Protein AF-0000000084557966 (afdb_homodimer)

Solvent-accessible surface area (backbone atoms only — not comparable to full-atom values): 29106 Å² total; per-residue (Å²): 125,62,34,35,42,37,35,60,44,61,52,80,78,47,56,70,72,56,26,53,55,46,51,52,42,33,51,50,50,48,50,51,50,30,52,73,70,72,47,72,66,50,79,47,77,59,94,87,30,37,42,36,39,38,90,52,52,69,63,49,50,60,49,49,39,51,35,36,17,26,32,31,35,27,66,21,49,67,42,44,51,47,66,68,45,43,20,51,50,43,18,59,58,38,64,81,67,64,52,73,61,37,30,28,34,52,50,45,44,69,48,71,82,66,99,63,50,38,66,52,48,24,52,52,28,43,50,34,31,48,64,67,37,51,90,39,55,50,43,82,28,88,74,86,39,77,37,54,40,36,34,43,34,49,62,69,30,25,36,37,32,68,57,74,46,72,30,74,15,43,29,25,60,58,73,48,50,31,31,38,24,50,52,87,48,72,54,15,49,51,22,48,50,28,38,29,34,53,2,21,34,60,31,34,34,68,73,90,52,71,76,62,38,71,62,34,85,79,60,45,74,48,82,79,82,50,92,72,42,70,27,36,36,32,41,38,44,58,75,54,50,74,75,44,76,67,61,76,50,89,52,36,62,41,29,38,40,36,42,48,53,73,64,57,50,51,53,52,47,51,53,51,47,48,67,73,54,64,130,122,62,35,34,42,36,36,59,43,59,53,80,78,47,56,69,72,57,26,52,54,48,50,52,43,33,51,51,51,49,52,50,50,30,52,74,71,71,45,72,65,50,78,45,77,58,94,87,30,36,41,35,39,38,90,51,52,69,62,49,50,61,49,47,38,51,35,36,15,26,35,30,35,27,66,22,49,68,42,46,51,47,66,68,46,43,20,52,50,43,19,59,58,38,64,82,67,63,52,74,60,38,29,30,34,51,51,45,43,70,48,73,83,66,98,66,50,37,68,52,48,24,52,52,29,42,50,34,31,48,66,68,36,50,90,39,54,50,44,84,29,89,73,87,40,76,36,54,40,35,34,43,34,48,61,69,30,24,35,36,32,70,56,73,46,72,3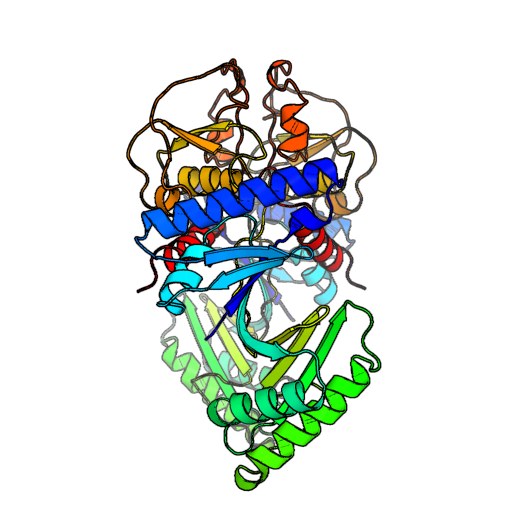1,73,14,42,28,26,61,57,75,47,49,30,33,36,25,50,52,86,46,71,54,14,49,51,23,47,49,29,39,29,34,53,2,20,34,57,31,35,36,69,74,89,53,72,75,62,40,73,62,33,84,78,61,46,72,47,82,79,85,50,92,73,42,69,27,37,35,32,42,40,45,58,76,55,49,75,75,45,75,65,61,76,49,88,52,37,62,41,30,37,40,36,43,50,52,72,65,57,49,50,54,53,48,52,54,50,46,48,65,73,54,65,129

Secondary structure (DSSP, 8-state):
--EEEEEESGGGGS-HHHHHHHHHHHHHHHHHHHHHTT--EEEEEETTEEEEEES-HHHHHHHHTTSTTEEEEEEEEEEES-HHHHHHHHHHHHHTT--TT-EEEEEEEEES--SS-HHHHHHHHHHHHHHHTGGGT-EE-SSS-SEEEEEEEETTEEEEES--EE---S--TTSS-EEEEE-SSHHHHHHHHHHHHTT-EEEEESS--HHHHTT-TT-EES----TTEEEEE----HHHHHT--GGG-SS-EE-TTTTS-HHHHHHHHHHHHHHHS--/-EEEEEEESGGGGS-HHHHHHHHHHHHHHHHHHHHHTT--EEEEEETTEEEEEES-HHHHHHHHTTSTTEEEEEEEEEEES-HHHHHHHHHHHHHTT--TT-EEEEEEEEES--SS-HHHHHHHHHHHHHHHTGGGT-EE-SSS-SEEEEEEEETTEEEEES--EE---S--TTSS-EEEEE-SSHHHHHHHHHHHHTT-EEEEESS--HHHHTT-TT-EES----TTEEEEE----HHHHHT--GGG-SS-EE-TTTTS-HHHHHHHHHHHHHHHS--

Organism: NCBI:txid1577791

Foldseek 3Di:
DKKKKWAFDCLVVDDPVLSVVQVVLLQVLLVVQCVLVPWDWDWDDDDRIIIIDGPCPVSSLLRSLLFQRTFKMFTWDKDWLDLVGLQVRLQVVLVVPDAAPFEEFEQEDEDDDDPDHRVVSRVSSVVSNCVSCVVSVYHYDPPDTPWYWYWYHYYTMIIIGTDMGGHLHATGAQSPFEAEQEDDDLLSVVQQVVVRSNRYQYEYEDDDDVLVCSNPVPHHYDDDDDPRHQYYEGADEPVRVVVDDLVVDPHDYDHPCNVDDPVRSVVVSVVSCCSSDPD/DKKKKWAFDCLVVDDPVLSVVQVVLLQVLLVVQCVLVPWDWDWDDDDRIIIIDGPCPVVSLLRSLLFQRTFKMFTWDKDWLDLVGLLVRLQVVLVVPDAAPFEEFEQEDEDEDDPDDRVVSRVSSVVSNCVSCVVSVYHYDPPPTPWYWYWYYYYTMIIIGTDMGGHLHATGAQSPFEAEQEDDDLLSVVQQVVCRSNRYQYEYEDDDDVLVCSHPVPHHYDDDDDPRHQYYEGADEPVRVVVDDLVVDPHDYDHPCNVDDPVRSVVVSVVSCCSSDPD

Sequence (558 aa):
MSIILARYSEIGLKSTPVRVRFENRLKDNIMSMLAADRIEALVTKNDSRFYIESEDTDAAVRTIRRVFGIASLSVTETCSSAMEDICSTAAKYSLNILKGGESFAVKARREGNQKYTSIDVGREAGSAIFLANESKNVRVKLTDPDVIFFIEVRNNKAYVFVTTVRGHAGLPLGTQGKVLAEVKSERDVLSAWLMMKRGCKVIVRGDKQPLLERYDPEMKYGDVVSPDILGIVRGASLSDLEQQDVTEYKIPLYFPTVGMSDEEVSLMLRTIKEEAFPSMSIILARYSEIGLKSTPVRVRFENRLKDNIMSMLAADRIEALVTKNDSRFYIESEDTDAAVRTIRRVFGIASLSVTETCSSAMEDICSTAAKYSLNILKGGESFAVKARREGNQKYTSIDVGREAGSAIFLANESKNVRVKLTDPDVIFFIEVRNNKAYVFVTTVRGHAGLPLGTQGKVLAEVKSERDVLSAWLMMKRGCKVIVRGDKQPLLERYDPEMKYGDVVSPDILGIVRGASLSDLEQQDVTEYKIPLYFPTVGMSDEEVSLMLRTIKEEAFPS

pLDDT: mean 94.36, std 6.55, range [61.41, 98.75]

Radius of gyration: 28.13 Å; Cα contacts (8 Å, |Δi|>4): 1203; chains: 2; bounding box: 72×78×53 Å

InterPro domains:
  IPR004114 THUMP domain [PF02926] (82-162)
  IPR004114 THUMP domain [PS51165] (58-164)
  IPR004114 THUMP domain [SM00981] (72-164)
  IPR014729 Rossmann-like alpha/beta/alpha sandwich fold [G3DSA:3.40.50.620] (173-206)
  IPR049962 ThiI, THUMP domain [cd11716] (3-167)
  IPR050102 tRNA sulfurtransferase, ThiI [PTHR43209] (1-203)
  IPR054173 ThiI, ferredoxin-like domain [PF22025] (3-74)

Structure (mmCIF, N/CA/C/O backbone):
data_AF-0000000084557966-model_v1
#
loop_
_entity.id
_entity.type
_entity.pdbx_description
1 polymer 'tRNA (Guanine(6)-N2)-methyltransferase'
#
loop_
_atom_site.group_PDB
_atom_site.id
_atom_site.type_symbol
_atom_site.label_atom_id
_atom_site.label_alt_id
_atom_site.label_comp_id
_atom_site.label_asym_id
_atom_site.label_entity_id
_atom_site.label_seq_id
_atom_site.pdbx_PDB_ins_code
_atom_site.Cartn_x
_atom_site.Cartn_y
_atom_site.Cartn_z
_atom_site.occupancy
_atom_site.B_iso_or_equiv
_atom_site.auth_seq_id
_atom_site.auth_comp_id
_atom_site.auth_asym_id
_atom_site.auth_atom_id
_atom_site.pdbx_PDB_model_num
ATOM 1 N N . MET A 1 1 ? 20.172 27.844 14.758 1 61.72 1 MET A N 1
ATOM 2 C CA . MET A 1 1 ? 19.203 26.922 15.336 1 61.72 1 MET A CA 1
ATOM 3 C C . MET A 1 1 ? 18.438 26.172 14.242 1 61.72 1 MET A C 1
ATOM 5 O O . MET A 1 1 ? 18.141 26.734 13.195 1 61.72 1 MET A O 1
ATOM 9 N N . SER A 1 2 ? 18.281 24.844 14.344 1 85.06 2 SER A N 1
ATOM 10 C CA . SER A 1 2 ? 17.656 24.016 13.312 1 85.06 2 SER A CA 1
ATOM 11 C C . SER A 1 2 ? 16.156 24.203 13.281 1 85.06 2 SER A C 1
ATOM 13 O O . SER A 1 2 ? 15.523 24.406 14.328 1 85.06 2 SER A O 1
ATOM 15 N N . ILE A 1 3 ? 15.641 24.469 12.117 1 94.5 3 ILE A N 1
ATOM 16 C CA . ILE A 1 3 ? 14.211 24.641 11.898 1 94.5 3 ILE A CA 1
ATOM 17 C C . ILE A 1 3 ? 13.648 23.406 11.188 1 94.5 3 ILE A C 1
ATOM 19 O O . ILE A 1 3 ? 14.273 22.891 10.258 1 94.5 3 ILE A O 1
ATOM 23 N N . ILE A 1 4 ? 12.586 22.891 11.711 1 97.88 4 ILE A N 1
ATOM 24 C CA . ILE A 1 4 ? 11.867 21.828 11.031 1 97.88 4 ILE A CA 1
ATOM 25 C C . ILE A 1 4 ? 10.914 22.422 10 1 97.88 4 ILE A C 1
ATOM 27 O O . ILE A 1 4 ? 10.031 23.219 10.344 1 97.88 4 ILE A O 1
ATOM 31 N N . LEU A 1 5 ? 11.164 22.125 8.766 1 97.75 5 LEU A N 1
ATOM 32 C CA . LEU A 1 5 ? 10.25 22.469 7.68 1 97.75 5 LEU A CA 1
ATOM 33 C C . LEU A 1 5 ? 9.234 21.359 7.457 1 97.75 5 LEU A C 1
ATOM 35 O O . LEU A 1 5 ? 9.602 20.219 7.141 1 97.75 5 LEU A O 1
ATOM 39 N N . ALA A 1 6 ? 7.926 21.625 7.676 1 97.94 6 ALA A N 1
ATOM 40 C CA . ALA A 1 6 ? 6.867 20.641 7.52 1 97.94 6 ALA A CA 1
ATOM 41 C C . ALA A 1 6 ? 5.984 20.953 6.32 1 97.94 6 ALA A C 1
ATOM 43 O O . ALA A 1 6 ? 5.504 22.094 6.184 1 97.94 6 ALA A O 1
ATOM 44 N N . ARG A 1 7 ? 5.816 19.969 5.465 1 96.31 7 ARG A N 1
ATOM 45 C CA . ARG A 1 7 ? 4.988 20.094 4.273 1 96.31 7 ARG A CA 1
ATOM 46 C C . ARG A 1 7 ? 3.688 19.312 4.422 1 96.31 7 ARG A C 1
ATOM 48 O O . ARG A 1 7 ? 3.688 18.203 4.934 1 96.31 7 ARG A O 1
ATOM 55 N N . TYR A 1 8 ? 2.658 19.984 4.02 1 95.38 8 TYR A N 1
ATOM 56 C CA . TYR A 1 8 ? 1.397 19.25 4.07 1 95.38 8 TYR A CA 1
ATOM 57 C C . TYR A 1 8 ? 1.048 18.672 2.703 1 95.38 8 TYR A C 1
ATOM 59 O O . TYR A 1 8 ? 1.631 19.062 1.688 1 95.38 8 TYR A O 1
ATOM 67 N N . SER A 1 9 ? 0.106 17.703 2.662 1 89.19 9 SER A N 1
ATOM 68 C CA . SER A 1 9 ? -0.221 16.906 1.491 1 89.19 9 SER A CA 1
ATOM 69 C C . SER A 1 9 ? -1.409 17.484 0.733 1 89.19 9 SER A C 1
ATOM 71 O O . SER A 1 9 ? -1.254 18.438 -0.043 1 89.19 9 SER A O 1
ATOM 73 N N . GLU A 1 10 ? -2.619 17.141 0.966 1 92.06 10 GLU A N 1
ATOM 74 C CA . GLU A 1 10 ? -3.834 17.344 0.185 1 92.06 10 GLU A CA 1
ATOM 75 C C . GLU A 1 10 ? -4.406 18.734 0.41 1 92.06 10 GLU A C 1
ATOM 77 O O . GLU A 1 10 ? -5.246 19.203 -0.365 1 92.06 10 GLU A O 1
ATOM 82 N N . ILE A 1 11 ? -3.883 19.406 1.377 1 93.06 11 ILE A N 1
ATOM 83 C CA . ILE A 1 11 ? -4.43 20.703 1.77 1 93.06 11 ILE A CA 1
ATOM 84 C C . ILE A 1 11 ? -4.258 21.703 0.63 1 93.06 11 ILE A C 1
ATOM 86 O O . ILE A 1 11 ? -5.141 22.531 0.378 1 93.06 11 ILE A O 1
ATOM 90 N N . GLY A 1 12 ? -3.109 2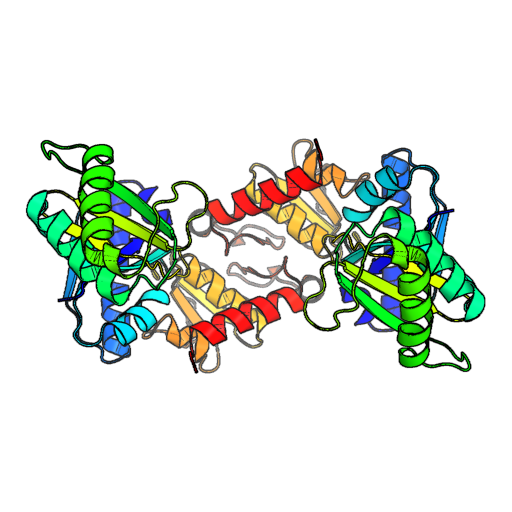1.609 -0.094 1 89.31 12 GLY A N 1
ATOM 91 C CA . GLY A 1 12 ? -2.779 22.547 -1.162 1 89.31 12 GLY A CA 1
ATOM 92 C C . GLY A 1 12 ? -3.729 22.453 -2.344 1 89.31 12 GLY A C 1
ATOM 93 O O . GLY A 1 12 ? -3.781 23.359 -3.172 1 89.31 12 GLY A O 1
ATOM 94 N N . LEU A 1 13 ? -4.516 21.438 -2.428 1 88.12 13 LEU A N 1
ATOM 95 C CA . LEU A 1 13 ? -5.418 21.188 -3.549 1 88.12 13 LEU A CA 1
ATOM 96 C C . LEU A 1 13 ? -6.801 21.766 -3.26 1 88.12 13 LEU A C 1
ATOM 98 O O . LEU A 1 13 ? -7.664 21.781 -4.141 1 88.12 13 LEU A O 1
ATOM 102 N N . LYS A 1 14 ? -7.031 22.312 -2.047 1 90.25 14 LYS A N 1
ATOM 103 C CA . LYS A 1 14 ? -8.344 22.797 -1.626 1 90.25 14 LYS A CA 1
ATOM 104 C C . LYS A 1 14 ? -8.539 24.25 -2.02 1 90.25 14 LYS A C 1
ATOM 106 O O . LYS A 1 14 ? -7.578 24.953 -2.348 1 90.25 14 LYS A O 1
ATOM 111 N N . SER A 1 15 ? -9.844 24.703 -1.962 1 92.81 15 SER A N 1
ATOM 112 C CA . SER A 1 15 ? -10.133 26.109 -2.152 1 92.81 15 SER A CA 1
ATOM 113 C C . SER A 1 15 ? -9.492 26.969 -1.057 1 92.81 15 SER A C 1
ATOM 115 O O . SER A 1 15 ? -9.172 26.453 0.019 1 92.81 15 SER A O 1
ATOM 117 N N . THR A 1 16 ? -9.352 28.203 -1.332 1 92.56 16 THR A N 1
ATOM 118 C CA . THR A 1 16 ? -8.625 29.094 -0.431 1 92.56 16 THR A CA 1
ATOM 119 C C . THR A 1 16 ? -9.266 29.094 0.955 1 92.56 16 THR A C 1
ATOM 121 O O . THR A 1 16 ? -8.578 28.906 1.962 1 92.56 16 THR A O 1
ATOM 124 N N . PRO A 1 17 ? -10.617 29.25 1.031 1 94.88 17 PRO A N 1
ATOM 125 C CA . PRO A 1 17 ? -11.203 29.266 2.373 1 94.88 17 PRO A CA 1
ATOM 126 C C . PRO A 1 17 ? -11.016 27.938 3.109 1 94.88 17 PRO A C 1
ATOM 128 O O . PRO A 1 17 ? -10.742 27.938 4.312 1 94.88 17 PRO A O 1
ATOM 131 N N . VAL A 1 18 ? -11.18 26.875 2.424 1 93.81 18 VAL A N 1
ATOM 132 C CA . VAL A 1 18 ? -11.008 25.547 3.02 1 93.81 18 VAL A CA 1
ATOM 133 C C . VAL A 1 18 ? -9.539 25.344 3.406 1 93.81 18 VAL A C 1
ATOM 135 O O . VAL A 1 18 ? -9.242 24.797 4.469 1 93.81 18 VAL A O 1
ATOM 138 N N . ARG A 1 19 ? -8.68 25.781 2.547 1 95.62 19 ARG A N 1
ATOM 139 C CA . ARG A 1 19 ? -7.246 25.672 2.801 1 95.62 19 ARG A CA 1
ATOM 140 C C . ARG A 1 19 ? -6.859 26.359 4.105 1 95.62 19 ARG A C 1
ATOM 142 O O . ARG A 1 19 ? -6.133 25.797 4.922 1 95.62 19 ARG A O 1
ATOM 149 N N . VAL A 1 20 ? -7.348 27.531 4.293 1 95.75 20 VAL A N 1
ATOM 150 C CA . VAL A 1 20 ? -7.039 28.312 5.492 1 95.75 20 VAL A CA 1
ATOM 151 C C . VAL A 1 20 ? -7.559 27.562 6.727 1 95.75 20 VAL A C 1
ATOM 153 O O . VAL A 1 20 ? -6.84 27.438 7.723 1 95.75 20 VAL A O 1
ATOM 156 N N . ARG A 1 21 ? -8.773 27.094 6.637 1 96.88 21 ARG A N 1
ATOM 157 C CA . ARG A 1 21 ? -9.359 26.344 7.746 1 96.88 21 ARG A CA 1
ATOM 158 C C . ARG A 1 21 ? -8.547 25.094 8.07 1 96.88 21 ARG A C 1
ATOM 160 O O . ARG A 1 21 ? -8.281 24.812 9.242 1 96.88 21 ARG A O 1
ATOM 167 N N . PHE A 1 22 ? -8.172 24.375 7.039 1 97.62 22 PHE A N 1
ATOM 168 C CA . PHE A 1 22 ? -7.426 23.141 7.215 1 97.62 22 PHE A CA 1
ATOM 169 C C . PHE A 1 22 ? -6.031 23.422 7.762 1 97.62 22 PHE A C 1
ATOM 171 O O . PHE A 1 22 ? -5.527 22.688 8.602 1 97.62 22 PHE A O 1
ATOM 178 N N . GLU A 1 23 ? -5.398 24.484 7.285 1 97.94 23 GLU A N 1
ATOM 179 C CA . GLU A 1 23 ? -4.086 24.875 7.797 1 97.94 23 GLU A CA 1
ATOM 180 C C . GLU A 1 23 ? -4.156 25.219 9.281 1 97.94 23 GLU A C 1
ATOM 182 O O . GLU A 1 23 ? -3.268 24.844 10.055 1 97.94 23 GLU A O 1
ATOM 187 N N . ASN A 1 24 ? -5.156 25.938 9.664 1 97.75 24 ASN A N 1
ATOM 188 C CA . ASN A 1 24 ? -5.32 26.297 11.07 1 97.75 24 ASN A CA 1
ATOM 189 C C . ASN A 1 24 ? -5.527 25.047 11.938 1 97.75 24 ASN A C 1
ATOM 191 O O . ASN A 1 24 ? -4.938 24.938 13.016 1 97.75 24 ASN A O 1
ATOM 195 N N . ARG A 1 25 ? -6.363 24.172 11.438 1 98.06 25 ARG A N 1
ATOM 196 C CA . ARG A 1 25 ? -6.582 22.922 12.164 1 98.06 25 ARG A CA 1
ATOM 197 C C . ARG A 1 25 ? -5.293 22.125 12.273 1 98.06 25 ARG A C 1
ATOM 199 O O . ARG A 1 25 ? -5.008 21.531 13.32 1 98.06 25 ARG A O 1
ATOM 206 N N . LEU A 1 26 ? -4.555 22.094 11.203 1 98.44 26 LEU A N 1
ATOM 207 C CA . LEU A 1 26 ? -3.281 21.391 11.211 1 98.44 26 LEU A CA 1
ATOM 208 C C . LEU A 1 26 ? -2.332 21.984 12.25 1 98.44 26 LEU A C 1
ATOM 210 O O . LEU A 1 26 ? -1.681 21.25 12.992 1 98.44 26 LEU A O 1
ATOM 214 N N . LYS A 1 27 ? -2.238 23.297 12.281 1 98.31 27 LYS A N 1
ATOM 215 C CA . LYS A 1 27 ? -1.41 23.969 13.273 1 98.31 27 LYS A CA 1
ATOM 216 C C . LYS A 1 27 ? -1.823 23.578 14.688 1 98.31 27 LYS A C 1
ATOM 218 O O . LYS A 1 27 ? -0.975 23.234 15.516 1 98.31 27 LYS A O 1
ATOM 223 N N . ASP A 1 28 ? -3.148 23.625 14.922 1 98.25 28 ASP A N 1
ATOM 224 C CA . ASP A 1 28 ? -3.676 23.25 16.234 1 98.25 28 ASP A CA 1
ATOM 225 C C . ASP A 1 28 ? -3.297 21.812 16.594 1 98.25 28 ASP A C 1
ATOM 227 O O . ASP A 1 28 ? -2.914 21.547 17.734 1 98.25 28 ASP A O 1
ATOM 231 N N . ASN A 1 29 ? -3.447 20.922 15.633 1 98.62 29 ASN A N 1
ATOM 232 C CA . ASN A 1 29 ? -3.1 19.516 15.875 1 98.62 29 ASN A CA 1
ATOM 233 C C . ASN A 1 29 ? -1.617 19.359 16.188 1 98.62 29 ASN A C 1
ATOM 235 O O . ASN A 1 29 ? -1.252 18.594 17.094 1 98.62 29 ASN A O 1
ATOM 239 N N . ILE A 1 30 ? -0.733 20.062 15.398 1 98.62 30 ILE A N 1
ATOM 240 C CA . ILE A 1 30 ? 0.704 20.016 15.641 1 98.62 30 ILE A CA 1
ATOM 241 C C . ILE A 1 30 ? 0.995 20.469 17.078 1 98.62 30 ILE A C 1
ATOM 243 O O . ILE A 1 30 ? 1.701 19.766 17.812 1 98.62 30 ILE A O 1
ATOM 247 N N . MET A 1 31 ? 0.388 21.562 17.453 1 98.44 31 MET A N 1
ATOM 248 C CA . MET A 1 31 ? 0.626 22.125 18.781 1 98.44 31 MET A CA 1
ATOM 249 C C . MET A 1 31 ? 0.127 21.172 19.859 1 98.44 31 MET A C 1
ATOM 251 O O . MET A 1 31 ? 0.808 20.953 20.875 1 98.44 31 MET A O 1
ATOM 255 N N . SER A 1 32 ? -1.03 20.625 19.703 1 98.25 32 SER A N 1
ATOM 256 C CA . SER A 1 32 ? -1.622 19.719 20.672 1 98.25 32 SER A CA 1
ATOM 257 C C . SER A 1 32 ? -0.76 18.469 20.859 1 98.25 32 SER A C 1
ATOM 259 O O . SER A 1 32 ? -0.557 18.016 21.984 1 98.25 32 SER A O 1
ATOM 261 N N . MET A 1 33 ? -0.292 17.938 19.781 1 98.38 33 MET A N 1
ATOM 262 C CA . MET A 1 33 ? 0.52 16.719 19.844 1 98.38 33 MET A CA 1
ATOM 263 C C . MET A 1 33 ? 1.864 17 20.5 1 98.38 33 MET A C 1
ATOM 265 O O . MET A 1 33 ? 2.344 16.188 21.297 1 98.38 33 MET A O 1
ATOM 269 N N . LEU A 1 34 ? 2.488 18.109 20.156 1 98.44 34 LEU A N 1
ATOM 270 C CA . LEU A 1 34 ? 3.734 18.5 20.797 1 98.44 34 LEU A CA 1
ATOM 271 C C . LEU A 1 34 ? 3.535 18.688 22.297 1 98.44 34 LEU A C 1
ATOM 273 O O . LEU A 1 34 ? 4.355 18.219 23.109 1 98.44 34 LEU A O 1
ATOM 277 N N . ALA A 1 35 ? 2.443 19.344 22.688 1 98.19 35 ALA A N 1
ATOM 278 C CA . ALA A 1 35 ? 2.139 19.562 24.094 1 98.19 35 ALA A CA 1
ATOM 279 C C . ALA A 1 35 ? 1.939 18.234 24.828 1 98.19 35 ALA A C 1
ATOM 281 O O . ALA A 1 35 ? 2.445 18.031 25.938 1 98.19 35 ALA A O 1
ATOM 282 N N . ALA A 1 36 ? 1.22 17.328 24.219 1 97.62 36 ALA A N 1
ATOM 283 C CA . ALA A 1 36 ? 0.957 16.016 24.812 1 97.62 36 ALA A CA 1
ATOM 284 C C . ALA A 1 36 ? 2.256 15.258 25.062 1 97.62 36 ALA A C 1
ATOM 286 O O . ALA A 1 36 ? 2.363 14.508 26.047 1 97.62 36 ALA A O 1
ATOM 287 N N . ASP A 1 37 ? 3.191 15.438 24.188 1 96.94 37 ASP A N 1
ATOM 288 C CA . ASP A 1 37 ? 4.48 14.766 24.328 1 96.94 37 ASP A CA 1
ATOM 289 C C . ASP A 1 37 ? 5.453 15.609 25.141 1 96.94 37 ASP A C 1
ATOM 291 O O . ASP A 1 37 ? 6.633 15.266 25.266 1 96.94 37 ASP A O 1
ATOM 295 N N . ARG A 1 38 ? 5.07 16.781 25.703 1 97.88 38 ARG A N 1
ATOM 296 C CA . ARG A 1 38 ? 5.836 17.688 26.547 1 97.88 38 ARG A CA 1
ATOM 297 C C . ARG A 1 38 ? 7.055 18.234 25.812 1 97.88 38 ARG A C 1
ATOM 299 O O . ARG A 1 38 ? 8.148 18.297 26.375 1 97.88 38 ARG A O 1
ATOM 306 N N . ILE A 1 39 ? 6.789 18.578 24.562 1 97.75 39 ILE A N 1
ATOM 307 C CA . ILE A 1 39 ? 7.832 19.172 23.734 1 97.75 39 ILE A CA 1
ATOM 308 C C . ILE A 1 39 ? 7.516 20.656 23.516 1 97.75 39 ILE A C 1
ATOM 310 O O . ILE A 1 39 ? 6.488 20.984 22.922 1 97.75 39 ILE A O 1
ATOM 314 N N . GLU A 1 40 ? 8.375 21.516 23.969 1 97.56 40 GLU A N 1
ATOM 315 C CA . GLU A 1 40 ? 8.234 22.938 23.719 1 97.56 40 GLU A CA 1
ATOM 316 C C . GLU A 1 40 ? 8.695 23.312 22.312 1 97.56 40 GLU A C 1
ATOM 318 O O . GLU A 1 40 ? 9.773 22.891 21.891 1 97.56 40 GLU A O 1
ATOM 323 N N . ALA A 1 41 ? 7.809 24.031 21.594 1 97.44 41 ALA A N 1
ATOM 324 C CA . ALA A 1 41 ? 8.156 24.422 20.234 1 97.44 41 ALA A CA 1
ATOM 325 C C . ALA A 1 41 ? 7.398 25.688 19.812 1 97.44 41 ALA A C 1
ATOM 327 O O . ALA A 1 41 ? 6.332 25.984 20.359 1 97.44 41 ALA A O 1
ATOM 328 N N . LEU A 1 42 ? 8.031 26.422 18.984 1 97.38 42 LEU A N 1
ATOM 329 C CA . LEU A 1 42 ? 7.367 27.516 18.281 1 97.38 42 LEU A CA 1
ATOM 330 C C . LEU A 1 42 ? 6.926 27.094 16.891 1 97.38 42 LEU A C 1
ATOM 332 O O . LEU A 1 42 ? 7.746 26.625 16.094 1 97.38 42 LEU A O 1
ATOM 336 N N . VAL A 1 43 ? 5.605 27.156 16.625 1 98.06 43 VAL A N 1
ATOM 337 C CA . VAL A 1 43 ? 5.043 26.734 15.352 1 98.06 43 VAL A CA 1
ATOM 338 C C . VAL A 1 43 ? 4.547 27.953 14.578 1 98.06 43 VAL A C 1
ATOM 340 O O . VAL A 1 43 ? 3.703 28.703 15.07 1 98.06 43 VAL A O 1
ATOM 343 N N . THR A 1 44 ? 5.074 28.141 13.414 1 96.56 44 THR A N 1
ATOM 344 C CA . THR A 1 44 ? 4.641 29.25 12.555 1 96.56 44 THR A CA 1
ATOM 345 C C . THR A 1 44 ? 4.258 28.734 11.172 1 96.56 44 THR A C 1
ATOM 347 O O . THR A 1 44 ? 4.738 27.688 10.734 1 96.56 44 THR A O 1
ATOM 350 N N . LYS A 1 45 ? 3.283 29.375 10.578 1 94.94 45 LYS A N 1
ATOM 351 C CA . LYS A 1 45 ? 2.852 29.062 9.219 1 94.94 45 LYS A CA 1
ATOM 352 C C . LYS A 1 45 ? 3.141 30.234 8.273 1 94.94 45 LYS A C 1
ATOM 354 O O . LYS A 1 45 ? 2.787 31.375 8.562 1 94.94 45 LYS A O 1
ATOM 359 N N . ASN A 1 46 ? 3.857 29.938 7.172 1 89.94 46 ASN A N 1
ATOM 360 C CA . ASN A 1 46 ? 4.117 30.906 6.113 1 89.94 46 ASN A CA 1
ATOM 361 C C . ASN A 1 46 ? 4.238 30.219 4.75 1 89.94 46 ASN A C 1
ATOM 363 O O . ASN A 1 46 ? 4.871 29.172 4.629 1 89.94 46 ASN A O 1
ATOM 367 N N . ASP A 1 47 ? 3.58 30.781 3.686 1 86.44 47 ASP A N 1
ATOM 368 C CA . ASP A 1 47 ? 3.711 30.344 2.301 1 86.44 47 ASP A CA 1
ATOM 369 C C . ASP A 1 47 ? 3.42 28.859 2.164 1 86.44 47 ASP A C 1
ATOM 371 O O . ASP A 1 47 ? 4.227 28.109 1.605 1 86.44 47 ASP A O 1
ATOM 375 N N . SER A 1 48 ? 2.459 28.375 2.768 1 87.69 48 SER A N 1
ATOM 376 C CA . SER A 1 48 ? 1.92 27.031 2.6 1 87.69 48 SER A CA 1
ATOM 377 C C . SER A 1 48 ? 2.824 26 3.248 1 87.69 48 SER A C 1
ATOM 379 O O . SER A 1 48 ? 2.879 24.844 2.801 1 87.69 48 SER A O 1
ATOM 381 N N . ARG A 1 49 ? 3.65 26.531 4.207 1 93.69 49 ARG A N 1
ATOM 382 C CA . ARG A 1 49 ? 4.508 25.641 4.984 1 93.69 49 ARG A CA 1
ATOM 383 C C . ARG A 1 49 ? 4.406 25.938 6.477 1 93.69 49 ARG A C 1
ATOM 385 O O . ARG A 1 49 ? 3.994 27.031 6.863 1 93.69 49 ARG A O 1
ATOM 392 N N . PHE A 1 50 ? 4.77 24.875 7.191 1 97.38 50 PHE A N 1
ATOM 393 C CA . PHE A 1 50 ? 4.922 25.094 8.625 1 97.38 50 PHE A CA 1
ATOM 394 C C . PHE A 1 50 ? 6.391 25.047 9.023 1 97.38 50 PHE A C 1
ATOM 396 O O . PHE A 1 50 ? 7.164 24.25 8.492 1 97.38 50 PHE A O 1
ATOM 403 N N . TYR A 1 51 ? 6.75 25.953 9.891 1 97.25 51 TYR A N 1
ATOM 404 C CA . TYR A 1 51 ? 8.094 26.031 10.445 1 97.25 51 TYR A CA 1
ATOM 405 C C . TYR A 1 51 ? 8.07 25.828 11.961 1 97.25 51 TYR A C 1
ATOM 407 O O . TYR A 1 51 ? 7.348 26.516 12.68 1 97.25 51 TYR A O 1
ATOM 415 N N . ILE A 1 52 ? 8.836 24.859 12.398 1 98.12 52 ILE A N 1
ATOM 416 C CA . ILE A 1 52 ? 8.812 24.531 13.812 1 98.12 52 ILE A CA 1
ATOM 417 C C . ILE A 1 52 ? 10.211 24.656 14.398 1 98.12 52 ILE A C 1
ATOM 419 O O . ILE A 1 52 ? 11.18 24.125 13.852 1 98.12 52 ILE A O 1
ATOM 423 N N . GLU A 1 53 ? 10.312 25.406 15.445 1 97.25 53 GLU A N 1
ATOM 424 C CA . GLU A 1 53 ? 11.547 25.547 16.203 1 97.25 53 GLU A CA 1
ATOM 425 C C . GLU A 1 53 ? 11.43 24.875 17.578 1 97.25 53 GLU A C 1
ATOM 427 O O . GLU A 1 53 ? 10.484 25.141 18.328 1 97.25 53 GLU A O 1
ATOM 432 N N . SER A 1 54 ? 12.289 24.016 17.844 1 96.5 54 SER A N 1
ATOM 433 C CA . SER A 1 54 ? 12.297 23.297 19.125 1 96.5 54 SER A CA 1
ATOM 434 C C . SER A 1 54 ? 13.727 23.031 19.594 1 96.5 54 SER A C 1
ATOM 436 O O . SER A 1 54 ? 14.625 22.844 18.781 1 96.5 54 SER A O 1
ATOM 438 N N . GLU A 1 55 ? 13.93 23.047 20.906 1 94.88 55 GLU A N 1
ATOM 439 C CA . GLU A 1 55 ? 15.219 22.672 21.469 1 94.88 55 GLU A CA 1
ATOM 440 C C . GLU A 1 55 ? 15.508 21.188 21.25 1 94.88 55 GLU A C 1
ATOM 442 O O . GLU A 1 55 ? 16.672 20.797 21.094 1 94.88 55 GLU A O 1
ATOM 447 N N . ASP A 1 56 ? 14.492 20.438 21.281 1 95.62 56 ASP A N 1
ATOM 448 C CA . ASP A 1 56 ? 14.617 19.016 21.016 1 95.62 56 ASP A CA 1
ATOM 449 C C . ASP A 1 56 ? 14.062 18.656 19.641 1 95.62 56 ASP A C 1
ATOM 451 O O . ASP A 1 56 ? 12.945 18.156 19.516 1 95.62 56 ASP A O 1
ATOM 455 N N . THR A 1 57 ? 14.906 18.844 18.656 1 95.81 57 THR A N 1
ATOM 456 C CA . THR A 1 57 ? 14.492 18.719 17.266 1 95.81 57 THR A CA 1
ATOM 457 C C . THR A 1 57 ? 14.086 17.281 16.953 1 95.81 57 THR A C 1
ATOM 459 O O . THR A 1 57 ? 13.07 17.047 16.312 1 95.81 57 THR A O 1
ATOM 462 N N . ASP A 1 58 ? 14.828 16.297 17.469 1 94.88 58 ASP A N 1
ATOM 463 C CA . ASP A 1 58 ? 14.547 14.891 17.203 1 94.88 58 ASP A CA 1
ATOM 464 C C . ASP A 1 58 ? 13.188 14.484 17.766 1 94.88 58 ASP A C 1
ATOM 466 O O . ASP A 1 58 ? 12.398 13.812 17.094 1 94.88 58 ASP A O 1
ATOM 470 N N . ALA A 1 59 ? 12.953 14.891 18.969 1 96 59 ALA A N 1
ATOM 471 C CA . ALA A 1 59 ? 11.672 14.57 19.609 1 96 59 ALA A CA 1
ATOM 472 C C . ALA A 1 59 ? 10.516 15.242 18.875 1 96 59 ALA A C 1
ATOM 474 O O . ALA A 1 59 ? 9.453 14.641 18.703 1 96 59 ALA A O 1
ATOM 475 N N . ALA A 1 60 ? 10.766 16.484 18.453 1 97.38 60 ALA A N 1
ATOM 476 C CA . ALA A 1 60 ? 9.727 17.219 17.719 1 97.38 60 ALA A CA 1
ATOM 477 C C . ALA A 1 60 ? 9.406 16.516 16.406 1 97.38 60 ALA A C 1
ATOM 479 O O . ALA A 1 60 ? 8.234 16.359 16.047 1 97.38 60 ALA A O 1
ATOM 480 N N . VAL A 1 61 ? 10.43 16.062 15.703 1 97.19 61 VAL A N 1
ATOM 481 C CA . VAL A 1 61 ? 10.242 15.391 14.422 1 97.19 61 VAL A CA 1
ATOM 482 C C . VAL A 1 61 ? 9.43 14.109 14.633 1 97.19 61 VAL A C 1
ATOM 484 O O . VAL A 1 61 ? 8.492 13.836 13.883 1 97.19 61 VAL A O 1
ATOM 487 N N . ARG A 1 62 ? 9.734 13.328 15.688 1 96.31 62 ARG A N 1
ATOM 488 C CA . ARG A 1 62 ? 9.031 12.086 15.992 1 96.31 62 ARG A CA 1
ATOM 489 C C . ARG A 1 62 ? 7.555 12.344 16.266 1 96.31 62 ARG A C 1
ATOM 491 O O . ARG A 1 62 ? 6.695 11.57 15.852 1 96.31 62 ARG A O 1
ATOM 498 N N . THR A 1 63 ? 7.301 13.445 16.891 1 97.5 63 THR A N 1
ATOM 499 C CA . THR A 1 63 ? 5.926 13.789 17.234 1 97.5 63 THR A CA 1
ATOM 500 C C . THR A 1 63 ? 5.168 14.258 15.992 1 97.5 63 THR A C 1
ATOM 502 O O . THR A 1 63 ? 4.07 13.773 15.711 1 97.5 63 THR A O 1
ATOM 505 N N . ILE A 1 64 ? 5.797 15.125 15.234 1 97.94 64 ILE A N 1
ATOM 506 C CA . ILE A 1 64 ? 5.105 15.805 14.141 1 97.94 64 ILE A CA 1
ATOM 507 C C . ILE A 1 64 ? 4.863 14.82 12.992 1 97.94 64 ILE A C 1
ATOM 509 O O . ILE A 1 64 ? 3.869 14.93 12.273 1 97.94 64 ILE A O 1
ATOM 513 N N . ARG A 1 65 ? 5.719 13.859 12.867 1 96.88 65 ARG A N 1
ATOM 514 C CA . ARG A 1 65 ? 5.547 12.883 11.797 1 96.88 65 ARG A CA 1
ATOM 515 C C . ARG A 1 65 ? 4.25 12.102 11.969 1 96.88 65 ARG A C 1
ATOM 517 O O . ARG A 1 65 ? 3.75 11.492 11.023 1 96.88 65 ARG A O 1
ATOM 524 N N . ARG A 1 66 ? 3.641 12.086 13.164 1 97.75 66 ARG A N 1
ATOM 525 C CA . ARG A 1 66 ? 2.414 11.352 13.453 1 97.75 66 ARG A CA 1
ATOM 526 C C . ARG A 1 66 ? 1.186 12.234 13.266 1 97.75 66 ARG A C 1
ATOM 528 O O . ARG A 1 66 ? 0.054 11.781 13.445 1 97.75 66 ARG A O 1
ATOM 535 N N . VAL A 1 67 ? 1.431 13.453 12.945 1 98.44 67 VAL A N 1
ATOM 536 C CA . VAL A 1 67 ? 0.302 14.359 12.75 1 98.44 67 VAL A CA 1
ATOM 537 C C . VAL A 1 67 ? -0.281 14.164 11.352 1 98.44 67 VAL A C 1
ATOM 539 O O . VAL A 1 67 ? 0.395 14.414 10.352 1 98.44 67 VAL A O 1
ATOM 542 N N . PHE A 1 68 ? -1.523 13.727 11.281 1 98.44 68 PHE A N 1
ATOM 543 C CA . PHE A 1 68 ? -2.166 13.547 9.984 1 98.44 68 PHE A CA 1
ATOM 544 C C . PHE A 1 68 ? -2.26 14.867 9.242 1 98.44 68 PHE A C 1
ATOM 546 O O . PHE A 1 68 ? -2.572 15.906 9.836 1 98.44 68 PHE A O 1
ATOM 553 N N . GLY A 1 69 ? -2.002 14.812 7.992 1 97.5 69 GLY A N 1
ATOM 554 C CA . GLY A 1 69 ? -1.929 16 7.168 1 97.5 69 GLY A CA 1
ATOM 555 C C . GLY A 1 69 ? -0.51 16.375 6.781 1 97.5 69 GLY A C 1
ATOM 556 O O . GLY A 1 69 ? -0.297 17.109 5.809 1 97.5 69 GLY A O 1
ATOM 557 N N . ILE A 1 70 ? 0.424 15.922 7.551 1 97.94 70 ILE A N 1
ATOM 558 C CA . ILE A 1 70 ? 1.829 16.188 7.254 1 97.94 70 ILE A CA 1
ATOM 559 C C . ILE A 1 70 ? 2.338 15.164 6.234 1 97.94 70 ILE A C 1
ATOM 561 O O . ILE A 1 70 ? 2.289 13.961 6.477 1 97.94 70 ILE A O 1
ATOM 565 N N . ALA A 1 71 ? 2.809 15.664 5.133 1 97 71 ALA A N 1
ATOM 566 C CA . ALA A 1 71 ? 3.354 14.797 4.09 1 97 71 ALA A CA 1
ATOM 567 C C . ALA A 1 71 ? 4.816 14.453 4.371 1 97 71 ALA A C 1
ATOM 569 O O . ALA A 1 71 ? 5.238 13.312 4.184 1 97 71 ALA A O 1
ATOM 570 N N . SER A 1 72 ? 5.539 15.477 4.82 1 97.56 72 SER A N 1
ATOM 571 C CA . SER A 1 72 ? 6.961 15.25 5.059 1 97.56 72 SER A CA 1
ATOM 572 C C . SER A 1 72 ? 7.547 16.344 5.945 1 97.56 72 SER A C 1
ATOM 574 O O . SER A 1 72 ? 6.926 17.391 6.148 1 97.56 72 SER A O 1
ATOM 576 N N . LEU A 1 73 ? 8.695 16.016 6.492 1 97.69 73 LEU A N 1
ATOM 577 C CA . LEU A 1 73 ? 9.445 16.922 7.355 1 97.69 73 LEU A CA 1
ATOM 578 C C . LEU A 1 73 ? 10.922 16.922 6.977 1 97.69 73 LEU A C 1
ATOM 580 O O . LEU A 1 73 ? 11.477 15.891 6.59 1 97.69 73 LEU A O 1
ATOM 584 N N . SER A 1 74 ? 11.547 18.078 7.09 1 97.81 74 SER A N 1
ATOM 585 C CA . SER A 1 74 ? 12.984 18.203 6.918 1 97.81 74 SER A CA 1
ATOM 586 C C . SER A 1 74 ? 13.602 19.078 8.008 1 97.81 74 SER A C 1
ATOM 588 O O . SER A 1 74 ? 13.078 20.141 8.32 1 97.81 74 SER A O 1
ATOM 590 N N . VAL A 1 75 ? 14.609 18.547 8.641 1 97.56 75 VAL A N 1
ATOM 591 C CA . VAL A 1 75 ? 15.398 19.391 9.531 1 97.56 75 VAL A CA 1
ATOM 592 C C . VAL A 1 75 ? 16.375 20.234 8.711 1 97.56 75 VAL A C 1
ATOM 594 O O . VAL A 1 75 ? 17.203 19.688 7.969 1 97.56 75 VAL A O 1
ATOM 597 N N . THR A 1 76 ? 16.312 21.531 8.883 1 97.38 76 THR A N 1
ATOM 598 C CA . THR A 1 76 ? 17.016 22.391 7.938 1 97.38 76 THR A CA 1
ATOM 599 C C . THR A 1 76 ? 18 23.297 8.664 1 97.38 76 THR A C 1
ATOM 601 O O . THR A 1 76 ? 17.844 23.578 9.852 1 97.38 76 THR A O 1
ATOM 604 N N . GLU A 1 77 ? 19.047 23.672 7.957 1 96.56 77 GLU A N 1
ATOM 605 C CA . GLU A 1 77 ? 19.844 24.844 8.297 1 96.56 77 GLU A CA 1
ATOM 606 C C . GLU A 1 77 ? 19.312 26.094 7.598 1 96.56 77 GLU A C 1
ATOM 608 O O . GLU A 1 77 ? 19.125 26.094 6.379 1 96.56 77 GLU A O 1
ATOM 613 N N . THR A 1 78 ? 19.031 27.078 8.422 1 95.81 78 THR A N 1
ATOM 614 C CA . THR A 1 78 ? 18.375 28.266 7.875 1 95.81 78 THR A CA 1
ATOM 615 C C . THR A 1 78 ? 19.359 29.422 7.734 1 95.81 78 THR A C 1
ATOM 617 O O . THR A 1 78 ? 20.25 29.578 8.562 1 95.81 78 THR A O 1
ATOM 620 N N . CYS A 1 79 ? 19.219 30.156 6.664 1 97.12 79 CYS A N 1
ATOM 621 C CA . CYS A 1 79 ? 19.984 31.375 6.43 1 97.12 79 CYS A CA 1
ATOM 622 C C . CYS A 1 79 ? 19.203 32.375 5.598 1 97.12 79 CYS A C 1
ATOM 624 O O . CYS A 1 79 ? 18.031 32.156 5.297 1 97.12 79 CYS A O 1
ATOM 626 N N . SER A 1 80 ? 19.812 33.531 5.383 1 97.19 80 SER A N 1
ATOM 627 C CA . SER A 1 80 ? 19.156 34.5 4.508 1 97.19 80 SER A CA 1
ATOM 628 C C . SER A 1 80 ? 19.188 34.031 3.057 1 97.19 80 SER A C 1
ATOM 630 O O . SER A 1 80 ? 19.922 33.125 2.705 1 97.19 80 SER A O 1
ATOM 632 N N . SER A 1 81 ? 18.375 34.688 2.221 1 97.5 81 SER A N 1
ATOM 633 C CA . SER A 1 81 ? 18.297 34.312 0.817 1 97.5 81 SER A CA 1
ATOM 634 C C . SER A 1 81 ? 19.406 34.969 0 1 97.5 81 SER A C 1
ATOM 636 O O . SER A 1 81 ? 19.406 34.875 -1.229 1 97.5 81 SER A O 1
ATOM 638 N N . ALA A 1 82 ? 20.375 35.594 0.656 1 97.94 82 ALA A N 1
ATOM 639 C CA . ALA A 1 82 ? 21.562 36.094 -0.06 1 97.94 82 ALA A CA 1
ATOM 640 C C . ALA A 1 82 ? 22.422 34.938 -0.547 1 97.94 82 ALA A C 1
ATOM 642 O O . ALA A 1 82 ? 22.703 34 0.207 1 97.94 82 ALA A O 1
ATOM 643 N N . MET A 1 83 ? 22.875 35.031 -1.765 1 98.25 83 MET A N 1
ATOM 644 C CA . MET A 1 83 ? 23.609 33.969 -2.385 1 98.25 83 MET A CA 1
ATOM 645 C C . MET A 1 83 ? 24.844 33.594 -1.551 1 98.25 83 MET A C 1
ATOM 647 O O . MET A 1 83 ? 25.109 32.406 -1.33 1 98.25 83 MET A O 1
ATOM 651 N N . GLU A 1 84 ? 25.516 34.562 -1.069 1 98.19 84 GLU A N 1
ATOM 652 C CA . GLU A 1 84 ? 26.719 34.312 -0.268 1 98.19 84 GLU A CA 1
ATOM 653 C C . GLU A 1 84 ? 26.375 33.531 0.998 1 98.19 84 GLU A C 1
ATOM 655 O O . GLU A 1 84 ? 27.125 32.625 1.39 1 98.19 84 GLU A O 1
ATOM 660 N N . ASP A 1 85 ? 25.312 33.906 1.554 1 98.25 85 ASP A N 1
ATOM 661 C CA . ASP A 1 85 ? 24.875 33.25 2.779 1 98.25 85 ASP A CA 1
ATOM 662 C C . ASP A 1 85 ? 24.453 31.797 2.508 1 98.25 85 ASP A C 1
ATOM 664 O O . ASP A 1 85 ? 24.766 30.906 3.297 1 98.25 85 ASP A O 1
ATOM 668 N N . ILE A 1 86 ? 23.719 31.562 1.428 1 98.44 86 ILE A N 1
ATOM 669 C CA . ILE A 1 86 ? 23.297 30.234 1.021 1 98.44 86 ILE A CA 1
ATOM 670 C C . ILE A 1 86 ? 24.531 29.344 0.812 1 98.44 86 ILE A C 1
ATOM 672 O O . ILE A 1 86 ? 24.609 28.234 1.333 1 98.44 86 ILE A O 1
ATOM 676 N N . CYS A 1 87 ? 25.5 29.906 0.149 1 98.69 87 CYS A N 1
ATOM 677 C CA . CYS A 1 87 ? 26.719 29.156 -0.161 1 98.69 87 CYS A CA 1
ATOM 678 C C . CYS A 1 87 ? 27.484 28.812 1.111 1 98.69 87 CYS A C 1
ATOM 680 O O . CYS A 1 87 ? 27.906 27.672 1.288 1 98.69 87 CYS A O 1
ATOM 682 N N . SER A 1 88 ? 27.609 29.812 1.951 1 98.5 88 SER A N 1
ATOM 683 C CA . SER A 1 88 ? 28.344 29.594 3.201 1 98.5 88 SER A CA 1
ATOM 684 C C . SER A 1 88 ? 27.641 28.547 4.062 1 98.5 88 SER A C 1
ATOM 686 O O . SER A 1 88 ? 28.297 27.656 4.605 1 98.5 88 SER A O 1
ATOM 688 N N . THR A 1 89 ? 26.359 28.641 4.16 1 97.94 89 THR A N 1
ATOM 689 C CA . THR A 1 89 ? 25.578 27.719 4.973 1 97.94 89 THR A CA 1
ATOM 690 C C . THR A 1 89 ? 25.641 26.312 4.398 1 97.94 89 THR A C 1
ATOM 692 O O . THR A 1 89 ? 25.859 25.344 5.133 1 97.94 89 THR A O 1
ATOM 695 N N . ALA A 1 90 ? 25.469 26.172 3.076 1 98.44 90 ALA A N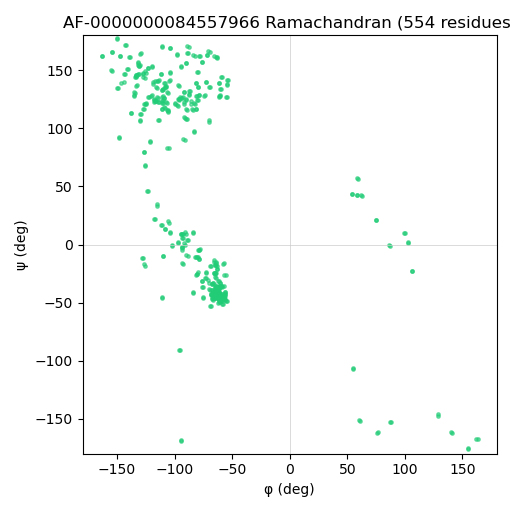 1
ATOM 696 C CA . ALA A 1 90 ? 25.516 24.859 2.414 1 98.44 90 ALA A CA 1
ATOM 697 C C . ALA A 1 90 ? 26.891 24.219 2.582 1 98.44 90 ALA A C 1
ATOM 699 O O . ALA A 1 90 ? 26.984 23.016 2.854 1 98.44 90 ALA A O 1
ATOM 700 N N . ALA A 1 91 ? 27.922 25.031 2.449 1 98.44 91 ALA A N 1
ATOM 701 C CA . ALA A 1 91 ? 29.281 24.531 2.607 1 98.44 91 ALA A CA 1
ATOM 702 C C . ALA A 1 91 ? 29.516 23.984 4.016 1 98.44 91 ALA A C 1
ATOM 704 O O . ALA A 1 91 ? 30 22.859 4.184 1 98.44 91 ALA A O 1
ATOM 705 N N . LYS A 1 92 ? 29.141 24.781 4.949 1 97.75 92 LYS A N 1
ATOM 706 C CA . LYS A 1 92 ? 29.328 24.375 6.344 1 97.75 92 LYS A CA 1
ATOM 707 C C . LYS A 1 92 ? 28.516 23.125 6.664 1 97.75 92 LYS A C 1
ATOM 709 O O . LYS A 1 92 ? 29.016 22.188 7.289 1 97.75 92 LYS A O 1
ATOM 714 N N . TYR A 1 93 ? 27.297 23.078 6.246 1 96.88 93 TYR A N 1
ATOM 715 C CA . TYR A 1 93 ? 26.375 21.969 6.473 1 96.88 93 TYR A CA 1
ATOM 716 C C . TYR A 1 93 ? 26.922 20.688 5.863 1 96.88 93 TYR A C 1
ATOM 718 O O . TYR A 1 93 ? 26.828 19.609 6.465 1 96.88 93 TYR A O 1
ATOM 726 N N . SER A 1 94 ? 27.578 20.719 4.754 1 97.94 94 SER A N 1
ATOM 727 C CA . SER A 1 94 ? 28.031 19.562 3.984 1 97.94 94 SER A CA 1
ATOM 728 C C . SER A 1 94 ? 29.188 18.875 4.672 1 97.94 94 SER A C 1
ATOM 730 O O . SER A 1 94 ? 29.453 17.688 4.43 1 97.94 94 SER A O 1
ATOM 732 N N . LEU A 1 95 ? 29.906 19.656 5.496 1 97.31 95 LEU A N 1
ATOM 733 C CA . LEU A 1 95 ? 31.125 19.141 6.109 1 97.31 95 LEU A CA 1
ATOM 734 C C . LEU A 1 95 ? 30.812 17.922 6.98 1 97.31 95 LEU A C 1
ATOM 736 O O . LEU A 1 95 ? 31.609 16.984 7.043 1 97.31 95 LEU A O 1
ATOM 740 N N . ASN A 1 96 ? 29.641 17.969 7.551 1 93.38 96 ASN A N 1
ATOM 741 C CA . ASN A 1 96 ? 29.281 16.891 8.461 1 93.38 96 ASN A CA 1
ATOM 742 C C . ASN A 1 96 ? 28.438 15.828 7.75 1 93.38 96 ASN A C 1
ATOM 744 O O . ASN A 1 96 ? 28.062 14.82 8.359 1 93.38 96 ASN A O 1
ATOM 748 N N . ILE A 1 97 ? 28.188 15.977 6.5 1 96.25 97 ILE A N 1
ATOM 749 C CA . ILE A 1 97 ? 27.266 15.094 5.789 1 96.25 97 ILE A CA 1
ATOM 750 C C . ILE A 1 97 ? 28.047 14.227 4.801 1 96.25 97 ILE A C 1
ATOM 752 O O . ILE A 1 97 ? 27.891 13.008 4.781 1 96.25 97 ILE A O 1
ATOM 756 N N . LEU A 1 98 ? 28.938 14.875 4.074 1 97.06 98 LEU A N 1
ATOM 757 C CA . LEU A 1 98 ? 29.641 14.18 3.002 1 97.06 98 LEU A CA 1
ATOM 758 C C . LEU A 1 98 ? 30.812 13.367 3.553 1 97.06 98 LEU A C 1
ATOM 760 O O . LEU A 1 98 ? 31.594 13.875 4.352 1 97.06 98 LEU A O 1
ATOM 764 N N . LYS A 1 99 ? 31 12.18 3.033 1 95.75 99 LYS A N 1
ATOM 765 C CA . LYS A 1 99 ? 32.125 11.305 3.354 1 95.75 99 LYS A CA 1
ATOM 766 C C . LYS A 1 99 ? 33.062 11.172 2.166 1 95.75 99 LYS A C 1
ATOM 768 O O . LYS A 1 99 ? 32.75 11.586 1.054 1 95.75 99 LYS A O 1
ATOM 773 N N . GLY A 1 100 ? 34.125 10.562 2.574 1 95.12 100 GLY A N 1
ATOM 774 C CA . GLY A 1 100 ? 35.125 10.438 1.555 1 95.12 100 GLY A CA 1
ATOM 775 C C . GLY A 1 100 ? 34.688 9.641 0.347 1 95.12 100 GLY A C 1
ATOM 776 O O . GLY A 1 100 ? 34.156 8.547 0.491 1 95.12 100 GLY A O 1
ATOM 777 N N . GLY A 1 101 ? 34.906 10.328 -0.766 1 95.88 101 GLY A N 1
ATOM 778 C CA . GLY A 1 101 ? 34.688 9.609 -2.014 1 95.88 101 GLY A CA 1
ATOM 779 C C . GLY A 1 101 ? 33.219 9.656 -2.484 1 95.88 101 GLY A C 1
ATOM 780 O O . GLY A 1 101 ? 32.906 9.164 -3.566 1 95.88 101 GLY A O 1
ATOM 781 N N . GLU A 1 102 ? 32.312 10.328 -1.73 1 97.31 102 GLU A N 1
ATOM 782 C CA . GLU A 1 102 ? 30.906 10.336 -2.082 1 97.31 102 GLU A CA 1
ATOM 783 C C . GLU A 1 102 ? 30.609 11.344 -3.188 1 97.31 102 GLU A C 1
ATOM 785 O O . GLU A 1 102 ? 31.312 12.352 -3.318 1 97.31 102 GLU A O 1
ATOM 790 N N . SER A 1 103 ? 29.688 11.023 -3.926 1 97.94 103 SER A N 1
ATOM 791 C CA . SER A 1 103 ? 29.172 11.969 -4.91 1 97.94 103 SER A CA 1
ATOM 792 C C . SER A 1 103 ? 27.969 12.742 -4.367 1 97.94 103 SER A C 1
ATOM 794 O O . SER A 1 103 ? 27.297 12.281 -3.443 1 97.94 103 SER A O 1
ATOM 796 N N . PHE A 1 104 ? 27.781 13.984 -4.934 1 98.44 104 PHE A N 1
ATOM 797 C CA . PHE A 1 104 ? 26.641 14.766 -4.453 1 98.44 104 PHE A CA 1
ATOM 798 C C . PHE A 1 104 ? 26.062 15.633 -5.566 1 98.44 104 PHE A C 1
ATOM 800 O O . PHE A 1 104 ? 26.703 15.812 -6.605 1 98.44 104 PHE A O 1
ATOM 807 N N . ALA A 1 105 ? 24.844 16.078 -5.34 1 98.56 105 ALA A N 1
ATOM 808 C CA . ALA A 1 105 ? 24.156 17.062 -6.184 1 98.56 105 ALA A CA 1
ATOM 809 C C . ALA A 1 105 ? 23.375 18.062 -5.34 1 98.56 105 ALA A C 1
ATOM 811 O O . ALA A 1 105 ? 23.156 17.844 -4.148 1 98.56 105 ALA A O 1
ATOM 812 N N . VAL A 1 106 ? 23.062 19.188 -5.973 1 98.5 106 VAL A N 1
ATOM 813 C CA . VAL A 1 106 ? 22.234 20.203 -5.332 1 98.5 106 VAL A CA 1
ATOM 814 C C . VAL A 1 106 ? 20.922 20.359 -6.109 1 98.5 106 VAL A C 1
ATOM 816 O O . VAL A 1 106 ? 20.938 20.516 -7.332 1 98.5 106 VAL A O 1
ATOM 819 N N . LYS A 1 107 ? 19.906 20.188 -5.426 1 98.25 107 LYS A N 1
ATOM 820 C CA . LYS A 1 107 ? 18.594 20.5 -5.984 1 98.25 107 LYS A CA 1
ATOM 821 C C . LYS A 1 107 ? 17.969 21.719 -5.301 1 98.25 107 LYS A C 1
ATOM 823 O O . LYS A 1 107 ? 17.656 21.672 -4.105 1 98.25 107 LYS A O 1
ATOM 828 N N . ALA A 1 108 ? 17.75 22.797 -6.07 1 98.06 108 ALA A N 1
ATOM 829 C CA . ALA A 1 108 ? 17.266 24.047 -5.496 1 98.06 108 ALA A CA 1
ATOM 830 C C . ALA A 1 108 ? 15.859 24.391 -5.996 1 98.06 108 ALA A C 1
ATOM 832 O O . ALA A 1 108 ? 15.516 24.078 -7.145 1 98.06 108 ALA A O 1
ATOM 833 N N . ARG A 1 109 ? 15.109 24.875 -5.125 1 96.12 109 ARG A N 1
ATOM 834 C CA . ARG A 1 109 ? 13.805 25.453 -5.449 1 96.12 109 ARG A CA 1
ATOM 835 C C . ARG A 1 109 ? 13.688 26.875 -4.918 1 96.12 109 ARG A C 1
ATOM 837 O O . ARG A 1 109 ? 14.195 27.188 -3.838 1 96.12 109 ARG A O 1
ATOM 844 N N . ARG A 1 110 ? 13.008 27.703 -5.723 1 94.75 110 ARG A N 1
ATOM 845 C CA . ARG A 1 110 ? 12.898 29.094 -5.34 1 94.75 110 ARG A CA 1
ATOM 846 C C . ARG A 1 110 ? 11.469 29.609 -5.5 1 94.75 110 ARG A C 1
ATOM 848 O O . ARG A 1 110 ? 10.805 29.297 -6.492 1 94.75 110 ARG A O 1
ATOM 855 N N . GLU A 1 111 ? 11.008 30.219 -4.492 1 92.56 111 GLU A N 1
ATOM 856 C CA . GLU A 1 111 ? 9.75 30.953 -4.516 1 92.56 111 GLU A CA 1
ATOM 857 C C . GLU A 1 111 ? 9.938 32.406 -4.023 1 92.56 111 GLU A C 1
ATOM 859 O O . GLU A 1 111 ? 10.352 32.625 -2.883 1 92.56 111 GLU A O 1
ATOM 864 N N . GLY A 1 112 ? 9.734 33.312 -4.777 1 91.94 112 GLY A N 1
ATOM 865 C CA . GLY A 1 112 ? 9.922 34.719 -4.43 1 91.94 112 GLY A CA 1
ATOM 866 C C . GLY A 1 112 ? 10.539 35.531 -5.551 1 91.94 112 GLY A C 1
ATOM 867 O O . GLY A 1 112 ? 10.461 35.156 -6.719 1 91.94 112 GLY A O 1
ATOM 868 N N . ASN A 1 113 ? 11.102 36.719 -5.23 1 93.12 113 ASN A N 1
ATOM 869 C CA . ASN A 1 113 ? 11.57 37.688 -6.242 1 93.12 113 ASN A CA 1
ATOM 870 C C . ASN A 1 113 ? 13.086 37.875 -6.176 1 93.12 113 ASN A C 1
ATOM 872 O O . ASN A 1 113 ? 13.594 38.938 -6.484 1 93.12 113 ASN A O 1
ATOM 876 N N . GLN A 1 114 ? 13.766 36.938 -5.867 1 94.56 114 GLN A N 1
ATOM 877 C CA . GLN A 1 114 ? 15.219 37.031 -5.805 1 94.56 114 GLN A CA 1
ATOM 878 C C . GLN A 1 114 ? 15.812 37.312 -7.184 1 94.56 114 GLN A C 1
ATOM 880 O O . GLN A 1 114 ? 15.188 37.031 -8.203 1 94.56 114 GLN A O 1
ATOM 885 N N . LYS A 1 115 ? 17.078 37.812 -7.27 1 95.19 115 LYS A N 1
ATOM 886 C CA . LYS A 1 115 ? 17.75 38.219 -8.508 1 95.19 115 LYS A CA 1
ATOM 887 C C . LYS A 1 115 ? 18.516 37.031 -9.102 1 95.19 115 LYS A C 1
ATOM 889 O O . LYS A 1 115 ? 19.406 37.25 -9.945 1 95.19 115 LYS A O 1
ATOM 894 N N . TYR A 1 116 ? 18.312 35.938 -8.578 1 97.62 116 TYR A N 1
ATOM 895 C CA . TYR A 1 116 ? 18.953 34.719 -9.109 1 97.62 116 TYR A CA 1
ATOM 896 C C . TYR A 1 116 ? 17.922 33.625 -9.336 1 97.62 116 TYR A C 1
ATOM 898 O O . TYR A 1 116 ? 16.797 33.719 -8.852 1 97.62 116 TYR A O 1
ATOM 906 N N . THR A 1 117 ? 18.312 32.594 -10.094 1 97.19 117 THR A N 1
ATOM 907 C CA . THR A 1 117 ? 17.438 31.469 -10.375 1 97.19 117 THR A CA 1
ATOM 908 C C . THR A 1 117 ? 17.828 30.266 -9.547 1 97.19 117 THR A C 1
ATOM 910 O O . THR A 1 117 ? 18.891 30.25 -8.914 1 97.19 117 THR A O 1
ATOM 913 N N . SER A 1 118 ? 16.969 29.266 -9.547 1 97.62 118 SER A N 1
ATOM 914 C CA . SER A 1 118 ? 17.297 28.016 -8.867 1 97.62 118 SER A CA 1
ATOM 915 C C . SER A 1 118 ? 18.547 27.375 -9.469 1 97.62 118 SER A C 1
ATOM 917 O O . SER A 1 118 ? 19.312 26.719 -8.758 1 97.62 118 SER A O 1
ATOM 919 N N . ILE A 1 119 ? 18.703 27.562 -10.734 1 97.19 119 ILE A N 1
ATOM 920 C CA . ILE A 1 119 ? 19.891 27.047 -11.414 1 97.19 119 ILE A CA 1
ATOM 921 C C . ILE A 1 119 ? 21.141 27.719 -10.875 1 97.19 119 ILE A C 1
ATOM 923 O O . ILE A 1 119 ? 22.141 27.047 -10.602 1 97.19 119 ILE A O 1
ATOM 927 N N . ASP A 1 120 ? 21.062 29.016 -10.688 1 98.06 120 ASP A N 1
ATOM 928 C CA . ASP A 1 120 ? 22.156 29.766 -10.102 1 98.06 120 ASP A CA 1
ATOM 929 C C . ASP A 1 120 ? 22.5 29.234 -8.711 1 98.06 120 ASP A C 1
ATOM 931 O O . ASP A 1 120 ? 23.688 29.031 -8.391 1 98.06 120 ASP A O 1
ATOM 935 N N . VAL A 1 121 ? 21.5 29.016 -7.949 1 98.5 121 VAL A N 1
ATOM 936 C CA . VAL A 1 121 ? 21.688 28.5 -6.594 1 98.5 121 VAL A CA 1
ATOM 937 C C . VAL A 1 121 ? 22.391 27.156 -6.641 1 98.5 121 VAL A C 1
ATOM 939 O O . VAL A 1 121 ? 23.359 26.922 -5.906 1 98.5 121 VAL A O 1
ATOM 942 N N . GLY A 1 122 ? 21.922 26.266 -7.5 1 98.06 122 GLY A N 1
ATOM 943 C CA . GLY A 1 122 ? 22.531 24.953 -7.625 1 98.06 122 GLY A CA 1
ATOM 944 C C . GLY A 1 122 ? 24 25.016 -7.969 1 98.06 122 GLY A C 1
ATOM 945 O O . GLY A 1 122 ? 24.812 24.297 -7.375 1 98.06 122 GLY A O 1
ATOM 946 N N . ARG A 1 123 ? 24.281 25.844 -8.844 1 97.75 123 ARG A N 1
ATOM 947 C CA . ARG A 1 123 ? 25.656 25.969 -9.328 1 97.75 123 ARG A CA 1
ATOM 948 C C . ARG A 1 123 ? 26.562 26.547 -8.25 1 97.75 123 ARG A C 1
ATOM 950 O O . ARG A 1 123 ? 27.609 25.984 -7.949 1 97.75 123 ARG A O 1
ATOM 957 N N . GLU A 1 124 ? 26.141 27.656 -7.734 1 98.44 124 GLU A N 1
ATOM 958 C CA . GLU A 1 124 ? 26.969 28.375 -6.773 1 98.44 124 GLU A CA 1
ATOM 959 C C . GLU A 1 124 ? 27.109 27.594 -5.473 1 98.44 124 GLU A C 1
ATOM 961 O O . GLU A 1 124 ? 28.219 27.469 -4.93 1 98.44 124 GLU A O 1
ATOM 966 N N . ALA A 1 125 ? 26.031 27.109 -4.973 1 98.62 125 ALA A N 1
ATOM 967 C CA . ALA A 1 125 ? 26.078 26.297 -3.754 1 98.62 125 ALA A CA 1
ATOM 968 C C . ALA A 1 125 ? 26.844 25 -3.986 1 98.62 125 ALA A C 1
ATOM 970 O O . ALA A 1 125 ? 27.578 24.531 -3.104 1 98.62 125 ALA A O 1
ATOM 971 N N . GLY A 1 126 ? 26.609 24.391 -5.105 1 98.44 126 GLY A N 1
ATOM 972 C CA . GLY A 1 126 ? 27.359 23.203 -5.449 1 98.44 126 GLY A CA 1
ATOM 973 C C . GLY A 1 126 ? 28.859 23.422 -5.418 1 98.44 126 GLY A C 1
ATOM 974 O O . GLY A 1 126 ? 29.609 22.609 -4.875 1 98.44 126 GLY A O 1
ATOM 975 N N . SER A 1 127 ? 29.266 24.484 -6.059 1 98.38 127 SER A N 1
ATOM 976 C CA . SER A 1 127 ? 30.672 24.828 -6.066 1 98.38 127 SER A CA 1
ATOM 977 C C . SER A 1 127 ? 31.203 25.031 -4.648 1 98.38 127 SER A C 1
ATOM 979 O O . SER A 1 127 ? 32.281 24.562 -4.312 1 98.38 127 SER A O 1
ATOM 981 N N . ALA A 1 128 ? 30.422 25.75 -3.854 1 98.62 128 ALA A N 1
ATOM 982 C CA . ALA A 1 128 ? 30.812 26.016 -2.473 1 98.62 128 ALA A CA 1
ATOM 983 C C . ALA A 1 128 ? 30.969 24.719 -1.691 1 98.62 128 ALA A C 1
ATOM 985 O O . ALA A 1 128 ? 31.922 24.547 -0.928 1 98.62 128 ALA A O 1
ATOM 986 N N . ILE A 1 129 ? 30.078 23.766 -1.838 1 98.5 129 ILE A N 1
ATOM 987 C CA . ILE A 1 129 ? 30.109 22.469 -1.17 1 98.5 129 ILE A CA 1
ATOM 988 C C . ILE A 1 129 ? 31.344 21.688 -1.629 1 98.5 129 ILE A C 1
ATOM 990 O O . ILE A 1 129 ? 32.062 21.094 -0.81 1 98.5 129 ILE A O 1
ATOM 994 N N . PHE A 1 130 ? 31.578 21.703 -2.947 1 98.19 130 PHE A N 1
ATOM 995 C CA . PHE A 1 130 ? 32.75 21 -3.5 1 98.19 130 PHE A CA 1
ATOM 996 C C . PHE A 1 130 ? 34.031 21.516 -2.877 1 98.19 130 PHE A C 1
ATOM 998 O O . PHE A 1 130 ? 34.844 20.719 -2.387 1 98.19 130 PHE A O 1
ATOM 1005 N N . LEU A 1 131 ? 34.188 22.828 -2.891 1 98.12 131 LEU A N 1
ATOM 1006 C CA . LEU A 1 131 ? 35.406 23.453 -2.391 1 98.12 131 LEU A CA 1
ATOM 1007 C C . LEU A 1 131 ? 35.594 23.156 -0.907 1 98.12 131 LEU A C 1
ATOM 1009 O O . LEU A 1 131 ? 36.719 22.891 -0.464 1 98.12 131 LEU A O 1
ATOM 1013 N N . ALA A 1 132 ? 34.531 23.172 -0.156 1 98.12 132 ALA A N 1
ATOM 1014 C CA . ALA A 1 132 ? 34.594 22.922 1.283 1 98.12 132 ALA A CA 1
ATOM 1015 C C . ALA A 1 132 ? 35.031 21.484 1.581 1 98.12 132 ALA A C 1
ATOM 1017 O O . ALA A 1 132 ? 35.594 21.203 2.641 1 98.12 132 ALA A O 1
ATOM 1018 N N . ASN A 1 133 ? 34.781 20.578 0.597 1 98 133 ASN A N 1
ATOM 1019 C CA . ASN A 1 133 ? 35.031 19.156 0.84 1 98 133 ASN A CA 1
ATOM 1020 C C . ASN A 1 133 ? 36.094 18.594 -0.1 1 98 133 ASN A C 1
ATOM 1022 O O . ASN A 1 133 ? 36.125 17.391 -0.343 1 98 133 ASN A O 1
ATOM 1026 N N . GLU A 1 134 ? 36.844 19.391 -0.595 1 95.38 134 GLU A N 1
ATOM 1027 C CA . GLU A 1 134 ? 37.844 19 -1.592 1 95.38 134 GLU A CA 1
ATOM 1028 C C . GLU A 1 134 ? 38.781 17.922 -1.042 1 95.38 134 GLU A C 1
ATOM 1030 O O . GLU A 1 134 ? 39.156 17 -1.763 1 95.38 134 GLU A O 1
ATOM 1035 N N . SER A 1 135 ? 39.031 18.062 0.193 1 96.06 135 SER A N 1
ATOM 1036 C CA . SER A 1 135 ? 40 17.156 0.829 1 96.06 135 SER A CA 1
ATOM 1037 C C . SER A 1 135 ? 39.438 15.742 0.921 1 96.06 135 SER A C 1
ATOM 1039 O O . SER A 1 135 ? 40.188 14.781 1.135 1 96.06 135 SER A O 1
ATOM 1041 N N . LYS A 1 136 ? 38.156 15.617 0.804 1 97 136 LYS A N 1
ATOM 1042 C CA . LYS A 1 136 ? 37.5 14.328 0.943 1 97 136 LYS A CA 1
ATOM 1043 C C . LYS A 1 136 ? 37.375 13.633 -0.41 1 97 136 LYS A C 1
ATOM 1045 O O . LYS A 1 136 ? 36.75 12.562 -0.503 1 97 136 LYS A O 1
ATOM 1050 N N . ASN A 1 137 ? 37.844 14.258 -1.505 1 96.25 137 ASN A N 1
ATOM 1051 C CA . ASN A 1 137 ? 37.75 13.711 -2.855 1 96.25 137 ASN A CA 1
ATOM 1052 C C . ASN A 1 137 ? 36.312 13.438 -3.264 1 96.25 137 ASN A C 1
ATOM 1054 O O . ASN A 1 137 ? 36 12.352 -3.752 1 96.25 137 ASN A O 1
ATOM 1058 N N . VAL A 1 138 ? 35.406 14.367 -2.943 1 97.06 138 VAL A N 1
ATOM 1059 C CA . VAL A 1 138 ? 34.031 14.25 -3.328 1 97.06 138 VAL A CA 1
ATOM 1060 C C . VAL A 1 138 ? 33.844 14.578 -4.812 1 97.06 138 VAL A C 1
ATOM 1062 O O . VAL A 1 138 ? 34.781 15.102 -5.441 1 97.06 138 VAL A O 1
ATOM 1065 N N . ARG A 1 139 ? 32.812 14.133 -5.48 1 95.62 139 ARG A N 1
ATOM 1066 C CA . ARG A 1 139 ? 32.531 14.445 -6.879 1 95.62 139 ARG A CA 1
ATOM 1067 C C . ARG A 1 139 ? 31.078 14.852 -7.078 1 95.62 139 ARG A C 1
ATOM 1069 O O . ARG A 1 139 ? 30.188 14.352 -6.379 1 95.62 139 ARG A O 1
ATOM 1076 N N . VAL A 1 140 ? 30.844 15.75 -7.988 1 96.12 140 VAL A N 1
ATOM 1077 C CA . VAL A 1 140 ? 29.484 16.141 -8.359 1 96.12 140 VAL A CA 1
ATOM 1078 C C . VAL A 1 140 ? 28.906 15.117 -9.336 1 96.12 140 VAL A C 1
ATOM 1080 O O . VAL A 1 140 ? 29.562 14.75 -10.312 1 96.12 140 VAL A O 1
ATOM 1083 N N . LYS A 1 141 ? 27.781 14.633 -9.047 1 95.31 141 LYS A N 1
ATOM 1084 C CA . LYS A 1 141 ? 27.062 13.688 -9.898 1 95.31 141 LYS A CA 1
ATOM 1085 C C . LYS A 1 141 ? 25.578 14.031 -9.953 1 95.31 141 LYS A C 1
ATOM 1087 O O . LYS A 1 141 ? 24.859 13.898 -8.953 1 95.31 141 LYS A O 1
ATOM 1092 N N . LEU A 1 142 ? 25.109 14.445 -11.141 1 94.38 142 LEU A N 1
ATOM 1093 C CA . LEU A 1 142 ? 23.75 14.961 -11.234 1 94.38 142 LEU A CA 1
ATOM 1094 C C . LEU A 1 142 ? 22.75 13.82 -11.312 1 94.38 142 LEU A C 1
ATOM 1096 O O . LEU A 1 142 ? 21.578 13.992 -10.961 1 94.38 142 LEU A O 1
ATOM 1100 N N . THR A 1 143 ? 23.234 12.648 -11.82 1 93.31 143 THR A N 1
ATOM 1101 C CA . THR A 1 143 ? 22.344 11.5 -11.961 1 93.31 143 THR A CA 1
ATOM 1102 C C . THR A 1 143 ? 22.656 10.453 -10.891 1 93.31 143 THR A C 1
ATOM 1104 O O . THR A 1 143 ? 23.75 9.898 -10.852 1 93.31 143 THR A O 1
ATOM 1107 N N . ASP A 1 144 ? 21.781 10.164 -9.992 1 93.25 144 ASP A N 1
ATOM 1108 C CA . ASP A 1 144 ? 21.844 9.156 -8.938 1 93.25 144 ASP A CA 1
ATOM 1109 C C . ASP A 1 144 ? 23.047 9.375 -8.031 1 93.25 144 ASP A C 1
ATOM 1111 O O . ASP A 1 144 ? 23.891 8.492 -7.879 1 93.25 144 ASP A O 1
ATOM 1115 N N . PRO A 1 145 ? 23.156 10.531 -7.43 1 97.69 145 PRO A N 1
ATOM 1116 C CA . PRO A 1 145 ? 24.25 10.82 -6.488 1 97.69 145 PRO A CA 1
ATOM 1117 C C . PRO A 1 145 ? 24.094 10.078 -5.16 1 97.69 145 PRO A C 1
ATOM 1119 O O . PRO A 1 145 ? 23 9.609 -4.84 1 97.69 145 PRO A O 1
ATOM 1122 N N . ASP A 1 146 ? 25.156 10.031 -4.469 1 96.81 146 ASP A N 1
ATOM 1123 C CA . ASP A 1 146 ? 25.109 9.445 -3.137 1 96.81 146 ASP A CA 1
ATOM 1124 C C . ASP A 1 146 ? 24.312 10.328 -2.176 1 96.81 146 ASP A C 1
ATOM 1126 O O . ASP A 1 146 ? 23.578 9.828 -1.322 1 96.81 146 ASP A O 1
ATOM 1130 N N . VAL A 1 147 ? 24.547 11.68 -2.375 1 97.94 147 VAL A N 1
ATOM 1131 C CA . VAL A 1 147 ? 23.875 12.633 -1.491 1 97.94 147 VAL A CA 1
ATOM 1132 C C . VAL A 1 147 ? 23.25 13.758 -2.316 1 97.94 147 VAL A C 1
ATOM 1134 O O . VAL A 1 147 ? 23.875 14.266 -3.25 1 97.94 147 VAL A O 1
ATOM 1137 N N . ILE A 1 148 ? 22.094 14.117 -1.99 1 98.56 148 ILE A N 1
ATOM 1138 C CA . ILE A 1 148 ? 21.453 15.289 -2.588 1 98.56 148 ILE A CA 1
ATOM 1139 C C . ILE A 1 148 ? 21.25 16.359 -1.524 1 98.56 148 ILE A C 1
ATOM 1141 O O . ILE A 1 148 ? 20.641 16.109 -0.484 1 98.56 148 ILE A O 1
ATOM 1145 N N . PHE A 1 149 ? 21.781 17.547 -1.734 1 98.56 149 PHE A N 1
ATOM 1146 C CA . PHE A 1 149 ? 21.516 18.719 -0.916 1 98.56 149 PHE A CA 1
ATOM 1147 C C . PHE A 1 149 ? 20.344 19.516 -1.488 1 98.56 149 PHE A C 1
ATOM 1149 O O . PHE A 1 149 ? 20.406 20 -2.621 1 98.56 149 PHE A O 1
ATOM 1156 N N . PHE A 1 150 ? 19.359 19.656 -0.669 1 98.62 150 PHE A N 1
ATOM 1157 C CA . PHE A 1 150 ? 18.203 20.469 -1.067 1 98.62 150 PHE A CA 1
ATOM 1158 C C . PHE A 1 150 ? 18.328 21.891 -0.529 1 98.62 150 PHE A C 1
ATOM 1160 O O . PHE A 1 150 ? 18.734 22.094 0.619 1 98.62 150 PHE A O 1
ATOM 1167 N N . ILE A 1 151 ? 18.016 22.859 -1.389 1 98.5 151 ILE A N 1
ATOM 1168 C CA . ILE A 1 151 ? 17.984 24.266 -0.984 1 98.5 151 ILE A CA 1
ATOM 1169 C C . ILE A 1 151 ? 16.656 24.891 -1.408 1 98.5 151 ILE A C 1
ATOM 1171 O O . ILE A 1 151 ? 16.375 25.047 -2.602 1 98.5 151 ILE A O 1
ATOM 1175 N N . GLU A 1 152 ? 15.883 25.219 -0.432 1 97.44 152 GLU A N 1
ATOM 1176 C CA . GLU A 1 152 ? 14.617 25.906 -0.687 1 97.44 152 GLU A CA 1
ATOM 1177 C C . GLU A 1 152 ? 14.711 27.391 -0.307 1 97.44 152 GLU A C 1
ATOM 1179 O O . GLU A 1 152 ? 14.898 27.719 0.865 1 97.44 152 GLU A O 1
ATOM 1184 N N . VAL A 1 153 ? 14.609 28.25 -1.352 1 97.06 153 VAL A N 1
ATOM 1185 C CA . VAL A 1 153 ? 14.641 29.688 -1.118 1 97.06 153 VAL A CA 1
ATOM 1186 C C . VAL A 1 153 ? 13.219 30.234 -1.123 1 97.06 153 VAL A C 1
ATOM 1188 O O . VAL A 1 153 ? 12.484 30.078 -2.098 1 97.06 153 VAL A O 1
ATOM 1191 N N . ARG A 1 154 ? 12.836 30.828 -0.06 1 94.25 154 ARG A N 1
ATOM 1192 C CA . ARG A 1 154 ? 11.508 31.422 0.058 1 94.25 154 ARG A CA 1
ATOM 1193 C C . ARG A 1 154 ? 11.594 32.875 0.573 1 94.25 154 ARG A C 1
ATOM 1195 O O . ARG A 1 154 ? 11.82 33.094 1.765 1 94.25 154 ARG A O 1
ATOM 1202 N N . ASN A 1 155 ? 11.367 33.781 -0.293 1 93.31 155 ASN A N 1
ATOM 1203 C CA . ASN A 1 155 ? 11.461 35.188 -0.002 1 93.31 155 ASN A CA 1
ATOM 1204 C C . ASN A 1 155 ? 12.82 35.562 0.567 1 93.31 155 ASN A C 1
ATOM 1206 O O . ASN A 1 155 ? 13.836 35.5 -0.134 1 93.31 155 ASN A O 1
ATOM 1210 N N . ASN A 1 156 ? 12.828 35.844 1.872 1 94.56 156 ASN A N 1
ATOM 1211 C CA . ASN A 1 156 ? 14.07 36.375 2.408 1 94.56 156 ASN A CA 1
ATOM 1212 C C . ASN A 1 156 ? 14.836 35.312 3.197 1 94.56 156 ASN A C 1
ATOM 1214 O O . ASN A 1 156 ? 15.836 35.625 3.848 1 94.56 156 ASN A O 1
ATOM 1218 N N . LYS A 1 157 ? 14.367 34.062 3.08 1 95.5 157 LYS A N 1
ATOM 1219 C CA . LYS A 1 157 ? 15.016 32.969 3.818 1 95.5 157 LYS A CA 1
ATOM 1220 C C . LYS A 1 157 ? 15.328 31.797 2.904 1 95.5 157 LYS A C 1
ATOM 1222 O O . LYS A 1 157 ? 14.695 31.625 1.86 1 95.5 157 LYS A O 1
ATOM 1227 N N . ALA A 1 158 ? 16.312 31.047 3.287 1 97 158 ALA A N 1
ATOM 1228 C CA . ALA A 1 158 ? 16.672 29.812 2.596 1 97 158 ALA A CA 1
ATOM 1229 C C . ALA A 1 158 ? 16.859 28.672 3.582 1 97 158 ALA A C 1
ATOM 1231 O O . ALA A 1 158 ? 17.281 28.875 4.719 1 97 158 ALA A O 1
ATOM 1232 N N . TYR A 1 159 ? 16.516 27.484 3.146 1 97.25 159 TYR A N 1
ATOM 1233 C CA . TYR A 1 159 ? 16.562 26.266 3.963 1 97.25 159 TYR A CA 1
ATOM 1234 C C . TYR A 1 159 ? 17.391 25.188 3.277 1 97.25 159 TYR A C 1
ATOM 1236 O O . TYR A 1 159 ? 17.062 24.766 2.164 1 97.25 159 TYR A O 1
ATOM 1244 N N . VAL A 1 160 ? 18.438 24.766 3.973 1 97.94 160 VAL A N 1
ATOM 1245 C CA . VAL A 1 160 ? 19.344 23.75 3.434 1 97.94 160 VAL A CA 1
ATOM 1246 C C . VAL A 1 160 ? 19.156 22.438 4.195 1 97.94 160 VAL A C 1
ATOM 1248 O O . VAL A 1 160 ? 19.203 22.422 5.426 1 97.94 160 VAL A O 1
ATOM 1251 N N . PHE A 1 161 ? 18.891 21.344 3.426 1 97.88 161 PHE A N 1
ATOM 1252 C CA . PHE A 1 161 ? 18.703 20.062 4.102 1 97.88 161 PHE A CA 1
ATOM 1253 C C . PHE A 1 161 ? 19.031 18.906 3.172 1 97.88 161 PHE A C 1
ATOM 1255 O O . PHE A 1 161 ? 19.156 19.078 1.958 1 97.88 161 PHE A O 1
ATOM 1262 N N . VAL A 1 162 ? 19.203 17.656 3.76 1 97.25 162 VAL A N 1
ATOM 1263 C CA . VAL A 1 162 ? 19.531 16.484 2.953 1 97.25 162 VAL A CA 1
ATOM 1264 C C . VAL A 1 162 ? 18.516 15.375 3.232 1 97.25 162 VAL A C 1
ATOM 1266 O O . VAL A 1 162 ? 18.422 14.406 2.469 1 97.25 162 VAL A O 1
ATOM 1269 N N . THR A 1 163 ? 17.812 15.484 4.344 1 94.62 163 THR A N 1
ATOM 1270 C CA . THR A 1 163 ? 16.922 14.391 4.73 1 94.62 163 THR A CA 1
ATOM 1271 C C . THR A 1 163 ? 15.461 14.852 4.715 1 94.62 163 THR A C 1
ATOM 1273 O O . THR A 1 163 ? 15.164 16 5.016 1 94.62 163 THR A O 1
ATOM 1276 N N . THR A 1 164 ? 14.672 14.023 4.281 1 96.5 164 THR A N 1
ATOM 1277 C CA . THR A 1 164 ? 13.227 14.188 4.344 1 96.5 164 THR A CA 1
ATOM 1278 C C . THR A 1 164 ? 12.57 13.008 5.047 1 96.5 164 THR A C 1
ATOM 1280 O O . THR A 1 164 ? 12.82 11.852 4.695 1 96.5 164 THR A O 1
ATOM 1283 N N . VAL A 1 165 ? 11.891 13.297 6.102 1 96.62 165 VAL A N 1
ATOM 1284 C CA . VAL A 1 165 ? 11.148 12.281 6.84 1 96.62 165 VAL A CA 1
ATOM 1285 C C . VAL A 1 165 ? 9.695 12.258 6.367 1 96.62 165 VAL A C 1
ATOM 1287 O O . VAL A 1 165 ? 9.016 13.281 6.391 1 96.62 165 VAL A O 1
ATOM 1290 N N . ARG A 1 166 ? 9.273 11.102 5.996 1 96.12 166 ARG A N 1
ATOM 1291 C CA . ARG A 1 166 ? 7.906 10.992 5.496 1 96.12 166 ARG A CA 1
ATOM 1292 C C . ARG A 1 166 ? 6.902 10.953 6.645 1 96.12 166 ARG A C 1
ATOM 1294 O O . ARG A 1 166 ? 7.129 10.273 7.648 1 96.12 166 ARG A O 1
ATOM 1301 N N . GLY A 1 167 ? 5.855 11.703 6.484 1 96.56 167 GLY A N 1
ATOM 1302 C CA . GLY A 1 167 ? 4.699 11.57 7.352 1 96.56 167 GLY A CA 1
ATOM 1303 C C . GLY A 1 167 ? 3.629 10.656 6.785 1 96.56 167 GLY A C 1
ATOM 1304 O O . GLY A 1 167 ? 3.875 9.93 5.824 1 96.56 167 GLY A O 1
ATOM 1305 N N . HIS A 1 168 ? 2.432 10.695 7.441 1 96.38 168 HIS A N 1
ATOM 1306 C CA . HIS A 1 168 ? 1.351 9.82 7 1 96.38 168 HIS A CA 1
ATOM 1307 C C . HIS A 1 168 ? 0.491 10.5 5.938 1 96.38 168 HIS A C 1
ATOM 1309 O O . HIS A 1 168 ? -0.372 9.859 5.332 1 96.38 168 HIS A O 1
ATOM 1315 N N . ALA A 1 169 ? 0.723 11.836 5.715 1 96.5 169 ALA A N 1
ATOM 1316 C CA . ALA A 1 169 ? -0.109 12.609 4.797 1 96.5 169 ALA A CA 1
ATOM 1317 C C . ALA A 1 169 ? -1.567 12.609 5.246 1 96.5 169 ALA A C 1
ATOM 1319 O O .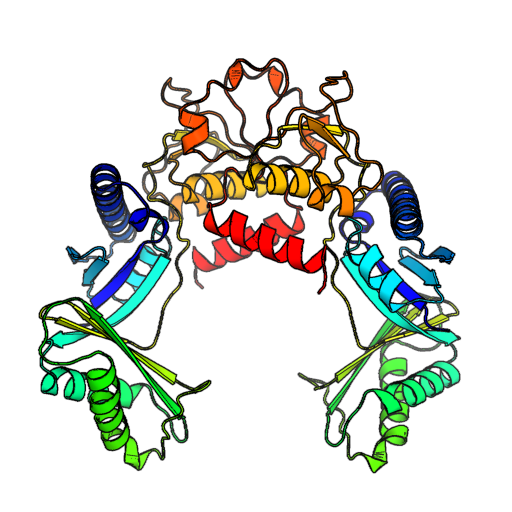 ALA A 1 169 ? -1.854 12.711 6.441 1 96.5 169 ALA A O 1
ATOM 1320 N N . GLY A 1 170 ? -2.408 12.711 4.336 1 96.5 170 GLY A N 1
ATOM 1321 C CA . GLY A 1 170 ? -3.816 12.773 4.699 1 96.5 170 GLY A CA 1
ATOM 1322 C C . GLY A 1 170 ? -4.297 14.18 4.988 1 96.5 170 GLY A C 1
ATOM 1323 O O . GLY A 1 170 ? -3.811 15.141 4.391 1 96.5 170 GLY A O 1
ATOM 1324 N N . LEU A 1 171 ? -5.344 14.188 5.852 1 97.69 171 LEU A N 1
ATOM 1325 C CA . LEU A 1 171 ? -5.961 15.461 6.207 1 97.69 171 LEU A CA 1
ATOM 1326 C C . LEU A 1 171 ? -5.859 15.711 7.707 1 97.69 171 LEU A C 1
ATOM 1328 O O . LEU A 1 171 ? -5.758 14.766 8.492 1 97.69 171 LEU A O 1
ATOM 1332 N N . PRO A 1 172 ? -5.859 16.969 8.078 1 98.12 172 PRO A N 1
ATOM 1333 C CA . PRO A 1 172 ? -5.789 17.234 9.516 1 98.12 172 PRO A CA 1
ATOM 1334 C C . PRO A 1 172 ? -6.961 16.641 10.289 1 98.12 172 PRO A C 1
ATOM 1336 O O . PRO A 1 172 ? -8.117 16.797 9.883 1 98.12 172 PRO A O 1
ATOM 1339 N N . LEU A 1 173 ? -6.641 16.016 11.367 1 98.12 173 LEU A N 1
ATOM 1340 C CA . LEU A 1 173 ? -7.652 15.414 12.219 1 98.12 173 LEU A CA 1
ATOM 1341 C C . LEU A 1 173 ? -8.703 16.438 12.625 1 98.12 173 LEU A C 1
ATOM 1343 O O . LEU A 1 173 ? -8.367 17.547 13.07 1 98.12 173 LEU A O 1
ATOM 1347 N N . GLY A 1 174 ? -9.992 16.125 12.391 1 96.25 174 GLY A N 1
ATOM 1348 C CA . GLY A 1 174 ? -11.086 16.984 12.797 1 96.25 174 GLY A CA 1
ATOM 1349 C C . GLY A 1 174 ? -11.672 17.781 11.648 1 96.25 174 GLY A C 1
ATOM 1350 O O . GLY A 1 174 ? -12.641 18.516 11.828 1 96.25 174 GLY A O 1
ATOM 1351 N N . THR A 1 175 ? -11.18 17.594 10.445 1 95.94 175 THR A N 1
ATOM 1352 C CA . THR A 1 175 ? -11.648 18.391 9.312 1 95.94 175 THR A CA 1
ATOM 1353 C C . THR A 1 175 ? -12.781 17.688 8.578 1 95.94 175 THR A C 1
ATOM 1355 O O . THR A 1 175 ? -13.469 18.281 7.754 1 95.94 175 THR A O 1
ATOM 1358 N N . GLN A 1 176 ? -12.875 16.375 8.883 1 94.25 176 GLN A N 1
ATOM 1359 C CA . GLN A 1 176 ? -13.844 15.609 8.109 1 94.25 176 GLN A CA 1
ATOM 1360 C C . GLN A 1 176 ? -14.859 14.922 9.023 1 94.25 176 GLN A C 1
ATOM 1362 O O . GLN A 1 176 ? -15.109 13.719 8.883 1 94.25 176 GLN A O 1
ATOM 1367 N N . GLY A 1 177 ? -15.406 15.594 9.984 1 91.81 177 GLY A N 1
ATOM 1368 C CA . GLY A 1 177 ? -16.469 15.102 10.836 1 91.81 177 GLY A CA 1
ATOM 1369 C C . GLY A 1 177 ? -15.984 14.109 11.883 1 91.81 177 GLY A C 1
ATOM 1370 O O . GLY A 1 177 ? -14.82 14.141 12.281 1 91.81 177 GLY A O 1
ATOM 1371 N N . LYS A 1 178 ? -17.031 13.336 12.43 1 93.81 178 LYS A N 1
ATOM 1372 C CA . LYS A 1 178 ? -16.75 12.406 13.516 1 93.81 178 LYS A CA 1
ATOM 1373 C C . LYS A 1 178 ? -17.406 11.047 13.25 1 93.81 178 LYS A C 1
ATOM 1375 O O . LYS A 1 178 ? -18.484 10.977 12.664 1 93.81 178 LYS A O 1
ATOM 1380 N N . VAL A 1 179 ? -16.703 9.984 13.703 1 94.94 179 VAL A N 1
ATOM 1381 C CA . VAL A 1 179 ? -17.266 8.648 13.648 1 94.94 179 VAL A CA 1
ATOM 1382 C C . VAL A 1 179 ? -17.109 7.957 15 1 94.94 179 VAL A C 1
ATOM 1384 O O . VAL A 1 179 ? -16.266 8.344 15.805 1 94.94 179 VAL A O 1
ATOM 1387 N N . LEU A 1 180 ? -18.047 7.023 15.203 1 95.62 180 LEU A N 1
ATOM 1388 C CA . LEU A 1 180 ? -17.906 6.102 16.328 1 95.62 180 LEU A CA 1
ATOM 1389 C C . LEU A 1 180 ? -17.188 4.824 15.891 1 95.62 180 LEU A C 1
ATOM 1391 O O . LEU A 1 180 ? -17.609 4.176 14.93 1 95.62 180 LEU A O 1
ATOM 1395 N N . ALA A 1 181 ? -16.125 4.48 16.609 1 96.69 181 ALA A N 1
ATOM 1396 C CA . ALA A 1 181 ? -15.367 3.277 16.25 1 96.69 181 ALA A CA 1
ATOM 1397 C C . ALA A 1 181 ? -15.625 2.158 17.266 1 96.69 181 ALA A C 1
ATOM 1399 O O . ALA A 1 181 ? -15.422 2.344 18.469 1 96.69 181 ALA A O 1
ATOM 1400 N N . GLU A 1 182 ? -16.094 1.073 16.75 1 94.88 182 GLU A N 1
ATOM 1401 C CA . GLU A 1 182 ? -16.141 -0.151 17.547 1 94.88 182 GLU A CA 1
ATOM 1402 C C . GLU A 1 182 ? -14.859 -0.965 17.391 1 94.88 182 GLU A C 1
ATOM 1404 O O . GLU A 1 182 ? -14.641 -1.58 16.344 1 94.88 182 GLU A O 1
ATOM 1409 N N . VAL A 1 183 ? -14.062 -0.956 18.484 1 96.19 183 VAL A N 1
ATOM 1410 C CA . VAL A 1 183 ? -12.727 -1.53 18.359 1 96.19 183 VAL A CA 1
ATOM 1411 C C . VAL A 1 183 ? -12.609 -2.777 19.219 1 96.19 183 VAL A C 1
ATOM 1413 O O . VAL A 1 183 ? -12.578 -2.682 20.453 1 96.19 183 VAL A O 1
ATOM 1416 N N . LYS A 1 184 ? -12.594 -3.896 18.594 1 93.94 184 LYS A N 1
ATOM 1417 C CA . LYS A 1 184 ? -12.516 -5.168 19.297 1 93.94 184 LYS A CA 1
ATOM 1418 C C . LYS A 1 184 ? -11.383 -6.035 18.75 1 93.94 184 LYS A C 1
ATOM 1420 O O . LYS A 1 184 ? -11.07 -7.086 19.312 1 93.94 184 LYS A O 1
ATOM 1425 N N . SER A 1 185 ? -10.812 -5.668 17.625 1 95 185 SER A N 1
ATOM 1426 C CA . SER A 1 185 ? -9.758 -6.426 16.969 1 95 185 SER A CA 1
ATOM 1427 C C . SER A 1 185 ? -8.727 -5.5 16.344 1 95 185 SER A C 1
ATOM 1429 O O . SER A 1 185 ? -8.922 -4.285 16.297 1 95 185 SER A O 1
ATOM 1431 N N . GLU A 1 186 ? -7.66 -6.078 15.883 1 95.75 186 GLU A N 1
ATOM 1432 C CA . GLU A 1 186 ? -6.633 -5.32 15.18 1 95.75 186 GLU A CA 1
ATOM 1433 C C . GLU A 1 186 ? -7.195 -4.68 13.914 1 95.75 186 GLU A C 1
ATOM 1435 O O . GLU A 1 186 ? -6.82 -3.557 13.562 1 95.75 186 GLU A O 1
ATOM 1440 N N . ARG A 1 187 ? -8.023 -5.371 13.289 1 97.25 187 ARG A N 1
ATOM 1441 C CA . ARG A 1 187 ? -8.641 -4.855 12.07 1 97.25 187 ARG A CA 1
ATOM 1442 C C . ARG A 1 187 ? -9.477 -3.619 12.367 1 97.25 187 ARG A C 1
ATOM 1444 O O . ARG A 1 187 ? -9.523 -2.686 11.562 1 97.25 187 ARG A O 1
ATOM 1451 N N . ASP A 1 188 ? -10.133 -3.588 13.5 1 97.81 188 ASP A N 1
ATOM 1452 C CA . ASP A 1 188 ? -10.898 -2.42 13.922 1 97.81 188 ASP A CA 1
ATOM 1453 C C . ASP A 1 188 ? -9.984 -1.219 14.156 1 97.81 188 ASP A C 1
ATOM 1455 O O . ASP A 1 188 ? -10.328 -0.091 13.797 1 97.81 188 ASP A O 1
ATOM 1459 N N . VAL A 1 189 ? -8.859 -1.535 14.766 1 98.06 189 VAL A N 1
ATOM 1460 C CA . VAL A 1 189 ? -7.902 -0.471 15.055 1 98.06 189 VAL A CA 1
ATOM 1461 C C . VAL A 1 189 ? -7.441 0.177 13.75 1 98.06 189 VAL A C 1
ATOM 1463 O O . VAL A 1 189 ? -7.441 1.403 13.625 1 98.06 189 VAL A O 1
ATOM 1466 N N . LEU A 1 190 ? -7.066 -0.655 12.781 1 98.5 190 LEU A N 1
ATOM 1467 C CA . LEU A 1 190 ? -6.613 -0.122 11.5 1 98.5 190 LEU A CA 1
ATOM 1468 C C . LEU A 1 190 ? -7.723 0.666 10.812 1 98.5 190 LEU A C 1
ATOM 1470 O O . LEU A 1 190 ? -7.469 1.715 10.219 1 98.5 190 LEU A O 1
ATOM 1474 N N . SER A 1 191 ? -8.938 0.164 10.906 1 98.38 191 SER A N 1
ATOM 1475 C CA . SER A 1 191 ? -10.062 0.851 10.281 1 98.38 191 SER A CA 1
ATOM 1476 C C . SER A 1 191 ? -10.258 2.244 10.875 1 98.38 191 SER A C 1
ATOM 1478 O O . SER A 1 191 ? -10.461 3.213 10.133 1 98.38 191 SER A O 1
ATOM 1480 N N . ALA A 1 192 ? -10.195 2.322 12.18 1 98.38 192 ALA A N 1
ATOM 1481 C CA . ALA A 1 192 ? -10.297 3.617 12.852 1 98.38 192 ALA A CA 1
ATOM 1482 C C . ALA A 1 192 ? -9.156 4.539 12.43 1 98.38 192 ALA A C 1
ATOM 1484 O O . ALA A 1 192 ? -9.375 5.719 12.148 1 98.38 192 ALA A O 1
ATOM 1485 N N . TRP A 1 193 ? -7.941 4 12.359 1 98.75 193 TRP A N 1
ATOM 1486 C CA . TRP A 1 193 ? -6.754 4.762 11.992 1 98.75 193 TRP A CA 1
ATOM 1487 C C . TRP A 1 193 ? -6.887 5.336 10.586 1 98.75 193 TRP A C 1
ATOM 1489 O O . TRP A 1 193 ? -6.535 6.492 10.344 1 98.75 193 TRP A O 1
ATOM 1499 N N . LEU A 1 194 ? -7.391 4.535 9.711 1 98.56 194 LEU A N 1
ATOM 1500 C CA . LEU A 1 194 ? -7.562 4.973 8.328 1 98.56 194 LEU A CA 1
ATOM 1501 C C . LEU A 1 194 ? -8.555 6.129 8.25 1 98.56 194 LEU A C 1
ATOM 1503 O O . LEU A 1 194 ? -8.367 7.055 7.457 1 98.56 194 LEU A O 1
ATOM 1507 N N . MET A 1 195 ? -9.594 6.07 9.07 1 97.94 195 MET A N 1
ATOM 1508 C CA . MET A 1 195 ? -10.547 7.176 9.117 1 97.94 195 MET A CA 1
ATOM 1509 C C . MET A 1 195 ? -9.891 8.438 9.656 1 97.94 195 MET A C 1
ATOM 1511 O O . MET A 1 195 ? -10.125 9.539 9.148 1 97.94 195 MET A O 1
ATOM 1515 N N . MET A 1 196 ? -9.094 8.25 10.656 1 98.56 196 MET A N 1
ATOM 1516 C CA . MET A 1 196 ? -8.375 9.383 11.227 1 98.56 196 MET A CA 1
ATOM 1517 C C . MET A 1 196 ? -7.457 10.016 10.188 1 98.56 196 MET A C 1
ATOM 1519 O O . MET A 1 196 ? -7.402 11.242 10.07 1 98.56 196 MET A O 1
ATOM 1523 N N . LYS A 1 197 ? -6.773 9.18 9.453 1 98.06 197 LYS A N 1
ATOM 1524 C CA . LYS A 1 197 ? -5.855 9.641 8.414 1 98.06 197 LYS A CA 1
ATOM 1525 C C . LYS A 1 19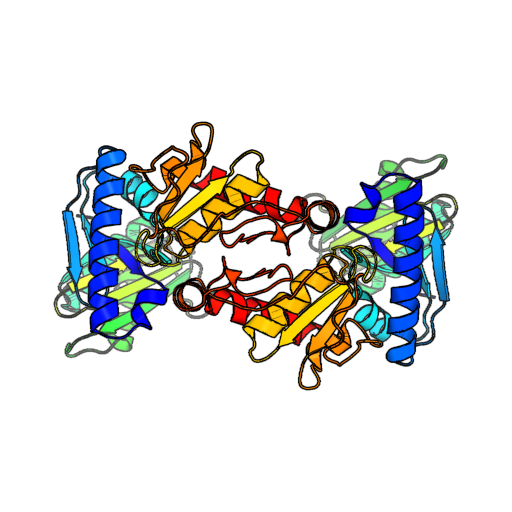7 ? -6.574 10.523 7.402 1 98.06 197 LYS A C 1
ATOM 1527 O O . LYS A 1 197 ? -5.98 11.453 6.848 1 98.06 197 LYS A O 1
ATOM 1532 N N . ARG A 1 198 ? -7.875 10.273 7.297 1 97.56 198 ARG A N 1
ATOM 1533 C CA . ARG A 1 198 ? -8.664 11.039 6.34 1 97.56 198 ARG A CA 1
ATOM 1534 C C . ARG A 1 198 ? -9.32 12.242 7.004 1 97.56 198 ARG A C 1
ATOM 1536 O O . ARG A 1 198 ? -10.234 12.844 6.441 1 97.56 198 ARG A O 1
ATOM 1543 N N . GLY A 1 199 ? -8.977 12.539 8.211 1 97.06 199 GLY A N 1
ATOM 1544 C CA . GLY A 1 199 ? -9.383 13.781 8.836 1 97.06 199 GLY A CA 1
ATOM 1545 C C . GLY A 1 199 ? -10.57 13.625 9.766 1 97.06 199 GLY A C 1
ATOM 1546 O O . GLY A 1 199 ? -11.133 14.617 10.242 1 97.06 199 GLY A O 1
ATOM 1547 N N . CYS A 1 200 ? -10.969 12.398 10.055 1 96.38 200 CYS A N 1
ATOM 1548 C CA . CYS A 1 200 ? -12.125 12.148 10.898 1 96.38 200 CYS A CA 1
ATOM 1549 C C . CYS A 1 200 ? -11.711 12 12.359 1 96.38 200 CYS A C 1
ATOM 1551 O O . CYS A 1 200 ? -10.758 11.289 12.672 1 96.38 200 CYS A O 1
ATOM 1553 N N . LYS A 1 201 ? -12.445 12.734 13.211 1 96.25 201 LYS A N 1
ATOM 1554 C CA . LYS A 1 201 ? -12.305 12.438 14.633 1 96.25 201 LYS A CA 1
ATOM 1555 C C . LYS A 1 201 ? -12.977 11.109 14.984 1 96.25 201 LYS A C 1
ATOM 1557 O O . LYS A 1 201 ? -14.07 10.82 14.508 1 96.25 201 LYS A O 1
ATOM 1562 N N . VAL A 1 202 ? -12.312 10.367 15.836 1 96.69 202 VAL A N 1
ATOM 1563 C CA . VAL A 1 202 ? -12.828 9.047 16.188 1 96.69 202 VAL A CA 1
ATOM 1564 C C . VAL A 1 202 ? -13.156 9 17.672 1 96.69 202 VAL A C 1
ATOM 1566 O O . VAL A 1 202 ? -12.328 9.367 18.516 1 96.69 202 VAL A O 1
ATOM 1569 N N . ILE A 1 203 ? -14.398 8.672 17.938 1 96.62 203 ILE A N 1
ATOM 1570 C CA . ILE A 1 203 ? -14.812 8.32 19.281 1 96.62 203 ILE A CA 1
ATOM 1571 C C . ILE A 1 203 ? -14.805 6.797 19.453 1 96.62 203 ILE A C 1
ATOM 1573 O O . ILE A 1 203 ? -15.445 6.082 18.672 1 96.62 203 ILE A O 1
ATOM 1577 N N . VAL A 1 204 ? -14.078 6.281 20.453 1 97 204 VAL A N 1
ATOM 1578 C CA . VAL A 1 204 ? -13.914 4.836 20.578 1 97 204 VAL A CA 1
ATOM 1579 C C . VAL A 1 204 ? -14.938 4.281 21.562 1 97 204 VAL A C 1
ATOM 1581 O O . VAL A 1 204 ? -15.078 4.789 22.672 1 97 204 VAL A O 1
ATOM 1584 N N . ARG A 1 205 ? -15.672 3.305 21.047 1 94.44 205 ARG A N 1
ATOM 1585 C CA . ARG A 1 205 ? -16.547 2.516 21.906 1 94.44 205 ARG A CA 1
ATOM 1586 C C . ARG A 1 205 ? -15.82 1.284 22.438 1 94.44 205 ARG A C 1
ATOM 1588 O O . ARG A 1 205 ? -15.586 0.326 21.703 1 94.44 205 ARG A O 1
ATOM 1595 N N . GLY A 1 206 ? -15.516 1.265 23.688 1 89 206 GLY A N 1
ATOM 1596 C CA . GLY A 1 206 ? -14.789 0.136 24.25 1 89 206 GLY A CA 1
ATOM 1597 C C . GLY A 1 206 ? -13.57 0.551 25.047 1 89 206 GLY A C 1
ATOM 1598 O O . GLY A 1 206 ? -13.578 1.603 25.688 1 89 206 GLY A O 1
ATOM 1599 N N . ASP A 1 207 ? -12.508 -0.275 25.047 1 92.88 207 ASP A N 1
ATOM 1600 C CA . ASP A 1 207 ? -11.32 -0.102 25.875 1 92.88 207 ASP A CA 1
ATOM 1601 C C . ASP A 1 207 ? -10.344 0.893 25.25 1 92.88 207 ASP A C 1
ATOM 1603 O O . ASP A 1 207 ? -10.461 1.223 24.062 1 92.88 207 ASP A O 1
ATOM 1607 N N . LYS A 1 208 ? -9.484 1.343 26.109 1 94.69 208 LYS A N 1
ATOM 1608 C CA . LYS A 1 208 ? -8.445 2.264 25.656 1 94.69 208 LYS A CA 1
ATOM 1609 C C . LYS A 1 208 ? -7.656 1.673 24.5 1 94.69 208 LYS A C 1
ATOM 1611 O O . LYS A 1 208 ? -7.367 0.475 24.484 1 94.69 208 LYS A O 1
ATOM 1616 N N . GLN A 1 209 ? -7.332 2.531 23.578 1 96.5 209 GLN A N 1
ATOM 1617 C CA . GLN A 1 209 ? -6.566 2.162 22.391 1 96.5 209 GLN A CA 1
ATOM 1618 C C . GLN A 1 209 ? -5.27 2.961 22.297 1 96.5 209 GLN A C 1
ATOM 1620 O O . GLN A 1 209 ? -5.207 3.988 21.625 1 96.5 209 GLN A O 1
ATOM 1625 N N . PRO A 1 210 ? -4.246 2.461 22.891 1 96.25 210 PRO A N 1
ATOM 1626 C CA . PRO A 1 210 ? -2.998 3.219 23 1 96.25 210 PRO A CA 1
ATOM 1627 C C . PRO A 1 210 ? -2.461 3.658 21.641 1 96.25 210 PRO A C 1
ATOM 1629 O O . PRO A 1 210 ? -1.97 4.781 21.5 1 96.25 210 PRO A O 1
ATOM 1632 N N . LEU A 1 211 ? -2.523 2.799 20.625 1 97.19 211 LEU A N 1
ATOM 1633 C CA . LEU A 1 211 ? -2.012 3.16 19.312 1 97.19 211 LEU A CA 1
ATOM 1634 C C . LEU A 1 211 ? -2.76 4.363 18.75 1 97.19 211 LEU A C 1
ATOM 1636 O O . LEU A 1 211 ? -2.141 5.312 18.266 1 97.19 211 LEU A O 1
ATOM 1640 N N . LEU A 1 212 ? -4.098 4.375 18.797 1 97.94 212 LEU A N 1
ATOM 1641 C CA . LEU A 1 212 ? -4.898 5.469 18.266 1 97.94 212 LEU A CA 1
ATOM 1642 C C . LEU A 1 212 ? -4.676 6.746 19.062 1 97.94 212 LEU A C 1
ATOM 1644 O O . LEU A 1 212 ? -4.68 7.848 18.516 1 97.94 212 LEU A O 1
ATOM 1648 N N . GLU A 1 213 ? -4.441 6.637 20.344 1 97 213 GLU A N 1
ATOM 1649 C CA . GLU A 1 213 ? -4.203 7.781 21.219 1 97 213 GLU A CA 1
ATOM 1650 C C . GLU A 1 213 ? -2.918 8.508 20.828 1 97 213 GLU A C 1
ATOM 1652 O O . GLU A 1 213 ? -2.781 9.711 21.078 1 97 213 GLU A O 1
ATOM 1657 N N . ARG A 1 214 ? -1.977 7.738 20.25 1 97 214 ARG A N 1
ATOM 1658 C CA . ARG A 1 214 ? -0.725 8.344 19.797 1 97 214 ARG A CA 1
ATOM 1659 C C . ARG A 1 214 ? -0.968 9.336 18.672 1 97 214 ARG A C 1
ATOM 1661 O O . ARG A 1 214 ? -0.138 10.211 18.422 1 97 214 ARG A O 1
ATOM 1668 N N . TYR A 1 215 ? -2.123 9.234 18.062 1 98.06 215 TYR A N 1
ATOM 1669 C CA . TYR A 1 215 ? -2.428 10.086 16.906 1 98.06 215 TYR A CA 1
ATOM 1670 C C . TYR A 1 215 ? -3.498 11.109 17.266 1 98.06 215 TYR A C 1
ATOM 1672 O O . TYR A 1 215 ? -3.771 12.023 16.469 1 98.06 215 TYR A O 1
ATOM 1680 N N . ASP A 1 216 ? -4.109 10.992 18.375 1 98.06 216 ASP A N 1
ATOM 1681 C CA . ASP A 1 216 ? -5.105 11.914 18.906 1 98.06 216 ASP A CA 1
ATOM 1682 C C . ASP A 1 216 ? -5.066 11.953 20.422 1 98.06 216 ASP A C 1
ATOM 1684 O O . ASP A 1 216 ? -5.797 11.219 21.094 1 98.06 216 ASP A O 1
ATOM 1688 N N . PRO A 1 217 ? -4.301 12.859 20.984 1 96.25 217 PRO A N 1
ATOM 1689 C CA . PRO A 1 217 ? -4.18 12.914 22.438 1 96.25 217 PRO A CA 1
ATOM 1690 C C . PRO A 1 217 ? -5.5 13.258 23.125 1 96.25 217 PRO A C 1
ATOM 1692 O O . PRO A 1 217 ? -5.648 13.039 24.328 1 96.25 217 PRO A O 1
ATOM 1695 N N . GLU A 1 218 ? -6.461 13.75 22.453 1 95.31 218 GLU A N 1
ATOM 1696 C CA . GLU A 1 218 ? -7.738 14.148 23.047 1 95.31 218 GLU A CA 1
ATOM 1697 C C . GLU A 1 218 ? -8.836 13.148 22.703 1 95.31 218 GLU A C 1
ATOM 1699 O O . GLU A 1 218 ? -10.023 13.477 22.75 1 95.31 218 GLU A O 1
ATOM 1704 N N . MET A 1 219 ? -8.43 11.984 22.344 1 96.19 219 MET A N 1
ATOM 1705 C CA . MET A 1 219 ? -9.391 10.977 21.938 1 96.19 219 MET A CA 1
ATOM 1706 C C . MET A 1 219 ? -10.453 10.758 23 1 96.19 219 MET A C 1
ATOM 1708 O O . MET A 1 219 ? -10.133 10.68 24.188 1 96.19 219 MET A O 1
ATOM 1712 N N . LYS A 1 220 ? -11.664 10.633 22.578 1 94.62 220 LYS A N 1
ATOM 1713 C CA . LYS A 1 220 ? -12.789 10.414 23.484 1 94.62 220 LYS A CA 1
ATOM 1714 C C . LYS A 1 220 ? -13.25 8.953 23.438 1 94.62 220 LYS A C 1
ATOM 1716 O O . LYS A 1 220 ? -13.164 8.297 22.406 1 94.62 220 LYS A O 1
ATOM 1721 N N . TYR A 1 221 ? -13.719 8.57 24.609 1 95.31 221 TYR A N 1
ATOM 1722 C CA . TYR A 1 221 ? -14.289 7.23 24.75 1 95.31 221 TYR A CA 1
ATOM 1723 C C . TYR A 1 221 ? -15.75 7.293 25.156 1 95.31 221 TYR A C 1
ATOM 1725 O O . TYR A 1 221 ? -16.141 8.164 25.938 1 95.31 221 TYR A O 1
ATOM 1733 N N . GLY A 1 222 ? -16.578 6.414 24.531 1 91.25 222 GLY A N 1
ATOM 1734 C CA . GLY A 1 222 ? -17.984 6.367 24.922 1 91.25 222 GLY A CA 1
ATOM 1735 C C . GLY A 1 222 ? -18.891 5.84 23.828 1 91.25 222 GLY A C 1
ATOM 1736 O O . GLY A 1 222 ? -18.406 5.336 22.797 1 91.25 222 GLY A O 1
ATOM 1737 N N . ASP A 1 223 ? -20.203 5.832 24.062 1 83.75 223 ASP A N 1
ATOM 1738 C CA . ASP A 1 223 ? -21.203 5.273 23.156 1 83.75 223 ASP A CA 1
ATOM 1739 C C . ASP A 1 223 ? -22.062 6.375 22.547 1 83.75 223 ASP A C 1
ATOM 1741 O O . ASP A 1 223 ? -23.156 6.105 22.047 1 83.75 223 ASP A O 1
ATOM 1745 N N . VAL A 1 224 ? -21.562 7.543 22.656 1 72.56 224 VAL A N 1
ATOM 1746 C CA . VAL A 1 224 ? -22.406 8.672 22.297 1 72.56 224 VAL A CA 1
ATOM 1747 C C . VAL A 1 224 ? -22.625 8.695 20.781 1 72.56 224 VAL A C 1
ATOM 1749 O O . VAL A 1 224 ? -21.672 8.75 20.016 1 72.56 224 VAL A O 1
ATOM 1752 N N . VAL A 1 225 ? -23.781 8.359 20.328 1 73.38 225 VAL A N 1
ATOM 1753 C CA . VAL A 1 225 ? -24.203 8.609 18.938 1 73.38 225 VAL A CA 1
ATOM 1754 C C . VAL A 1 225 ? -24.922 9.945 18.859 1 73.38 225 VAL A C 1
ATOM 1756 O O . VAL A 1 225 ? -26.078 10.07 19.266 1 73.38 225 VAL A O 1
ATOM 1759 N N . SER A 1 226 ? -24.094 10.992 18.594 1 76 226 SER A N 1
ATOM 1760 C CA . SER A 1 226 ? -24.656 12.328 18.406 1 76 226 SER A CA 1
ATOM 1761 C C . SER A 1 226 ? -25 12.586 16.953 1 76 226 SER A C 1
ATOM 1763 O O . SER A 1 226 ? -24.531 11.867 16.062 1 76 226 SER A O 1
ATOM 1765 N N . PRO A 1 227 ? -25.922 13.5 16.734 1 76.62 227 PRO A N 1
ATOM 1766 C CA . PRO A 1 227 ? -26.344 13.781 15.359 1 76.62 227 PRO A CA 1
ATOM 1767 C C . PRO A 1 227 ? -25.188 14.195 14.453 1 76.62 227 PRO A C 1
ATOM 1769 O O . PRO A 1 227 ? -25.312 14.125 13.227 1 76.62 227 PRO A O 1
ATOM 1772 N N . ASP A 1 228 ? -24.125 14.547 15.07 1 81.44 228 ASP A N 1
ATOM 1773 C CA . ASP A 1 228 ? -23.047 15.055 14.242 1 81.44 228 ASP A CA 1
ATOM 1774 C C . ASP A 1 228 ? -22.078 13.938 13.859 1 81.44 228 ASP A C 1
ATOM 1776 O O . ASP A 1 228 ? -21.094 14.172 13.148 1 81.44 228 ASP A O 1
ATOM 1780 N N . ILE A 1 229 ? -22.469 12.688 14.266 1 88.31 229 ILE A N 1
ATOM 1781 C CA . ILE A 1 229 ? -21.625 11.547 13.922 1 88.31 229 ILE A CA 1
ATOM 1782 C C . ILE A 1 229 ? -22 11.023 12.531 1 88.31 229 ILE A C 1
ATOM 1784 O O . ILE A 1 229 ? -23.172 10.828 12.234 1 88.31 229 ILE A O 1
ATOM 1788 N N . LEU A 1 230 ? -20.984 10.812 11.703 1 89.12 230 LEU A N 1
ATOM 1789 C CA . LEU A 1 230 ? -21.203 10.352 10.336 1 89.12 230 LEU A CA 1
ATOM 1790 C C . LEU A 1 230 ? -21.672 8.898 10.312 1 89.12 230 LEU A C 1
ATOM 1792 O O . LEU A 1 230 ? -22.406 8.492 9.398 1 89.12 230 LEU A O 1
ATOM 1796 N N . GLY A 1 231 ? -21.234 8.133 11.289 1 91.19 231 GLY A N 1
ATOM 1797 C CA . GLY A 1 231 ? -21.547 6.719 11.336 1 91.19 231 GLY A CA 1
ATOM 1798 C C . GLY A 1 231 ? -20.625 5.93 12.242 1 91.19 231 GLY A C 1
ATOM 1799 O O . GLY A 1 231 ? -19.969 6.5 13.109 1 91.19 231 GLY A O 1
ATOM 1800 N N . ILE A 1 232 ? -20.75 4.602 12.055 1 92.94 232 ILE A N 1
ATOM 1801 C CA . ILE A 1 232 ? -19.922 3.684 12.844 1 92.94 232 ILE A CA 1
ATOM 1802 C C . ILE A 1 232 ? -18.859 3.051 11.945 1 92.94 232 ILE A C 1
ATOM 1804 O O . ILE A 1 232 ? -19.156 2.662 10.812 1 92.94 232 ILE A O 1
ATOM 1808 N N . VAL A 1 233 ? -17.656 3.014 12.453 1 95.44 233 VAL A N 1
ATOM 1809 C CA . VAL A 1 233 ? -16.578 2.359 11.711 1 95.44 233 VAL A CA 1
ATOM 1810 C C . VAL A 1 233 ? -16.172 1.064 12.414 1 95.44 233 VAL A C 1
ATOM 1812 O O . VAL A 1 233 ? -16.078 1.021 13.641 1 95.44 233 VAL A O 1
ATOM 1815 N N . ARG A 1 234 ? -16.047 0.03 11.602 1 94.88 234 ARG A N 1
ATOM 1816 C CA . ARG A 1 234 ? -15.633 -1.295 12.055 1 94.88 234 ARG A CA 1
ATOM 1817 C C . ARG A 1 234 ? -14.688 -1.952 11.062 1 94.88 234 ARG A C 1
ATOM 1819 O O . ARG A 1 234 ? -14.703 -1.626 9.875 1 94.88 234 ARG A O 1
ATOM 1826 N N . GLY A 1 235 ? -13.836 -2.814 11.656 1 95.88 235 GLY A N 1
ATOM 1827 C CA . GLY A 1 235 ? -13.086 -3.719 10.797 1 95.88 235 GLY A CA 1
ATOM 1828 C C . GLY A 1 235 ? -13.844 -4.992 10.469 1 95.88 235 GLY A C 1
ATOM 1829 O O . GLY A 1 235 ? -14.32 -5.691 11.359 1 95.88 235 GLY A O 1
ATOM 1830 N N . ALA A 1 236 ? -14.055 -5.207 9.195 1 93.12 236 ALA A N 1
ATOM 1831 C CA . ALA A 1 236 ? -14.758 -6.422 8.789 1 93.12 236 ALA A CA 1
ATOM 1832 C C . ALA A 1 236 ? -14.195 -6.965 7.473 1 93.12 236 ALA A C 1
ATOM 1834 O O . ALA A 1 236 ? -13.836 -6.195 6.582 1 93.12 236 ALA A O 1
ATOM 1835 N N . SER A 1 237 ? -14.102 -8.266 7.473 1 90.56 237 SER A N 1
ATOM 1836 C CA . SER A 1 237 ? -13.859 -8.938 6.199 1 90.56 237 SER A CA 1
ATOM 1837 C C . SER A 1 237 ? -15.172 -9.273 5.492 1 90.56 237 SER A C 1
ATOM 1839 O O . SER A 1 237 ? -16.25 -9.148 6.082 1 90.56 237 SER A O 1
ATOM 1841 N N . LEU A 1 238 ? -15.125 -9.695 4.289 1 86.94 238 LEU A N 1
ATOM 1842 C CA . LEU A 1 238 ? -16.328 -10.078 3.562 1 86.94 238 LEU A CA 1
ATOM 1843 C C . LEU A 1 238 ? -17 -11.289 4.215 1 86.94 238 LEU A C 1
ATOM 1845 O O . LEU A 1 238 ? -18.234 -11.375 4.25 1 86.94 238 LEU A O 1
ATOM 1849 N N . SER A 1 239 ? -16.156 -12.133 4.703 1 85.06 239 SER A N 1
ATOM 1850 C CA . SER A 1 239 ? -16.719 -13.289 5.406 1 85.06 239 SER A CA 1
ATOM 1851 C C . SER A 1 239 ? -17.516 -12.859 6.625 1 85.06 239 SER A C 1
ATOM 1853 O O . SER A 1 239 ? -18.562 -13.453 6.93 1 85.06 239 SER A O 1
ATOM 1855 N N . ASP A 1 240 ? -17.047 -11.828 7.328 1 85.88 240 ASP A N 1
ATOM 1856 C CA . ASP A 1 240 ? -17.781 -11.273 8.469 1 85.88 240 ASP A CA 1
ATOM 1857 C C . ASP A 1 240 ? -19.125 -10.711 8.031 1 85.88 240 ASP A C 1
ATOM 1859 O O . ASP A 1 240 ? -20.125 -10.867 8.734 1 85.88 240 ASP A O 1
ATOM 1863 N N . LEU A 1 241 ? -19.125 -10.109 6.887 1 82.81 241 LEU A N 1
ATOM 1864 C CA . LEU A 1 241 ? -20.297 -9.359 6.438 1 82.81 241 LEU A CA 1
ATOM 1865 C C . LEU A 1 241 ? -21.359 -10.289 5.871 1 82.81 241 LEU A C 1
ATOM 1867 O O . LEU A 1 241 ? -22.531 -9.93 5.824 1 82.81 241 LEU A O 1
ATOM 1871 N N . GLU A 1 242 ? -20.938 -11.414 5.438 1 78.69 242 GLU A N 1
ATOM 1872 C CA . GLU A 1 242 ? -21.906 -12.414 4.977 1 78.69 242 GLU A CA 1
ATOM 1873 C C . GLU A 1 242 ? -22.781 -12.898 6.125 1 78.69 242 GLU A C 1
ATOM 1875 O O . GLU A 1 242 ? -23.938 -13.289 5.91 1 78.69 242 GLU A O 1
ATOM 1880 N N . GLN A 1 243 ? -22.203 -12.75 7.27 1 75.06 243 GLN A N 1
ATOM 1881 C CA . GLN A 1 243 ? -22.906 -13.312 8.43 1 75.06 243 GLN A CA 1
ATOM 1882 C C . GLN A 1 243 ? -23.609 -12.227 9.227 1 75.06 243 GLN A C 1
ATOM 1884 O O . GLN A 1 243 ? -24.266 -12.516 10.234 1 75.06 243 GLN A O 1
ATOM 1889 N N . GLN A 1 244 ? -23.469 -11 8.75 1 71.62 244 GLN A N 1
ATOM 1890 C CA . GLN A 1 244 ? -24.016 -9.898 9.523 1 71.62 244 GLN A CA 1
ATOM 1891 C C . GLN A 1 244 ? -25.062 -9.125 8.719 1 71.62 244 GLN A C 1
ATOM 1893 O O . GLN A 1 244 ? -24.859 -8.875 7.527 1 71.62 244 GLN A O 1
ATOM 1898 N N . ASP A 1 245 ? -26.219 -8.969 9.352 1 69.5 245 ASP A N 1
ATOM 1899 C CA . ASP A 1 245 ? -27.203 -8.07 8.75 1 69.5 245 ASP A CA 1
ATOM 1900 C C . ASP A 1 245 ? -26.922 -6.617 9.117 1 69.5 245 ASP A C 1
ATOM 1902 O O . ASP A 1 245 ? -27.375 -6.141 10.164 1 69.5 245 ASP A O 1
ATOM 1906 N N . VAL A 1 246 ? -26.25 -5.875 8.227 1 68.06 246 VAL A N 1
ATOM 1907 C CA . VAL A 1 246 ? -25.781 -4.523 8.516 1 68.06 246 VAL A CA 1
ATOM 1908 C C . VAL A 1 246 ? -26.953 -3.539 8.367 1 68.06 246 VAL A C 1
ATOM 1910 O O . VAL A 1 246 ? -26.875 -2.4 8.836 1 68.06 246 VAL A O 1
ATOM 1913 N N . THR A 1 247 ? -28.047 -3.969 7.824 1 67.06 247 THR A N 1
ATOM 1914 C CA . THR A 1 247 ? -29.172 -3.078 7.559 1 67.06 247 THR A CA 1
ATOM 1915 C C . THR A 1 247 ? -29.969 -2.816 8.836 1 67.06 247 THR A C 1
ATOM 1917 O O . THR A 1 247 ? -30.812 -1.917 8.875 1 67.06 247 THR A O 1
ATOM 1920 N N . GLU A 1 248 ? -29.531 -3.496 9.805 1 67.81 248 GLU A N 1
ATOM 1921 C CA . GLU A 1 248 ? -30.234 -3.324 11.078 1 67.81 248 GLU A CA 1
ATOM 1922 C C . GLU A 1 248 ? -29.797 -2.035 11.766 1 67.81 248 GLU A C 1
ATOM 1924 O O . GLU A 1 248 ? -30.516 -1.519 12.625 1 67.81 248 GLU A O 1
ATOM 1929 N N . TYR A 1 249 ? -28.719 -1.464 11.258 1 71.19 249 TYR A N 1
ATOM 1930 C CA . TYR A 1 249 ? -28.188 -0.264 11.891 1 71.19 249 TYR A CA 1
ATOM 1931 C C . TYR A 1 249 ? -28.859 0.989 11.336 1 71.19 249 TYR A C 1
ATOM 1933 O O . TYR A 1 249 ? -29.078 1.103 10.133 1 71.19 249 TYR A O 1
ATOM 1941 N N . LYS A 1 250 ? -29.391 1.895 12.211 1 74.12 250 LYS A N 1
ATOM 1942 C CA . LYS A 1 250 ? -30.047 3.146 11.836 1 74.12 250 LYS A CA 1
ATOM 1943 C C . LYS A 1 250 ? -29.016 4.211 11.469 1 74.12 250 LYS A C 1
ATOM 1945 O O . LYS A 1 250 ? -29.375 5.32 11.062 1 74.12 250 LYS A O 1
ATOM 1950 N N . ILE A 1 251 ? -27.766 3.875 11.617 1 81.62 251 ILE A N 1
ATOM 1951 C CA . ILE A 1 251 ? -26.672 4.773 11.273 1 81.62 251 ILE A CA 1
ATOM 1952 C C . ILE A 1 251 ? -25.719 4.078 10.297 1 81.62 251 ILE A C 1
ATOM 1954 O O . ILE A 1 251 ? -25.562 2.857 10.344 1 81.62 251 ILE A O 1
ATOM 1958 N N . PRO A 1 252 ? -25.094 4.832 9.445 1 86.31 252 PRO A N 1
ATOM 1959 C CA . PRO A 1 252 ? -24.203 4.219 8.461 1 86.31 252 PRO A CA 1
ATOM 1960 C C . PRO A 1 252 ? -23.062 3.441 9.094 1 86.31 252 PRO A C 1
ATOM 1962 O O . PRO A 1 252 ? -22.562 3.83 10.156 1 86.31 252 PRO A O 1
ATOM 1965 N N . LEU A 1 253 ? -22.703 2.322 8.422 1 91 253 LEU A N 1
ATOM 1966 C CA . LEU A 1 253 ? -21.531 1.545 8.812 1 91 253 LEU A CA 1
ATOM 1967 C C . LEU A 1 253 ? -20.438 1.656 7.762 1 91 253 LEU A C 1
ATOM 1969 O O . LEU A 1 253 ? -20.703 1.557 6.562 1 91 253 LEU A O 1
ATOM 1973 N N . TYR A 1 254 ? -19.234 1.903 8.219 1 93.5 254 TYR A N 1
ATOM 1974 C CA . TYR A 1 254 ? -18.094 2.004 7.324 1 93.5 254 TYR A CA 1
ATOM 1975 C C . TYR A 1 254 ? -17.078 0.896 7.605 1 93.5 254 TYR A C 1
ATOM 1977 O O . TYR A 1 254 ? -16.75 0.624 8.766 1 93.5 254 TYR A O 1
ATOM 1985 N N . PHE A 1 255 ? -16.609 0.298 6.547 1 95.88 255 PHE A N 1
ATOM 1986 C CA . PHE A 1 255 ? -15.641 -0.79 6.641 1 95.88 255 PHE A CA 1
ATOM 1987 C C . PHE A 1 255 ? -14.422 -0.504 5.773 1 95.88 255 PHE A C 1
ATOM 1989 O O . PHE A 1 255 ? -14.219 -1.146 4.742 1 95.88 255 PHE A O 1
ATOM 1996 N N . PRO A 1 256 ? -13.516 0.334 6.27 1 97.12 256 PRO A N 1
ATOM 1997 C CA . PRO A 1 256 ? -12.391 0.792 5.449 1 97.12 256 PRO A CA 1
ATOM 1998 C C . PRO A 1 256 ? -11.461 -0.348 5.027 1 97.12 256 PRO A C 1
ATOM 2000 O O . PRO A 1 256 ? -10.75 -0.23 4.027 1 97.12 256 PRO A O 1
ATOM 2003 N N . THR A 1 257 ? -11.484 -1.454 5.734 1 97.88 257 THR A N 1
ATOM 2004 C CA . THR A 1 257 ? -10.5 -2.5 5.477 1 97.88 257 THR A CA 1
ATOM 2005 C C . THR A 1 257 ? -11.156 -3.697 4.789 1 97.88 257 THR A C 1
ATOM 2007 O O . THR A 1 257 ? -10.555 -4.773 4.707 1 97.88 257 THR A O 1
ATOM 2010 N N . VAL A 1 258 ? -12.367 -3.545 4.289 1 96.5 258 VAL A N 1
ATOM 2011 C CA . VAL A 1 258 ? -13.133 -4.672 3.762 1 96.5 258 VAL A CA 1
ATOM 2012 C C . VAL A 1 258 ? -12.43 -5.238 2.533 1 96.5 258 VAL A C 1
ATOM 2014 O O . VAL A 1 258 ? -12.555 -6.43 2.232 1 96.5 258 VAL A O 1
ATOM 2017 N N . GLY A 1 259 ? -11.633 -4.43 1.854 1 96.38 259 GLY A N 1
ATOM 2018 C CA . GLY A 1 259 ? -10.93 -4.863 0.661 1 96.38 259 GLY A CA 1
ATOM 2019 C C . GLY A 1 259 ? -9.531 -5.375 0.95 1 96.38 259 GLY A C 1
ATOM 2020 O O . GLY A 1 259 ? -8.766 -5.656 0.026 1 96.38 259 GLY A O 1
ATOM 2021 N N . MET A 1 260 ? -9.172 -5.551 2.174 1 96.69 260 MET A N 1
ATOM 2022 C CA . MET A 1 260 ? -7.82 -5.945 2.559 1 96.69 260 MET A CA 1
ATOM 2023 C C . MET A 1 260 ? -7.812 -7.363 3.127 1 96.69 260 MET A C 1
ATOM 2025 O O . MET A 1 260 ? -8.75 -7.77 3.812 1 96.69 260 MET A O 1
ATOM 2029 N N . SER A 1 261 ? -6.746 -8.07 2.9 1 94.94 261 SER A N 1
ATOM 2030 C CA . SER A 1 261 ? -6.523 -9.367 3.537 1 94.94 261 SER A CA 1
ATOM 2031 C C . SER A 1 261 ? -6.043 -9.203 4.973 1 94.94 261 SER A C 1
ATOM 2033 O O . SER A 1 261 ? -5.609 -8.117 5.367 1 94.94 261 SER A O 1
ATOM 2035 N N . ASP A 1 262 ? -6.168 -10.305 5.727 1 93.94 262 ASP A N 1
ATOM 2036 C CA . ASP A 1 262 ? -5.668 -10.266 7.098 1 93.94 262 ASP A CA 1
ATOM 2037 C C . ASP A 1 262 ? -4.168 -9.969 7.125 1 93.94 262 ASP A C 1
ATOM 2039 O O . ASP A 1 262 ? -3.688 -9.25 8 1 93.94 262 ASP A O 1
ATOM 2043 N N . GLU A 1 263 ? -3.467 -10.461 6.188 1 93.31 263 GLU A N 1
ATOM 2044 C CA . GLU A 1 263 ? -2.027 -10.227 6.117 1 93.31 263 GLU A CA 1
ATOM 2045 C C . GLU A 1 263 ? -1.721 -8.758 5.832 1 93.31 263 GLU A C 1
ATOM 2047 O O . GLU A 1 263 ? -0.809 -8.18 6.43 1 93.31 263 GLU A O 1
ATOM 2052 N N . GLU A 1 264 ? -2.408 -8.195 4.887 1 95.44 264 GLU A N 1
ATOM 2053 C CA . GLU A 1 264 ? -2.229 -6.781 4.574 1 95.44 264 GLU A CA 1
ATOM 2054 C C . GLU A 1 264 ? -2.514 -5.906 5.793 1 95.44 264 GLU A C 1
ATOM 2056 O O . GLU A 1 264 ? -1.783 -4.949 6.062 1 95.44 264 GLU A O 1
ATOM 2061 N N . VAL A 1 265 ? -3.578 -6.223 6.523 1 97.38 265 VAL A N 1
ATOM 2062 C CA . VAL A 1 265 ? -3.943 -5.5 7.734 1 97.38 265 VAL A CA 1
ATOM 2063 C C . VAL A 1 265 ? -2.814 -5.609 8.758 1 97.38 265 VAL A C 1
ATOM 2065 O O . VAL A 1 265 ? -2.377 -4.598 9.32 1 97.38 265 VAL A O 1
ATOM 2068 N N . SER A 1 266 ? -2.357 -6.801 8.969 1 96.62 266 SER A N 1
ATOM 2069 C CA . SER A 1 266 ? -1.306 -7.051 9.953 1 96.62 266 SER A CA 1
ATOM 2070 C C . SER A 1 266 ? -0.028 -6.297 9.594 1 96.62 266 SER A C 1
ATOM 2072 O O . SER A 1 266 ? 0.594 -5.676 10.461 1 96.62 266 SER A O 1
ATOM 2074 N N . LEU A 1 267 ? 0.36 -6.355 8.344 1 96.56 267 LEU A N 1
ATOM 2075 C CA . LEU A 1 267 ? 1.582 -5.699 7.898 1 96.56 267 LEU A CA 1
ATOM 2076 C C . LEU A 1 267 ? 1.475 -4.184 8.055 1 96.56 267 LEU A C 1
ATOM 2078 O O . LEU A 1 267 ? 2.414 -3.537 8.523 1 96.56 267 LEU A O 1
ATOM 2082 N N . MET A 1 268 ? 0.359 -3.6 7.645 1 97.31 268 MET A N 1
ATOM 2083 C CA . MET A 1 268 ? 0.16 -2.158 7.777 1 97.31 268 MET A CA 1
ATOM 2084 C C . MET A 1 268 ? 0.181 -1.738 9.242 1 97.31 268 MET A C 1
ATOM 2086 O O . MET A 1 268 ? 0.822 -0.749 9.602 1 97.31 268 MET A O 1
ATOM 2090 N N . LEU A 1 269 ? -0.464 -2.48 10.102 1 97.25 269 LEU A N 1
ATOM 2091 C CA . LEU A 1 269 ? -0.511 -2.152 11.523 1 97.25 269 LEU A CA 1
ATOM 2092 C C . LEU A 1 269 ? 0.879 -2.229 12.141 1 97.25 269 LEU A C 1
ATOM 2094 O O . LEU A 1 269 ? 1.231 -1.404 12.992 1 97.25 269 LEU A O 1
ATOM 2098 N N . ARG A 1 270 ? 1.601 -3.244 11.758 1 96.69 270 ARG A N 1
ATOM 2099 C CA . ARG A 1 270 ? 2.961 -3.381 12.266 1 96.69 270 ARG A CA 1
ATOM 2100 C C . ARG A 1 270 ? 3.797 -2.148 11.938 1 96.69 270 ARG A C 1
ATOM 2102 O O . ARG A 1 270 ? 4.516 -1.629 12.797 1 96.69 270 ARG A O 1
ATOM 2109 N N . THR A 1 271 ? 3.674 -1.713 10.688 1 95.5 271 THR A N 1
ATOM 2110 C CA . THR A 1 271 ? 4.402 -0.523 10.258 1 95.5 271 THR A CA 1
ATOM 2111 C C . THR A 1 271 ? 3.969 0.697 11.07 1 95.5 271 THR A C 1
ATOM 2113 O O . THR A 1 271 ? 4.809 1.465 11.539 1 95.5 271 THR A O 1
ATOM 2116 N N . ILE A 1 272 ? 2.703 0.864 11.266 1 96.88 272 ILE A N 1
ATOM 2117 C CA . ILE A 1 272 ? 2.152 1.987 12.016 1 96.88 272 ILE A CA 1
ATOM 2118 C C . ILE A 1 272 ? 2.643 1.932 13.461 1 96.88 272 ILE A C 1
ATOM 2120 O O . ILE A 1 272 ? 3.023 2.955 14.039 1 96.88 272 ILE A O 1
ATOM 2124 N N . LYS A 1 273 ? 2.652 0.788 14.039 1 95.19 273 LYS A N 1
ATOM 2125 C CA . LYS A 1 273 ? 3.084 0.61 15.422 1 95.19 273 LYS A CA 1
ATOM 2126 C C . LYS A 1 273 ? 4.562 0.942 15.586 1 95.19 273 LYS A C 1
ATOM 2128 O O . LYS A 1 273 ? 4.957 1.585 16.562 1 95.19 273 LYS A O 1
ATOM 2133 N N . GLU A 1 274 ? 5.352 0.543 14.625 1 92.88 274 GLU A N 1
ATOM 2134 C CA . GLU A 1 274 ? 6.781 0.835 14.672 1 92.88 274 GLU A CA 1
ATOM 2135 C C . GLU A 1 274 ? 7.039 2.338 14.609 1 92.88 274 GLU A C 1
ATOM 2137 O O . GLU A 1 274 ? 7.941 2.846 15.281 1 92.88 274 GLU A O 1
ATOM 2142 N N . GLU A 1 275 ? 6.25 2.984 13.867 1 88.5 275 GLU A N 1
ATOM 2143 C CA . GLU A 1 275 ? 6.391 4.43 13.734 1 88.5 275 GLU A CA 1
ATOM 2144 C C . GLU A 1 275 ? 5.879 5.152 14.977 1 88.5 275 GLU A C 1
ATOM 2146 O O . GLU A 1 275 ? 6.449 6.164 15.391 1 88.5 275 GLU A O 1
ATOM 2151 N N . ALA A 1 276 ? 4.836 4.633 15.531 1 88.12 276 ALA A N 1
ATOM 2152 C CA . ALA A 1 276 ? 4.195 5.258 16.688 1 88.12 276 ALA A CA 1
ATOM 2153 C C . ALA A 1 276 ? 5 5.016 17.969 1 88.12 276 ALA A C 1
ATOM 2155 O O . ALA A 1 276 ? 4.961 5.82 18.891 1 88.12 276 ALA A O 1
ATOM 2156 N N . PHE A 1 277 ? 5.652 3.879 18 1 85.94 277 PHE A N 1
ATOM 2157 C CA . PHE A 1 277 ? 6.434 3.484 19.172 1 85.94 277 PHE A CA 1
ATOM 2158 C C . PHE A 1 277 ? 7.867 3.145 18.766 1 85.94 277 PHE A C 1
ATOM 2160 O O . PHE A 1 277 ? 8.273 1.982 18.828 1 85.94 277 PHE A O 1
ATOM 2167 N N . PRO A 1 278 ? 8.555 4.18 18.359 1 75.06 278 PRO A N 1
ATOM 2168 C CA . PRO A 1 278 ? 9.938 3.902 17.953 1 75.06 278 PRO A CA 1
ATOM 2169 C C . PRO A 1 278 ? 10.781 3.322 19.078 1 75.06 278 PRO A C 1
ATOM 2171 O O . PRO A 1 278 ? 10.555 3.648 20.25 1 75.06 278 PRO A O 1
ATOM 2174 N N . SER A 1 279 ? 11.492 2.191 18.922 1 66.44 279 SER A N 1
ATOM 2175 C CA . SER A 1 279 ? 12.383 1.61 19.922 1 66.44 279 SER A CA 1
ATOM 2176 C C . SER A 1 279 ? 13.477 2.59 20.312 1 66.44 279 SER A C 1
ATOM 2178 O O . SER A 1 279 ? 13.891 3.434 19.516 1 66.44 279 SER A O 1
ATOM 2180 N N . MET B 1 1 ? 9.812 -29.344 -21.297 1 61.41 1 MET B N 1
ATOM 2181 C CA . MET B 1 1 ? 8.719 -28.391 -21.453 1 61.41 1 MET B CA 1
ATOM 2182 C C . MET B 1 1 ? 8.531 -27.547 -20.188 1 61.41 1 MET B C 1
ATOM 2184 O O . MET B 1 1 ? 8.664 -28.062 -19.078 1 61.41 1 MET B O 1
ATOM 2188 N N . SER B 1 2 ? 8.406 -26.219 -20.281 1 84.69 2 SER B N 1
ATOM 2189 C CA . SER B 1 2 ? 8.32 -25.328 -19.141 1 84.69 2 SER B CA 1
ATOM 2190 C C . SER B 1 2 ? 6.953 -25.406 -18.469 1 84.69 2 SER B C 1
ATOM 2192 O O . SER B 1 2 ? 5.938 -25.578 -19.156 1 84.69 2 SER B O 1
ATOM 2194 N N . ILE B 1 3 ? 6.961 -25.625 -17.188 1 94.44 3 ILE B N 1
ATOM 2195 C CA . ILE B 1 3 ? 5.746 -25.688 -16.375 1 94.44 3 ILE B CA 1
ATOM 2196 C C . ILE B 1 3 ? 5.641 -24.422 -15.516 1 94.44 3 ILE B C 1
ATOM 2198 O O . ILE B 1 3 ? 6.637 -23.969 -14.938 1 94.44 3 ILE B O 1
ATOM 2202 N N . ILE B 1 4 ? 4.504 -23.844 -15.547 1 97.81 4 ILE B N 1
ATOM 2203 C CA . ILE B 1 4 ? 4.234 -22.734 -14.633 1 97.81 4 ILE B CA 1
ATOM 2204 C C . ILE B 1 4 ? 3.77 -23.281 -13.289 1 97.81 4 ILE B C 1
ATOM 2206 O O . ILE B 1 4 ? 2.768 -24 -13.211 1 97.81 4 ILE B O 1
ATOM 2210 N N . LEU B 1 5 ? 4.555 -23.016 -12.281 1 97.69 5 LEU B N 1
ATOM 2211 C CA . LEU B 1 5 ? 4.172 -23.312 -10.906 1 97.69 5 LEU B CA 1
ATOM 2212 C C . LEU B 1 5 ? 3.436 -22.125 -10.281 1 97.69 5 LEU B C 1
ATOM 2214 O O . LEU B 1 5 ? 3.99 -21.031 -10.18 1 97.69 5 LEU B O 1
ATOM 2218 N N . ALA B 1 6 ? 2.15 -22.297 -9.906 1 98 6 ALA B N 1
ATOM 2219 C CA . ALA B 1 6 ? 1.339 -21.234 -9.328 1 98 6 ALA B CA 1
ATOM 2220 C C . ALA B 1 6 ? 1.035 -21.5 -7.855 1 98 6 ALA B C 1
ATOM 2222 O O . ALA B 1 6 ? 0.566 -22.594 -7.508 1 98 6 ALA B O 1
ATOM 2223 N N . ARG B 1 7 ? 1.337 -20.516 -7.035 1 96.31 7 ARG B N 1
ATOM 2224 C CA . ARG B 1 7 ? 1.095 -20.609 -5.598 1 96.31 7 ARG B CA 1
ATOM 2225 C C . ARG B 1 7 ? -0.078 -19.719 -5.191 1 96.31 7 ARG B C 1
ATOM 2227 O O . ARG B 1 7 ? -0.213 -18.594 -5.676 1 96.31 7 ARG B O 1
ATOM 2234 N N . TYR B 1 8 ? -0.882 -20.312 -4.371 1 95.44 8 TYR B N 1
ATOM 2235 C CA . TYR B 1 8 ? -1.98 -19.484 -3.887 1 95.44 8 TYR B CA 1
ATOM 2236 C C . TYR B 1 8 ? -1.666 -18.906 -2.51 1 95.44 8 TYR B C 1
ATOM 2238 O O . TYR B 1 8 ? -0.738 -19.359 -1.838 1 95.44 8 TYR B O 1
ATOM 2246 N N . SER B 1 9 ? -2.416 -17.859 -2.078 1 89.5 9 SER B N 1
ATOM 2247 C CA . SER B 1 9 ? -2.137 -17.062 -0.89 1 89.5 9 SER B CA 1
ATOM 2248 C C . SER B 1 9 ? -2.938 -17.562 0.31 1 89.5 9 SER B C 1
ATOM 2250 O O . SER B 1 9 ? -2.551 -18.531 0.966 1 89.5 9 SER B O 1
ATOM 2252 N N . GLU B 1 10 ? -4.102 -17.109 0.599 1 92.31 10 GLU B N 1
ATOM 2253 C CA . GLU B 1 10 ? -4.883 -17.234 1.826 1 92.31 10 GLU B CA 1
ATOM 2254 C C . GLU B 1 10 ? -5.598 -18.578 1.893 1 92.31 10 GLU B C 1
ATOM 2256 O O . GLU B 1 10 ? -6.059 -19 2.959 1 92.31 10 GLU B O 1
ATOM 2261 N N . ILE B 1 11 ? -5.598 -19.281 0.809 1 93.25 11 ILE B N 1
ATOM 2262 C CA . ILE B 1 11 ? -6.352 -20.516 0.713 1 93.25 11 ILE B CA 1
ATOM 2263 C C . ILE B 1 11 ? -5.777 -21.547 1.686 1 93.25 11 ILE B C 1
ATOM 2265 O O . ILE B 1 11 ? -6.523 -22.312 2.311 1 93.25 11 ILE B O 1
ATOM 2269 N N . GLY B 1 12 ? -4.434 -21.547 1.847 1 89.56 12 GLY B N 1
ATOM 2270 C CA . GLY B 1 12 ? -3.742 -22.516 2.684 1 89.56 12 GLY B CA 1
ATOM 2271 C C . GLY B 1 12 ? -4.078 -22.375 4.156 1 89.56 12 GLY B C 1
ATOM 2272 O O . GLY B 1 12 ? -3.834 -23.297 4.945 1 89.56 12 GLY B O 1
ATOM 2273 N N . LEU B 1 13 ? -4.66 -21.297 4.551 1 88.31 13 LEU B N 1
ATOM 2274 C CA . LEU B 1 13 ? -4.969 -21.016 5.949 1 88.31 13 LEU B CA 1
ATOM 2275 C C . LEU B 1 13 ? -6.383 -21.469 6.293 1 88.31 13 LEU B C 1
ATOM 2277 O O . LEU B 1 13 ? -6.785 -21.438 7.461 1 88.31 13 LEU B O 1
ATOM 2281 N N . LYS B 1 14 ? -7.152 -21.984 5.305 1 90.5 14 LYS B N 1
ATOM 2282 C CA . LYS B 1 14 ? -8.547 -22.359 5.5 1 90.5 14 LYS B CA 1
ATOM 2283 C C . LYS B 1 14 ? -8.664 -23.812 5.965 1 90.5 14 LYS B C 1
ATOM 2285 O O . LYS B 1 14 ? -7.711 -24.578 5.855 1 90.5 14 LYS B O 1
ATOM 2290 N N . SER B 1 15 ? -9.898 -24.156 6.48 1 93.06 15 SER B N 1
ATOM 2291 C CA . SER B 1 15 ? -10.18 -25.562 6.801 1 93.06 15 SER B CA 1
ATOM 2292 C C . SER B 1 15 ? -10.141 -26.422 5.551 1 93.06 15 SER B C 1
ATOM 2294 O O . SER B 1 15 ? -10.273 -25.922 4.434 1 93.06 15 SER B O 1
ATOM 2296 N N . THR B 1 16 ? -10.008 -27.688 5.766 1 92.69 16 THR B N 1
ATOM 2297 C CA . THR B 1 16 ? -9.805 -28.609 4.656 1 92.69 16 THR B CA 1
ATOM 2298 C C . THR B 1 16 ? -10.984 -28.547 3.682 1 92.69 16 THR B C 1
ATOM 2300 O O . THR B 1 16 ? -10.781 -28.391 2.475 1 92.69 16 THR B O 1
ATOM 2303 N N . PRO B 1 17 ? -12.234 -28.594 4.199 1 94.94 17 PRO B N 1
ATOM 2304 C CA . PRO B 1 17 ? -13.344 -28.531 3.244 1 94.94 17 PRO B CA 1
ATOM 2305 C C . PRO B 1 17 ? -13.391 -27.219 2.477 1 94.94 17 PRO B C 1
ATOM 2307 O O . PRO B 1 17 ? -13.664 -27.203 1.273 1 94.94 17 PRO B O 1
ATOM 2310 N N . VAL B 1 18 ? -13.156 -26.141 3.139 1 93.94 18 VAL B N 1
ATOM 2311 C CA . VAL B 1 18 ? -13.156 -24.828 2.506 1 93.94 18 VAL B CA 1
ATOM 2312 C C . VAL B 1 18 ? -11.992 -24.734 1.525 1 93.94 18 VAL B C 1
ATOM 2314 O O . VAL B 1 18 ? -12.141 -24.188 0.431 1 93.94 18 VAL B O 1
ATOM 2317 N N . ARG B 1 19 ? -10.883 -25.25 1.936 1 95.69 19 ARG B N 1
ATOM 2318 C CA . ARG B 1 19 ? -9.695 -25.234 1.088 1 95.69 19 ARG B CA 1
ATOM 2319 C C . ARG B 1 19 ? -9.961 -25.938 -0.243 1 95.69 19 ARG B C 1
ATOM 2321 O O . ARG B 1 19 ? -9.625 -25.406 -1.304 1 95.69 19 ARG B O 1
ATOM 2328 N N . VAL B 1 20 ? -10.57 -27.062 -0.188 1 95.81 20 VAL B N 1
ATOM 2329 C CA . VAL B 1 20 ? -10.867 -27.828 -1.389 1 95.81 20 VAL B CA 1
ATOM 2330 C C . VAL B 1 20 ? -11.812 -27.047 -2.291 1 95.81 20 VAL B C 1
ATOM 2332 O O . VAL B 1 20 ? -11.594 -26.953 -3.5 1 95.81 20 VAL B O 1
ATOM 2335 N N . ARG B 1 21 ? -12.812 -26.469 -1.692 1 96.88 21 ARG B N 1
ATOM 2336 C CA . ARG B 1 21 ? -13.773 -25.672 -2.453 1 96.88 21 ARG B CA 1
ATOM 2337 C C . ARG B 1 21 ? -13.086 -24.484 -3.119 1 96.88 21 ARG B C 1
ATOM 2339 O O . ARG B 1 21 ? -13.336 -24.203 -4.293 1 96.88 21 ARG B O 1
ATOM 2346 N N . PHE B 1 22 ? -12.25 -23.812 -2.357 1 97.62 22 PHE B N 1
ATOM 2347 C CA . PHE B 1 22 ? -11.555 -22.625 -2.861 1 97.62 22 PHE B CA 1
ATOM 2348 C C . PHE B 1 22 ? -10.562 -23 -3.949 1 97.62 22 PHE B C 1
ATOM 2350 O O . PHE B 1 22 ? -10.414 -22.297 -4.941 1 97.62 22 PHE B O 1
ATOM 2357 N N . GLU B 1 23 ? -9.875 -24.125 -3.768 1 98 23 GLU B N 1
ATOM 2358 C CA . GLU B 1 23 ? -8.945 -24.594 -4.789 1 98 23 GLU B CA 1
ATOM 2359 C C . GLU B 1 23 ? -9.672 -24.906 -6.094 1 98 23 GLU B C 1
ATOM 2361 O O . GLU B 1 23 ? -9.18 -24.594 -7.176 1 98 23 GLU B O 1
ATOM 2366 N N . ASN B 1 24 ? -10.797 -25.5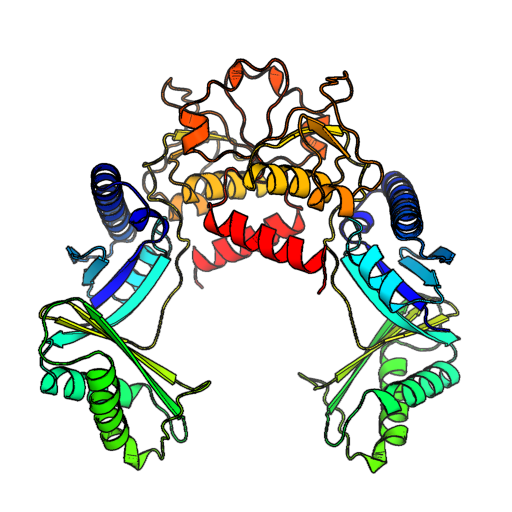47 -6 1 97.81 24 ASN B N 1
ATOM 2367 C CA . ASN B 1 24 ? -11.578 -25.859 -7.191 1 97.81 24 ASN B CA 1
ATOM 2368 C C . ASN B 1 24 ? -12.039 -24.594 -7.902 1 97.81 24 ASN B C 1
ATOM 2370 O O . ASN B 1 24 ? -11.961 -24.5 -9.133 1 97.81 24 ASN B O 1
ATOM 2374 N N . ARG B 1 25 ? -12.516 -23.672 -7.109 1 98.06 25 ARG B N 1
ATOM 2375 C CA . ARG B 1 25 ? -12.93 -22.391 -7.691 1 98.06 25 ARG B CA 1
ATOM 2376 C C . ARG B 1 25 ? -11.758 -21.688 -8.359 1 98.06 25 ARG B C 1
ATOM 2378 O O . ARG B 1 25 ? -11.906 -21.109 -9.438 1 98.06 25 ARG B O 1
ATOM 2385 N N . LEU B 1 26 ? -10.625 -21.75 -7.715 1 98.44 26 LEU B N 1
ATOM 2386 C CA . LEU B 1 26 ? -9.43 -21.125 -8.281 1 98.44 26 LEU B CA 1
ATOM 2387 C C . LEU B 1 26 ? -9.07 -21.781 -9.617 1 98.44 26 LEU B C 1
ATOM 2389 O O . LEU B 1 26 ? -8.75 -21.078 -10.578 1 98.44 26 LEU B O 1
ATOM 2393 N N . LYS B 1 27 ? -9.109 -23.094 -9.664 1 98.38 27 LYS B N 1
ATOM 2394 C CA . LYS B 1 27 ? -8.844 -23.812 -10.906 1 98.38 27 LYS B CA 1
ATOM 2395 C C . LYS B 1 27 ? -9.797 -23.359 -12.008 1 98.38 27 LYS B C 1
ATOM 2397 O O . LYS B 1 27 ? -9.367 -23.062 -13.125 1 98.38 27 LYS B O 1
ATOM 2402 N N . ASP B 1 28 ? -11.07 -2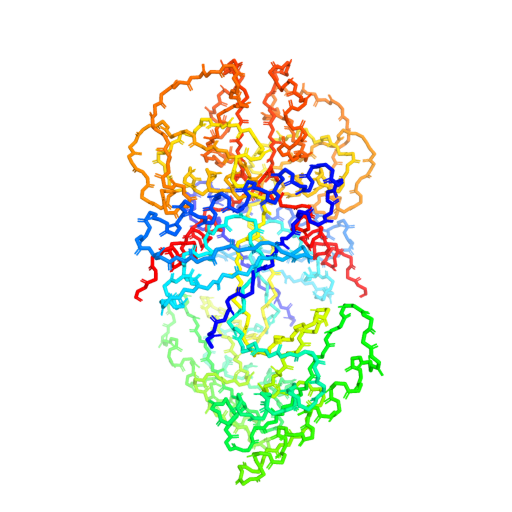3.297 -11.656 1 98.25 28 ASP B N 1
ATOM 2403 C CA . ASP B 1 28 ? -12.086 -22.859 -12.617 1 98.25 28 ASP B CA 1
ATOM 2404 C C . ASP B 1 28 ? -11.789 -21.453 -13.133 1 98.25 28 ASP B C 1
ATOM 2406 O O . ASP B 1 28 ? -11.914 -21.188 -14.328 1 98.25 28 ASP B O 1
ATOM 2410 N N . ASN B 1 29 ? -11.453 -20.562 -12.211 1 98.62 29 ASN B N 1
ATOM 2411 C CA . ASN B 1 29 ? -11.133 -19.203 -12.602 1 98.62 29 ASN B CA 1
ATOM 2412 C C . ASN B 1 29 ? -9.93 -19.141 -13.531 1 98.62 29 ASN B C 1
ATOM 2414 O O . ASN B 1 29 ? -9.922 -18.391 -14.508 1 98.62 29 ASN B O 1
ATOM 2418 N N . ILE B 1 30 ? -8.844 -19.922 -13.18 1 98.62 30 ILE B N 1
ATOM 2419 C CA . ILE B 1 30 ? -7.656 -19.984 -14.023 1 98.62 30 ILE B CA 1
ATOM 2420 C C . ILE B 1 30 ? -8.047 -20.422 -15.43 1 98.62 30 ILE B C 1
ATOM 2422 O O . ILE B 1 30 ? -7.676 -19.781 -16.422 1 98.62 30 ILE B O 1
ATOM 2426 N N . MET B 1 31 ? -8.836 -21.469 -15.484 1 98.44 31 MET B N 1
ATOM 2427 C CA . MET B 1 31 ? -9.234 -22.016 -16.781 1 98.44 31 MET B CA 1
ATOM 2428 C C . MET B 1 31 ? -10.078 -21.016 -17.562 1 98.44 31 MET B C 1
ATOM 2430 O O . MET B 1 31 ? -9.883 -20.844 -18.766 1 98.44 31 MET B O 1
ATOM 2434 N N . SER B 1 32 ? -11.008 -20.391 -16.922 1 98.25 32 SER B N 1
ATOM 2435 C CA . SER B 1 32 ? -11.891 -19.422 -17.562 1 98.25 32 SER B CA 1
ATOM 2436 C C . SER B 1 32 ? -11.102 -18.234 -18.125 1 98.25 32 SER B C 1
ATOM 2438 O O . SER B 1 32 ? -11.367 -17.781 -19.234 1 98.25 32 SER B O 1
ATOM 2440 N N . MET B 1 33 ? -10.172 -17.766 -17.359 1 98.38 33 MET B N 1
ATOM 2441 C CA . MET B 1 33 ? -9.375 -16.609 -17.781 1 98.38 33 MET B CA 1
ATOM 2442 C C . MET B 1 33 ? -8.477 -16.984 -18.953 1 98.38 33 MET B C 1
ATOM 2444 O O . MET B 1 33 ? -8.32 -16.203 -19.891 1 98.38 33 MET B O 1
ATOM 2448 N N . LEU B 1 34 ? -7.852 -18.141 -18.891 1 98.44 34 LEU B N 1
ATOM 2449 C CA . LEU B 1 34 ? -7.039 -18.625 -20 1 98.44 34 LEU B CA 1
ATOM 2450 C C . LEU B 1 34 ? -7.879 -18.75 -21.266 1 98.44 34 LEU B C 1
ATOM 2452 O O . LEU B 1 34 ? -7.449 -18.344 -22.344 1 98.44 34 LEU B O 1
ATOM 2456 N N . ALA B 1 35 ? -9.07 -19.328 -21.141 1 98.19 35 ALA B N 1
ATOM 2457 C CA . ALA B 1 35 ? -9.969 -19.484 -22.281 1 98.19 35 ALA B CA 1
ATOM 2458 C C . ALA B 1 35 ? -10.352 -18.125 -22.859 1 98.19 35 ALA B C 1
ATOM 2460 O O . ALA B 1 35 ? -10.359 -17.953 -24.094 1 98.19 35 ALA B O 1
ATOM 2461 N N . ALA B 1 36 ? -10.68 -17.188 -22.031 1 97.62 36 ALA B N 1
ATOM 2462 C CA . ALA B 1 36 ? -11.07 -15.852 -22.469 1 97.62 36 ALA B CA 1
ATOM 2463 C C . ALA B 1 36 ? -9.953 -15.195 -23.281 1 97.62 36 ALA B C 1
ATOM 2465 O O . ALA B 1 36 ? -10.219 -14.438 -24.219 1 97.62 36 ALA B O 1
ATOM 2466 N N . ASP B 1 37 ? -8.742 -15.453 -22.875 1 96.94 37 ASP B N 1
ATOM 2467 C CA . ASP B 1 37 ? -7.594 -14.883 -23.578 1 96.94 37 ASP B CA 1
ATOM 2468 C C . ASP B 1 37 ? -7.133 -15.789 -24.719 1 96.94 37 ASP B C 1
ATOM 2470 O O . ASP B 1 37 ? -6.098 -15.531 -25.328 1 96.94 37 ASP B O 1
ATOM 2474 N N . ARG B 1 38 ? -7.812 -16.906 -25.016 1 97.81 38 ARG B N 1
ATOM 2475 C CA . ARG B 1 38 ? -7.562 -17.859 -26.109 1 97.81 38 ARG B CA 1
ATOM 2476 C C . ARG B 1 38 ? -6.195 -18.516 -25.953 1 97.81 38 ARG B C 1
ATOM 2478 O O . ARG B 1 38 ? -5.453 -18.641 -26.922 1 97.81 38 ARG B O 1
ATOM 2485 N N . ILE B 1 39 ? -5.918 -18.859 -24.719 1 97.75 39 ILE B N 1
ATOM 2486 C CA . ILE B 1 39 ? -4.676 -19.562 -24.406 1 97.75 39 ILE B CA 1
ATOM 2487 C C . ILE B 1 39 ? -4.973 -21.016 -24.047 1 97.75 39 ILE B C 1
ATOM 2489 O O . ILE B 1 39 ? -5.676 -21.281 -23.062 1 97.75 39 ILE B O 1
ATOM 2493 N N . GLU B 1 40 ? -4.465 -21.922 -24.812 1 97.5 40 GLU B N 1
ATOM 2494 C CA . GLU B 1 40 ? -4.598 -23.344 -24.5 1 97.5 40 GLU B CA 1
ATOM 2495 C C . GLU B 1 40 ? -3.6 -23.781 -23.422 1 97.5 40 GLU B C 1
ATOM 2497 O O . GLU B 1 40 ? -2.414 -23.453 -23.516 1 97.5 40 GLU B O 1
ATOM 2502 N N . ALA B 1 41 ? -4.145 -24.453 -22.391 1 97.44 41 ALA B N 1
ATOM 2503 C CA . ALA B 1 41 ? -3.273 -24.891 -21.312 1 97.44 41 ALA B CA 1
ATOM 2504 C C . ALA B 1 41 ? -3.869 -26.094 -20.578 1 97.44 41 ALA B C 1
ATOM 2506 O O . ALA B 1 41 ? -5.086 -26.297 -20.594 1 97.44 41 ALA B O 1
ATOM 2507 N N . LEU B 1 42 ? -2.998 -26.891 -20.078 1 97.38 42 LEU B N 1
ATOM 2508 C CA . LEU B 1 42 ? -3.375 -27.938 -19.141 1 97.38 42 LEU B CA 1
ATOM 2509 C C . LEU B 1 42 ? -3.137 -27.5 -17.703 1 97.38 42 LEU B C 1
ATOM 2511 O O . LEU B 1 42 ? -2.021 -27.109 -17.344 1 97.38 42 LEU B O 1
ATOM 2515 N N . VAL B 1 43 ? -4.215 -27.484 -16.906 1 98.06 43 VAL B N 1
ATOM 2516 C CA . VAL B 1 43 ? -4.141 -27.047 -15.508 1 98.06 43 VAL B CA 1
ATOM 2517 C C . VAL B 1 43 ? -4.348 -28.234 -14.578 1 98.06 43 VAL B C 1
ATOM 2519 O O . VAL B 1 43 ? -5.371 -28.906 -14.641 1 98.06 43 VAL B O 1
ATOM 2522 N N . THR B 1 44 ? -3.385 -28.469 -13.742 1 96.5 44 THR B N 1
ATOM 2523 C CA . THR B 1 44 ? -3.482 -29.547 -12.758 1 96.5 44 THR B CA 1
ATOM 2524 C C . THR B 1 44 ? -3.193 -29.016 -11.352 1 96.5 44 THR B C 1
ATOM 2526 O O . THR B 1 44 ? -2.5 -28.016 -11.188 1 96.5 44 THR B O 1
ATOM 2529 N N . LYS B 1 45 ? -3.855 -29.625 -10.398 1 94.88 45 LYS B N 1
ATOM 2530 C CA . LYS B 1 45 ? -3.633 -29.312 -8.992 1 94.88 45 LYS B CA 1
ATOM 2531 C C . LYS B 1 45 ? -3.053 -30.5 -8.242 1 94.88 45 LYS B C 1
ATOM 2533 O O . LYS B 1 45 ? -3.576 -31.609 -8.336 1 94.88 45 LYS B O 1
ATOM 2538 N N . ASN B 1 46 ? -1.911 -30.25 -7.547 1 89.81 46 ASN B N 1
ATOM 2539 C CA . ASN B 1 46 ? -1.295 -31.266 -6.684 1 89.81 46 ASN B CA 1
ATOM 2540 C C . ASN B 1 46 ? -0.554 -30.609 -5.516 1 89.81 46 ASN B C 1
ATOM 2542 O O . ASN B 1 46 ? 0.145 -29.609 -5.695 1 89.81 46 ASN B O 1
ATOM 2546 N N . ASP B 1 47 ? -0.733 -31.141 -4.266 1 86.31 47 ASP B N 1
ATOM 2547 C CA . ASP B 1 47 ? 0.011 -30.75 -3.076 1 86.31 47 ASP B CA 1
ATOM 2548 C C . ASP B 1 47 ? -0.076 -29.234 -2.857 1 86.31 47 ASP B C 1
ATOM 2550 O O . ASP B 1 47 ? 0.947 -28.562 -2.701 1 86.31 47 ASP B O 1
ATOM 2554 N N . SER B 1 48 ? -1.165 -28.688 -3.008 1 87.75 48 SER B N 1
ATOM 2555 C CA . SER B 1 48 ? -1.473 -27.312 -2.648 1 87.75 48 SER B CA 1
ATOM 2556 C C . SER B 1 48 ? -0.86 -26.328 -3.643 1 87.75 48 SER B C 1
ATOM 2558 O O . SER B 1 48 ? -0.526 -25.203 -3.283 1 87.75 48 SER B O 1
ATOM 2560 N N . ARG B 1 49 ? -0.577 -26.906 -4.855 1 93.75 49 ARG B N 1
ATOM 2561 C CA . ARG B 1 49 ? -0.069 -26.078 -5.941 1 93.75 49 ARG B CA 1
ATOM 2562 C C . ARG B 1 49 ? -0.823 -26.344 -7.238 1 93.75 49 ARG B C 1
ATOM 2564 O O . ARG B 1 49 ? -1.439 -27.406 -7.398 1 93.75 49 ARG B O 1
ATOM 2571 N N . PHE B 1 50 ? -0.738 -25.297 -8.055 1 97.38 50 PHE B N 1
ATOM 2572 C CA . PHE B 1 50 ? -1.233 -25.5 -9.406 1 97.38 50 PHE B CA 1
ATOM 2573 C C . PHE B 1 50 ? -0.08 -25.562 -10.406 1 97.38 50 PHE B C 1
ATOM 2575 O O . PHE B 1 50 ? 0.904 -24.828 -10.273 1 97.38 50 PHE B O 1
ATOM 2582 N N . TYR B 1 51 ? -0.2 -26.469 -11.32 1 97.19 51 TYR B N 1
ATOM 2583 C CA . TYR B 1 51 ? 0.759 -26.641 -12.406 1 97.19 51 TYR B CA 1
ATOM 2584 C C . TYR B 1 51 ? 0.102 -26.406 -13.758 1 97.19 51 TYR B C 1
ATOM 2586 O O . TYR B 1 51 ? -0.909 -27.031 -14.086 1 97.19 51 TYR B O 1
ATOM 2594 N N . ILE B 1 52 ? 0.673 -25.516 -14.508 1 98.12 52 ILE B N 1
ATOM 2595 C CA . ILE B 1 52 ? 0.068 -25.141 -15.781 1 98.12 52 ILE B CA 1
ATOM 2596 C C . ILE B 1 52 ? 1.066 -25.375 -16.906 1 98.12 52 ILE B C 1
ATOM 2598 O O . ILE B 1 52 ? 2.211 -24.922 -16.844 1 98.12 52 ILE B O 1
ATOM 2602 N N . GLU B 1 53 ? 0.649 -26.094 -17.875 1 97.25 53 GLU B N 1
ATOM 2603 C CA . GLU B 1 53 ? 1.422 -26.328 -19.094 1 97.25 53 GLU B CA 1
ATOM 2604 C C . GLU B 1 53 ? 0.784 -25.625 -20.297 1 97.25 53 GLU B C 1
ATOM 2606 O O . GLU B 1 53 ? -0.407 -25.797 -20.562 1 97.25 53 GLU B O 1
ATOM 2611 N N . SER B 1 54 ? 1.51 -24.812 -20.922 1 96.44 54 SER B N 1
ATOM 2612 C CA . SER B 1 54 ? 1.024 -24.078 -22.078 1 96.44 54 SER B CA 1
ATOM 2613 C C . SER B 1 54 ? 2.123 -23.922 -23.125 1 96.44 54 SER B C 1
ATOM 2615 O O . SER B 1 54 ? 3.303 -23.812 -22.781 1 96.44 54 SER B O 1
ATOM 2617 N N . GLU B 1 55 ? 1.736 -23.922 -24.406 1 94.75 55 GLU B N 1
ATOM 2618 C CA . GLU B 1 55 ? 2.688 -23.641 -25.469 1 94.75 55 GLU B CA 1
ATOM 2619 C C . GLU B 1 55 ? 3.152 -22.188 -25.422 1 94.75 55 GLU B C 1
ATOM 2621 O O . GLU B 1 55 ? 4.289 -21.875 -25.797 1 94.75 55 GLU B O 1
ATOM 2626 N N . ASP B 1 56 ? 2.285 -21.359 -25.047 1 95.5 56 ASP B N 1
ATOM 2627 C CA . ASP B 1 56 ? 2.617 -19.953 -24.875 1 95.5 56 ASP B CA 1
ATOM 2628 C C . ASP B 1 56 ? 2.744 -19.578 -23.406 1 95.5 56 ASP B C 1
ATOM 2630 O O . ASP B 1 56 ? 1.832 -18.984 -22.828 1 95.5 56 ASP B O 1
ATOM 2634 N N . THR B 1 57 ? 3.908 -19.844 -22.875 1 95.81 57 THR B N 1
ATOM 2635 C CA . THR B 1 57 ? 4.148 -19.719 -21.453 1 95.81 57 THR B CA 1
ATOM 2636 C C . THR B 1 57 ? 4.027 -18.25 -21.016 1 95.81 57 THR B C 1
ATOM 2638 O O . THR B 1 57 ? 3.408 -17.953 -20 1 95.81 57 THR B O 1
ATOM 2641 N N . ASP B 1 58 ? 4.547 -17.328 -21.812 1 94.88 58 ASP B N 1
ATOM 2642 C CA . ASP B 1 58 ? 4.52 -15.898 -21.469 1 94.88 58 ASP B CA 1
ATOM 2643 C C . ASP B 1 58 ? 3.086 -15.383 -21.406 1 94.88 58 ASP B C 1
ATOM 2645 O O . ASP B 1 58 ? 2.721 -14.664 -20.469 1 94.88 58 ASP B O 1
ATOM 2649 N N . ALA B 1 59 ? 2.318 -15.758 -22.391 1 96 59 ALA B N 1
ATOM 2650 C CA . ALA B 1 59 ? 0.924 -15.32 -22.422 1 96 59 ALA B CA 1
ATOM 2651 C C . ALA B 1 59 ? 0.146 -15.914 -21.25 1 96 59 ALA B C 1
ATOM 2653 O O . ALA B 1 59 ? -0.689 -15.234 -20.641 1 96 59 ALA B O 1
ATOM 2654 N N . ALA B 1 60 ? 0.451 -17.188 -20.953 1 97.38 60 ALA B N 1
ATOM 2655 C CA . ALA B 1 60 ? -0.223 -17.844 -19.828 1 97.38 60 ALA B CA 1
ATOM 2656 C C . ALA B 1 60 ? 0.108 -17.156 -18.516 1 97.38 60 ALA B C 1
ATOM 2658 O O . ALA B 1 60 ? -0.779 -16.922 -17.688 1 97.38 60 ALA B O 1
ATOM 2659 N N . VAL B 1 61 ? 1.373 -16.781 -18.328 1 97.19 61 VAL B N 1
ATOM 2660 C CA . VAL B 1 61 ? 1.804 -16.125 -17.109 1 97.19 61 VAL B CA 1
ATOM 2661 C C . VAL B 1 61 ? 1.085 -14.781 -16.969 1 97.19 61 VAL B C 1
ATOM 2663 O O . VAL B 1 61 ? 0.583 -14.445 -15.883 1 97.19 61 VAL B O 1
ATOM 2666 N N . ARG B 1 62 ? 0.957 -14.016 -18.062 1 96.31 62 ARG B N 1
ATOM 2667 C CA . ARG B 1 62 ? 0.294 -12.719 -18.062 1 96.31 62 ARG B CA 1
ATOM 2668 C C . ARG B 1 62 ? -1.173 -12.852 -17.672 1 96.31 62 ARG B C 1
ATOM 2670 O O . ARG B 1 62 ? -1.707 -12.016 -16.938 1 96.31 62 ARG B O 1
ATOM 2677 N N . THR B 1 63 ? -1.747 -13.922 -18.109 1 97.5 63 THR B N 1
ATOM 2678 C CA . THR B 1 63 ? -3.158 -14.148 -17.812 1 97.5 63 THR B CA 1
ATOM 2679 C C . THR B 1 63 ? -3.344 -14.586 -16.359 1 97.5 63 THR B C 1
ATOM 2681 O O . THR B 1 63 ? -4.168 -14.016 -15.633 1 97.5 63 THR B O 1
ATOM 2684 N N . ILE B 1 64 ? -2.516 -15.5 -15.922 1 97.94 64 ILE B N 1
ATOM 2685 C CA . ILE B 1 64 ? -2.723 -16.141 -14.633 1 97.94 64 ILE B CA 1
ATOM 2686 C C . ILE B 1 64 ? -2.371 -15.172 -13.508 1 97.94 64 ILE B C 1
ATOM 2688 O O . ILE B 1 64 ? -2.965 -15.219 -12.43 1 97.94 64 ILE B O 1
ATOM 2692 N N . ARG B 1 65 ? -1.473 -14.281 -13.766 1 96.94 65 ARG B N 1
ATOM 2693 C CA . ARG B 1 65 ? -1.093 -13.328 -12.734 1 96.94 65 ARG B CA 1
ATOM 2694 C C . ARG B 1 65 ? -2.271 -12.438 -12.352 1 96.94 65 ARG B C 1
ATOM 2696 O O . ARG B 1 65 ? -2.268 -11.812 -11.281 1 96.94 65 ARG B O 1
ATOM 2703 N N . ARG B 1 66 ? -3.326 -12.352 -13.164 1 97.75 66 ARG B N 1
ATOM 2704 C CA . ARG B 1 66 ? -4.492 -11.516 -12.906 1 97.75 66 ARG B CA 1
ATOM 2705 C C . ARG B 1 66 ? -5.59 -12.305 -12.203 1 97.75 66 ARG B C 1
ATOM 2707 O O . ARG B 1 66 ? -6.645 -11.758 -11.875 1 97.75 66 ARG B O 1
ATOM 2714 N N . VAL B 1 67 ? -5.324 -13.547 -12 1 98.44 67 VAL B N 1
ATOM 2715 C CA . VAL B 1 67 ? -6.328 -14.367 -11.328 1 98.44 67 VAL B CA 1
ATOM 2716 C C . VAL B 1 67 ? -6.238 -14.156 -9.82 1 98.44 67 VAL B C 1
ATOM 2718 O O . VAL B 1 67 ? -5.219 -14.477 -9.203 1 98.44 67 VAL B O 1
ATOM 2721 N N . PHE B 1 68 ? -7.281 -13.625 -9.227 1 98.44 68 PHE B N 1
ATOM 2722 C CA . PHE B 1 68 ? -7.285 -13.422 -7.781 1 98.44 68 PHE B CA 1
ATOM 2723 C C . PHE B 1 68 ? -7.152 -14.742 -7.043 1 98.44 68 PHE B C 1
ATOM 2725 O O . PHE B 1 68 ? -7.77 -15.742 -7.43 1 98.44 68 PHE B O 1
ATOM 2732 N N . GLY B 1 69 ? -6.387 -14.727 -6.031 1 97.56 69 GLY B N 1
ATOM 2733 C CA . GLY B 1 69 ? -6.051 -15.938 -5.297 1 97.56 69 GLY B CA 1
ATOM 2734 C C . GLY B 1 69 ? -4.637 -16.422 -5.555 1 97.56 69 GLY B C 1
ATOM 2735 O O . GLY B 1 69 ? -4.082 -17.172 -4.762 1 97.56 69 GLY B O 1
ATOM 2736 N N . ILE B 1 70 ? -4.098 -16.031 -6.656 1 98 70 ILE B N 1
ATOM 2737 C CA . ILE B 1 70 ? -2.729 -16.391 -6.996 1 98 70 ILE B CA 1
ATOM 2738 C C . ILE B 1 70 ? -1.753 -15.438 -6.312 1 98 70 ILE B C 1
ATOM 2740 O O . ILE B 1 70 ? -1.811 -14.227 -6.527 1 98 70 ILE B O 1
ATOM 2744 N N . ALA B 1 71 ? -0.894 -15.984 -5.516 1 97.06 71 ALA B N 1
ATOM 2745 C CA . ALA B 1 71 ? 0.114 -15.188 -4.824 1 97.06 71 ALA B CA 1
ATOM 2746 C C . ALA B 1 71 ? 1.333 -14.953 -5.715 1 97.06 71 ALA B C 1
ATOM 2748 O O . ALA B 1 71 ? 1.883 -13.852 -5.746 1 97.06 71 ALA B O 1
ATOM 2749 N N . SER B 1 72 ? 1.708 -16.016 -6.41 1 97.62 72 SER B N 1
ATOM 2750 C CA . SER B 1 72 ? 2.9 -15.898 -7.246 1 97.62 72 SER B CA 1
ATOM 2751 C C . SER B 1 72 ? 2.963 -17.016 -8.281 1 97.62 72 SER B C 1
ATOM 2753 O O . SER B 1 72 ? 2.232 -18 -8.18 1 97.62 72 SER B O 1
ATOM 2755 N N . LEU B 1 73 ? 3.781 -16.766 -9.273 1 97.75 73 LEU B N 1
ATOM 2756 C CA . LEU B 1 73 ? 4.016 -17.703 -10.359 1 97.75 73 LEU B CA 1
ATOM 2757 C C . LEU B 1 73 ? 5.508 -17.844 -10.656 1 97.75 73 LEU B C 1
ATOM 2759 O O . LEU B 1 73 ? 6.254 -16.859 -10.562 1 97.75 73 LEU B O 1
ATOM 2763 N N . SER B 1 74 ? 5.93 -19.031 -11 1 97.81 74 SER B N 1
ATOM 2764 C CA . SER B 1 74 ? 7.289 -19.266 -11.469 1 97.81 74 SER B CA 1
ATOM 2765 C C . SER B 1 74 ? 7.301 -20.172 -12.703 1 97.81 74 SER B C 1
ATOM 2767 O O . SER B 1 74 ? 6.609 -21.188 -12.734 1 97.81 74 SER B O 1
ATOM 2769 N N . VAL B 1 75 ? 7.984 -19.719 -13.703 1 97.56 75 VAL B N 1
ATOM 2770 C CA . VAL B 1 75 ? 8.242 -20.609 -14.836 1 97.56 75 VAL B CA 1
ATOM 2771 C C . VAL B 1 75 ? 9.414 -21.531 -14.508 1 97.56 75 VAL B C 1
ATOM 2773 O O . VAL B 1 75 ? 10.516 -21.062 -14.211 1 97.56 75 VAL B O 1
ATOM 2776 N N . THR B 1 76 ? 9.172 -22.828 -14.609 1 97.38 76 THR B N 1
ATOM 2777 C CA . THR B 1 76 ? 10.148 -23.75 -14.047 1 97.38 76 THR B CA 1
ATOM 2778 C C . THR B 1 76 ? 10.648 -24.719 -15.109 1 97.38 76 THR B C 1
ATOM 2780 O O . THR B 1 76 ? 9.961 -24.969 -16.109 1 97.38 76 THR B O 1
ATOM 2783 N N . GLU B 1 77 ? 11.867 -25.172 -14.922 1 96.56 77 GLU B N 1
ATOM 2784 C CA . GLU B 1 77 ? 12.336 -26.406 -15.555 1 96.56 77 GLU B CA 1
ATOM 2785 C C . GLU B 1 77 ? 12.062 -27.625 -14.672 1 96.56 77 GLU B C 1
ATOM 2787 O O . GLU B 1 77 ? 12.43 -27.625 -13.492 1 96.56 77 GLU B O 1
ATOM 2792 N N . THR B 1 78 ? 11.383 -28.578 -15.273 1 95.75 78 THR B N 1
ATOM 2793 C CA . THR B 1 78 ? 10.938 -29.719 -14.469 1 95.75 78 THR B CA 1
ATOM 2794 C C . THR B 1 78 ? 11.789 -30.938 -14.75 1 95.75 78 THR B C 1
ATOM 2796 O O . THR B 1 78 ? 12.227 -31.156 -15.883 1 95.75 78 THR B O 1
ATOM 2799 N N . CYS B 1 79 ? 12.078 -31.672 -13.711 1 97.06 79 CYS B N 1
ATOM 2800 C CA . CYS B 1 79 ? 12.789 -32.938 -13.82 1 97.06 79 CYS B CA 1
ATOM 2801 C C . CYS B 1 79 ? 12.367 -33.906 -12.703 1 97.06 79 CYS B C 1
ATOM 2803 O O . CYS B 1 79 ? 11.461 -33.594 -11.93 1 97.06 79 CYS B O 1
ATOM 2805 N N . SER B 1 80 ? 12.914 -35.125 -12.758 1 97.19 80 SER B N 1
ATOM 2806 C CA . SER B 1 80 ? 12.633 -36.062 -11.672 1 97.19 80 SER B CA 1
ATOM 2807 C C . SER B 1 80 ? 13.312 -35.625 -10.375 1 97.19 80 SER B C 1
ATOM 2809 O O . SER B 1 80 ? 14.203 -34.75 -10.398 1 97.19 80 SER B O 1
ATOM 2811 N N . SER B 1 81 ? 12.898 -36.219 -9.266 1 97.5 81 SER B N 1
ATOM 2812 C CA . SER B 1 81 ? 13.469 -35.844 -7.973 1 97.5 81 SER B CA 1
ATOM 2813 C C . SER B 1 81 ? 14.773 -36.594 -7.707 1 97.5 81 SER B C 1
ATOM 2815 O O . SER B 1 81 ? 15.32 -36.531 -6.602 1 97.5 81 SER B O 1
ATOM 2817 N N . ALA B 1 82 ? 15.312 -37.281 -8.719 1 97.94 82 ALA B N 1
ATOM 2818 C CA . ALA B 1 82 ? 16.641 -37.875 -8.57 1 97.94 82 ALA B CA 1
ATOM 2819 C C . ALA B 1 82 ? 17.719 -36.812 -8.531 1 97.94 82 ALA B C 1
ATOM 2821 O O . ALA B 1 82 ? 17.719 -35.875 -9.352 1 97.94 82 ALA B O 1
ATOM 2822 N N . MET B 1 83 ? 18.641 -36.969 -7.609 1 98.25 83 MET B N 1
ATOM 2823 C CA . MET B 1 83 ? 19.656 -35.969 -7.398 1 98.25 83 MET B CA 1
ATOM 2824 C C . MET B 1 83 ? 20.422 -35.688 -8.688 1 98.25 83 MET B C 1
ATOM 2826 O O . MET B 1 83 ? 20.672 -34.531 -9.031 1 98.25 83 MET B O 1
ATOM 2830 N N . GLU B 1 84 ? 20.75 -36.688 -9.391 1 98.19 84 GLU B N 1
ATOM 2831 C CA . GLU B 1 84 ? 21.5 -36.531 -10.641 1 98.19 84 GLU B CA 1
ATOM 2832 C C . GLU B 1 84 ? 20.703 -35.719 -11.648 1 98.19 84 GLU B C 1
ATOM 2834 O O . GLU B 1 84 ? 21.281 -34.875 -12.344 1 98.19 84 GLU B O 1
ATOM 2839 N N . ASP B 1 85 ? 19.484 -36 -11.68 1 98.31 85 ASP B N 1
ATOM 2840 C CA . ASP B 1 85 ? 18.609 -35.281 -12.609 1 98.31 85 ASP B CA 1
ATOM 2841 C C . ASP B 1 85 ? 18.469 -33.812 -12.211 1 98.31 85 ASP B C 1
ATOM 2843 O O . ASP B 1 85 ? 18.469 -32.938 -13.07 1 98.31 85 ASP B O 1
ATOM 2847 N N . ILE B 1 86 ? 18.281 -33.531 -10.922 1 98.44 86 ILE B N 1
ATOM 2848 C CA . ILE B 1 86 ? 18.203 -32.188 -10.406 1 98.44 86 ILE B CA 1
ATOM 2849 C C . ILE B 1 86 ? 19.469 -31.391 -10.766 1 98.44 86 ILE B C 1
ATOM 2851 O O . ILE B 1 86 ? 19.391 -30.281 -11.289 1 98.44 86 ILE B O 1
ATOM 2855 N N . CYS B 1 87 ? 20.562 -32.031 -10.57 1 98.69 87 CYS B N 1
ATOM 2856 C CA . CYS B 1 87 ? 21.844 -31.375 -10.836 1 98.69 87 CYS B CA 1
ATOM 2857 C C . CYS B 1 87 ? 22.016 -31.078 -12.312 1 98.69 87 CYS B C 1
ATOM 2859 O O . CYS B 1 87 ? 22.406 -29.969 -12.68 1 98.69 87 CYS B O 1
ATOM 2861 N N . SER B 1 88 ? 21.703 -32.062 -13.117 1 98.5 88 SER B N 1
ATOM 2862 C CA . SER B 1 88 ? 21.812 -31.891 -14.555 1 98.5 88 SER B CA 1
ATOM 2863 C C . SER B 1 88 ? 20.906 -30.781 -15.055 1 98.5 88 SER B C 1
ATOM 2865 O O . SER B 1 88 ? 21.328 -29.938 -15.844 1 98.5 88 SER B O 1
ATOM 2867 N N . THR B 1 89 ? 19.703 -30.781 -14.586 1 97.94 89 THR B N 1
ATOM 2868 C CA . THR B 1 89 ? 18.719 -29.781 -14.992 1 97.94 89 THR B CA 1
ATOM 2869 C C . THR B 1 89 ? 19.125 -28.391 -14.523 1 97.94 89 THR B C 1
ATOM 2871 O O . THR B 1 89 ? 19.078 -27.438 -15.297 1 97.94 89 THR B O 1
ATOM 2874 N N . ALA B 1 90 ? 19.562 -28.25 -13.273 1 98.44 90 ALA B N 1
ATOM 2875 C CA . ALA B 1 90 ? 20 -26.969 -12.719 1 98.44 90 ALA B CA 1
ATOM 2876 C C . ALA B 1 90 ? 21.203 -26.422 -13.477 1 98.44 90 ALA B C 1
ATOM 2878 O O . ALA B 1 90 ? 21.25 -25.234 -13.789 1 98.44 90 ALA B O 1
ATOM 2879 N N . ALA B 1 91 ? 22.109 -27.328 -13.789 1 98.44 91 ALA B N 1
ATOM 2880 C CA . ALA B 1 91 ? 23.297 -26.938 -14.539 1 98.44 91 ALA B CA 1
ATOM 2881 C C . ALA B 1 91 ? 22.938 -26.391 -15.914 1 98.44 91 ALA B C 1
ATOM 2883 O O . ALA B 1 91 ? 23.375 -25.297 -16.297 1 98.44 91 ALA B O 1
ATOM 2884 N N . LYS B 1 92 ? 22.141 -27.141 -16.578 1 97.69 92 LYS B N 1
ATOM 2885 C CA . LYS B 1 92 ? 21.734 -26.734 -17.922 1 97.69 92 LYS B CA 1
ATOM 2886 C C . LYS B 1 92 ? 20.953 -25.422 -17.875 1 97.69 92 LYS B C 1
ATOM 2888 O O . LYS B 1 92 ? 21.219 -24.516 -18.672 1 97.69 92 LYS B O 1
ATOM 2893 N N . TYR B 1 93 ? 20.047 -25.281 -16.969 1 96.88 93 TYR B N 1
ATOM 2894 C CA . TYR B 1 93 ? 19.219 -24.094 -16.797 1 96.88 93 TYR B CA 1
ATOM 2895 C C . TYR B 1 93 ? 20.078 -22.859 -16.5 1 96.88 93 TYR B C 1
ATOM 2897 O O . TYR B 1 93 ? 19.797 -21.781 -17.031 1 96.88 93 TYR B O 1
ATOM 2905 N N . SER B 1 94 ? 21.141 -22.969 -15.789 1 97.94 94 SER B N 1
ATOM 2906 C CA . SER B 1 94 ? 21.969 -21.859 -15.32 1 97.94 94 SER B CA 1
ATOM 2907 C C . SER B 1 94 ? 22.766 -21.25 -16.453 1 97.94 94 SER B C 1
ATOM 2909 O O . SER B 1 94 ? 23.203 -20.094 -16.375 1 97.94 94 SER B O 1
ATOM 2911 N N . LEU B 1 95 ? 22.984 -22.078 -17.5 1 97.25 95 LEU B N 1
ATOM 2912 C CA . LEU B 1 95 ? 23.859 -21.641 -18.594 1 97.25 95 LEU B CA 1
ATOM 2913 C C . LEU B 1 95 ? 23.297 -20.406 -19.266 1 97.25 95 LEU B C 1
ATOM 2915 O O . LEU B 1 95 ? 24.062 -19.516 -19.688 1 97.25 95 LEU B O 1
ATOM 2919 N N . ASN B 1 96 ? 22 -20.344 -19.266 1 93.12 96 ASN B N 1
ATOM 2920 C CA . ASN B 1 96 ? 21.359 -19.219 -19.953 1 93.12 96 ASN B CA 1
ATOM 2921 C C . ASN B 1 96 ? 21 -18.109 -18.969 1 93.12 96 ASN B C 1
ATOM 2923 O O . ASN B 1 96 ? 20.469 -17.062 -19.375 1 93.12 96 ASN B O 1
ATOM 2927 N N . ILE B 1 97 ? 21.312 -18.266 -17.719 1 96.19 97 ILE B N 1
ATOM 2928 C CA . ILE B 1 97 ? 20.859 -17.328 -16.703 1 96.19 97 ILE B CA 1
ATOM 2929 C C . ILE B 1 97 ? 22.047 -16.531 -16.156 1 96.19 97 ILE B C 1
ATOM 2931 O O . ILE B 1 97 ? 22.016 -15.305 -16.094 1 96.19 97 ILE B O 1
ATOM 2935 N N . LEU B 1 98 ? 23.109 -17.25 -15.875 1 97 98 LEU B N 1
ATOM 2936 C CA . LEU B 1 98 ? 24.266 -16.625 -15.227 1 97 98 LEU B CA 1
ATOM 2937 C C . LEU B 1 98 ? 25.141 -15.906 -16.25 1 97 98 LEU B C 1
ATOM 2939 O O . LEU B 1 98 ? 25.453 -16.453 -17.297 1 97 98 LEU B O 1
ATOM 2943 N N . LYS B 1 99 ? 25.625 -14.75 -15.883 1 95.69 99 LYS B N 1
ATOM 2944 C CA . LYS B 1 99 ? 26.562 -13.953 -16.672 1 95.69 99 LYS B CA 1
ATOM 2945 C C . LYS B 1 99 ? 27.938 -13.914 -16.016 1 95.69 99 LYS B C 1
ATOM 2947 O O . LYS B 1 99 ? 28.094 -14.328 -14.867 1 95.69 99 LYS B O 1
ATOM 2952 N N . GLY B 1 100 ? 28.75 -13.391 -16.844 1 95.12 100 GLY B N 1
ATOM 2953 C CA . GLY B 1 100 ? 30.125 -13.367 -16.375 1 95.12 100 GLY B CA 1
ATOM 2954 C C . GLY B 1 100 ? 30.312 -12.555 -15.109 1 95.12 100 GLY B C 1
ATOM 2955 O O . GLY B 1 100 ? 29.844 -11.414 -15.023 1 95.12 100 GLY B O 1
ATOM 2956 N N . GLY B 1 101 ? 30.922 -13.273 -14.172 1 95.88 101 GLY B N 1
ATOM 2957 C CA . GLY B 1 101 ? 31.328 -12.562 -12.969 1 95.88 101 GLY B CA 1
ATOM 2958 C C . GLY B 1 101 ? 30.234 -12.508 -11.922 1 95.88 101 GLY B C 1
ATOM 2959 O O . GLY B 1 101 ? 30.453 -12.008 -10.82 1 95.88 101 GLY B O 1
ATOM 2960 N N . GLU B 1 102 ? 29.031 -13.078 -12.188 1 97.31 102 GLU B N 1
ATOM 2961 C CA . GLU B 1 102 ? 27.906 -12.984 -11.258 1 97.31 102 GLU B CA 1
ATOM 2962 C C . GLU B 1 102 ? 28.047 -13.992 -10.117 1 97.31 102 GLU B C 1
ATOM 2964 O O . GLU B 1 102 ? 28.656 -15.047 -10.297 1 97.31 102 GLU B O 1
ATOM 2969 N N . SER B 1 103 ? 27.562 -13.617 -9.055 1 97.94 103 SER B N 1
ATOM 2970 C CA . SER B 1 103 ? 27.453 -14.539 -7.93 1 97.94 103 SER B CA 1
ATOM 2971 C C . SER B 1 103 ? 26.078 -15.195 -7.883 1 97.94 103 SER B C 1
ATOM 2973 O O . SER B 1 103 ? 25.109 -14.672 -8.43 1 97.94 103 SER B O 1
ATOM 2975 N N . PHE B 1 104 ? 26.062 -16.438 -7.277 1 98.44 104 PHE B N 1
ATOM 2976 C CA . PHE B 1 104 ? 24.766 -17.109 -7.203 1 98.44 104 PHE B CA 1
ATOM 2977 C C . PHE B 1 104 ? 24.672 -17.953 -5.938 1 98.44 104 PHE B C 1
ATOM 2979 O O . PHE B 1 104 ? 25.672 -18.203 -5.27 1 98.44 104 PHE B O 1
ATOM 2986 N N . ALA B 1 105 ? 23.422 -18.297 -5.59 1 98.56 105 ALA B N 1
ATOM 2987 C CA . ALA B 1 105 ? 23.109 -19.234 -4.52 1 98.56 105 ALA B CA 1
ATOM 2988 C C . ALA B 1 105 ? 21.969 -20.156 -4.926 1 98.56 105 ALA B C 1
ATOM 2990 O O . ALA B 1 105 ? 21.266 -19.891 -5.902 1 98.56 105 ALA B O 1
ATOM 2991 N N . VAL B 1 106 ? 21.875 -21.25 -4.203 1 98.5 106 VAL B N 1
ATOM 2992 C CA . VAL B 1 106 ? 20.766 -22.188 -4.398 1 98.5 106 VAL B CA 1
ATOM 2993 C C . VAL B 1 106 ? 19.922 -22.266 -3.131 1 98.5 106 VAL B C 1
ATOM 2995 O O . VAL B 1 106 ? 20.453 -22.438 -2.031 1 98.5 106 VAL B O 1
ATOM 2998 N N . LYS B 1 107 ? 18.719 -22 -3.312 1 98.25 107 LYS B N 1
ATOM 2999 C CA . LYS B 1 107 ? 17.766 -22.219 -2.234 1 98.25 107 LYS B CA 1
ATOM 3000 C C . LYS B 1 107 ? 16.812 -23.375 -2.559 1 98.25 107 LYS B C 1
ATOM 3002 O O . LYS B 1 107 ? 16.031 -23.281 -3.502 1 98.25 107 LYS B O 1
ATOM 3007 N N . ALA B 1 108 ? 16.875 -24.453 -1.75 1 98.06 108 ALA B N 1
ATOM 3008 C CA . ALA B 1 108 ? 16.094 -25.656 -2.035 1 98.06 108 ALA B CA 1
ATOM 3009 C C . ALA B 1 108 ? 15.023 -25.875 -0.968 1 98.06 108 ALA B C 1
ATOM 3011 O O . ALA B 1 108 ? 15.242 -25.578 0.208 1 98.06 108 ALA B O 1
ATOM 3012 N N . ARG B 1 109 ? 13.922 -26.312 -1.411 1 95.81 109 ARG B N 1
ATOM 3013 C CA . ARG B 1 109 ? 12.852 -26.797 -0.544 1 95.81 109 ARG B CA 1
ATOM 3014 C C . ARG B 1 109 ? 12.398 -28.188 -0.949 1 95.81 109 ARG B C 1
ATOM 3016 O O . ARG B 1 109 ? 12.375 -28.516 -2.137 1 95.81 109 ARG B O 1
ATOM 3023 N N . ARG B 1 110 ? 12.062 -28.969 0.079 1 94.69 110 ARG B N 1
ATOM 3024 C CA . ARG B 1 110 ? 11.688 -30.344 -0.198 1 94.69 110 ARG B CA 1
ATOM 3025 C C . ARG B 1 110 ? 10.438 -30.75 0.577 1 94.69 110 ARG B C 1
ATOM 3027 O O . ARG B 1 110 ? 10.289 -30.391 1.75 1 94.69 110 ARG B O 1
ATOM 3034 N N . GLU B 1 111 ? 9.555 -31.312 -0.123 1 92.38 111 GLU B N 1
ATOM 3035 C CA . GLU B 1 111 ? 8.375 -31.953 0.457 1 92.38 111 GLU B CA 1
ATOM 3036 C C . GLU B 1 111 ? 8.219 -33.375 -0.045 1 92.38 111 GLU B C 1
ATOM 3038 O O . GLU B 1 111 ? 8.086 -33.625 -1.248 1 92.38 111 GLU B O 1
ATOM 3043 N N . GLY B 1 112 ? 8.297 -34.281 0.736 1 91.81 112 GLY B N 1
ATOM 3044 C CA . GLY B 1 112 ? 8.211 -35.688 0.363 1 91.81 112 GLY B CA 1
ATOM 3045 C C . GLY B 1 112 ? 9.18 -36.594 1.121 1 91.81 112 GLY B C 1
ATOM 3046 O O . GLY B 1 112 ? 9.641 -36.219 2.207 1 91.81 112 GLY B O 1
ATOM 3047 N N . ASN B 1 113 ? 9.445 -37.812 0.607 1 93.12 113 ASN B N 1
ATOM 3048 C CA . ASN B 1 113 ? 10.227 -38.812 1.336 1 93.12 113 ASN B CA 1
ATOM 3049 C C . ASN B 1 113 ? 11.539 -39.125 0.63 1 93.12 113 ASN B C 1
ATOM 3051 O O . ASN B 1 113 ? 12.047 -40.25 0.702 1 93.12 113 ASN B O 1
ATOM 3055 N N . GLN B 1 114 ? 12.102 -38.25 0.06 1 94.62 114 GLN B N 1
ATOM 3056 C CA . GLN B 1 114 ? 13.367 -38.469 -0.624 1 94.62 114 GLN B CA 1
ATOM 3057 C C . GLN B 1 114 ? 14.477 -38.812 0.368 1 94.62 114 GLN B C 1
ATOM 3059 O O . GLN B 1 114 ? 14.383 -38.469 1.552 1 94.62 114 GLN B O 1
ATOM 3064 N N . LYS B 1 115 ? 15.617 -39.406 -0.103 1 95.19 115 LYS B N 1
ATOM 3065 C CA . LYS B 1 115 ? 16.719 -39.844 0.731 1 95.19 115 LYS B CA 1
ATOM 3066 C C . LYS B 1 115 ? 17.766 -38.75 0.899 1 95.19 115 LYS B C 1
ATOM 3068 O O . LYS B 1 115 ? 18.922 -39.062 1.256 1 95.19 115 LYS B O 1
ATOM 3073 N N . TYR B 1 116 ? 17.453 -37.625 0.512 1 97.62 116 TYR B N 1
ATOM 3074 C CA . TYR B 1 116 ? 18.344 -36.469 0.687 1 97.62 116 TYR B CA 1
ATOM 3075 C C . TYR B 1 116 ? 17.609 -35.312 1.314 1 97.62 116 TYR B C 1
ATOM 3077 O O . TYR B 1 116 ? 16.375 -35.281 1.362 1 97.62 116 TYR B O 1
ATOM 3085 N N . THR B 1 117 ? 18.359 -34.344 1.813 1 97.19 117 THR B N 1
ATOM 3086 C CA . THR B 1 117 ? 17.781 -33.156 2.426 1 97.19 117 THR B CA 1
ATOM 3087 C C . THR B 1 117 ? 17.875 -31.953 1.48 1 97.19 117 THR B C 1
ATOM 3089 O O . THR B 1 117 ? 18.547 -32.031 0.451 1 97.19 117 THR B O 1
ATOM 3092 N N . SER B 1 118 ? 17.188 -30.891 1.843 1 97.62 118 SER B N 1
ATOM 3093 C CA . SER B 1 118 ? 17.281 -29.672 1.058 1 97.62 118 SER B CA 1
ATOM 3094 C C . SER B 1 118 ? 18.703 -29.125 1.046 1 97.62 118 SER B C 1
ATOM 3096 O O . SER B 1 118 ? 19.141 -28.531 0.06 1 97.62 118 SER B O 1
ATOM 3098 N N . ILE B 1 119 ? 19.391 -29.359 2.131 1 97.12 119 ILE B N 1
ATOM 3099 C CA . ILE B 1 119 ? 20.781 -28.938 2.221 1 97.12 119 ILE B CA 1
ATOM 3100 C C . ILE B 1 119 ? 21.625 -29.703 1.199 1 97.12 119 ILE B C 1
ATOM 3102 O O . ILE B 1 119 ? 22.453 -29.109 0.509 1 97.12 119 ILE B O 1
ATOM 3106 N N . ASP B 1 120 ? 21.359 -30.984 1.085 1 98.12 120 ASP B N 1
ATOM 3107 C CA . ASP B 1 120 ? 22.047 -31.812 0.088 1 98.12 120 ASP B CA 1
ATOM 3108 C C . ASP B 1 120 ? 21.797 -31.281 -1.322 1 98.12 120 ASP B C 1
ATOM 3110 O O . ASP B 1 120 ? 22.719 -31.172 -2.125 1 98.12 120 ASP B O 1
ATOM 3114 N N . VAL B 1 121 ? 20.578 -30.969 -1.568 1 98.5 121 VAL B N 1
ATOM 3115 C CA . VAL B 1 121 ? 20.188 -30.453 -2.881 1 98.5 121 VAL B CA 1
ATOM 3116 C C . VAL B 1 121 ? 20.953 -29.172 -3.17 1 98.5 121 VAL B C 1
ATOM 3118 O O . VAL B 1 121 ? 21.516 -29 -4.254 1 98.5 121 VAL B O 1
ATOM 3121 N N . GLY B 1 122 ? 20.953 -28.266 -2.209 1 98.06 122 GLY B N 1
ATOM 3122 C CA . GLY B 1 122 ? 21.656 -27 -2.383 1 98.06 122 GLY B CA 1
ATOM 3123 C C . GLY B 1 122 ? 23.125 -27.188 -2.715 1 98.06 122 GLY B C 1
ATOM 3124 O O . GLY B 1 122 ? 23.656 -26.516 -3.617 1 98.06 122 GLY B O 1
ATOM 3125 N N . ARG B 1 123 ? 23.688 -28.047 -2.027 1 97.75 123 ARG B N 1
ATOM 3126 C CA . ARG B 1 123 ? 25.125 -28.281 -2.188 1 97.75 123 ARG B CA 1
ATOM 3127 C C . ARG B 1 123 ? 25.422 -28.922 -3.545 1 97.75 123 ARG B C 1
ATOM 3129 O O . ARG B 1 123 ? 26.281 -28.438 -4.281 1 97.75 123 ARG B O 1
ATOM 3136 N N . GLU B 1 124 ? 24.75 -29.984 -3.809 1 98.44 124 GLU B N 1
ATOM 3137 C CA . GLU B 1 124 ? 25.016 -30.75 -5.023 1 98.44 124 GLU B CA 1
ATOM 3138 C C . GLU B 1 124 ? 24.641 -29.953 -6.27 1 98.44 124 GLU B C 1
ATOM 3140 O O . GLU B 1 124 ? 25.406 -29.891 -7.234 1 98.44 124 GLU B O 1
ATOM 3145 N N . ALA B 1 125 ? 23.484 -29.375 -6.258 1 98.62 125 ALA B N 1
ATOM 3146 C CA . ALA B 1 125 ? 23.062 -28.562 -7.391 1 98.62 125 ALA B CA 1
ATOM 3147 C C . ALA B 1 125 ? 23.953 -27.328 -7.535 1 98.62 125 ALA B C 1
ATOM 3149 O O . ALA B 1 125 ? 24.266 -26.906 -8.656 1 98.62 125 ALA B O 1
ATOM 3150 N N . GLY B 1 126 ? 24.281 -26.719 -6.426 1 98.44 126 GLY B N 1
ATOM 3151 C CA . GLY B 1 126 ? 25.203 -25.609 -6.469 1 98.44 126 GLY B CA 1
ATOM 3152 C C . GLY B 1 126 ? 26.516 -25.938 -7.145 1 98.44 126 GLY B C 1
ATOM 3153 O O . GLY B 1 126 ? 27.016 -25.172 -7.969 1 98.44 126 GLY B O 1
ATOM 3154 N N . SER B 1 127 ? 27.062 -27.031 -6.723 1 98.38 127 SER B N 1
ATOM 3155 C CA . SER B 1 127 ? 28.312 -27.484 -7.324 1 98.38 127 SER B CA 1
ATOM 3156 C C . SER B 1 127 ? 28.156 -27.703 -8.82 1 98.38 127 SER B C 1
ATOM 3158 O O . SER B 1 127 ? 29.016 -27.328 -9.609 1 98.38 127 SER B O 1
ATOM 3160 N N . ALA B 1 128 ? 27.062 -28.344 -9.188 1 98.56 128 ALA B N 1
ATOM 3161 C CA . ALA B 1 128 ? 26.797 -28.625 -10.594 1 98.56 128 ALA B CA 1
ATOM 3162 C C . ALA B 1 128 ? 26.688 -27.312 -11.391 1 98.56 128 ALA B C 1
ATOM 3164 O O . ALA B 1 128 ? 27.234 -27.219 -12.5 1 98.56 128 ALA B O 1
ATOM 3165 N N . ILE B 1 129 ? 26.016 -26.297 -10.883 1 98.5 129 ILE B N 1
ATOM 3166 C CA . ILE B 1 129 ? 25.859 -25 -11.523 1 98.5 129 ILE B CA 1
ATOM 3167 C C . ILE B 1 129 ? 27.219 -24.328 -11.664 1 98.5 129 ILE B C 1
ATOM 3169 O O . ILE B 1 129 ? 27.547 -23.781 -12.719 1 98.5 129 ILE B O 1
ATOM 3173 N N . PHE B 1 130 ? 28.016 -24.391 -10.586 1 98.19 130 PHE B N 1
ATOM 3174 C CA . PHE B 1 130 ? 29.344 -23.781 -10.594 1 98.19 130 PHE B CA 1
ATOM 3175 C C . PHE B 1 130 ? 30.188 -24.375 -11.711 1 98.19 130 PHE B C 1
ATOM 3177 O O . PHE B 1 130 ? 30.766 -23.641 -12.516 1 98.19 130 PHE B O 1
ATOM 3184 N N . LEU B 1 131 ? 30.234 -25.688 -11.734 1 98.12 131 LEU B N 1
ATOM 3185 C CA . LEU B 1 131 ? 31.062 -26.406 -12.703 1 98.12 131 LEU B CA 1
ATOM 3186 C C . LEU B 1 131 ? 30.609 -26.094 -14.133 1 98.12 131 LEU B C 1
ATOM 3188 O O . LEU B 1 131 ? 31.438 -25.906 -15.023 1 98.12 131 LEU B O 1
ATOM 3192 N N . ALA B 1 132 ? 29.344 -26.031 -14.352 1 98.12 132 ALA B N 1
ATOM 3193 C CA . ALA B 1 132 ? 28.797 -25.766 -15.68 1 98.12 132 ALA B CA 1
ATOM 3194 C C . ALA B 1 132 ? 29.156 -24.359 -16.156 1 98.12 132 ALA B C 1
ATOM 3196 O O . ALA B 1 132 ? 29.203 -24.109 -17.359 1 98.12 132 ALA B O 1
ATOM 3197 N N . ASN B 1 133 ? 29.422 -23.453 -15.172 1 98 133 ASN B N 1
ATOM 3198 C CA . ASN B 1 133 ? 29.641 -22.047 -15.523 1 98 133 ASN B CA 1
ATOM 3199 C C . ASN B 1 133 ? 31.062 -21.594 -15.148 1 98 133 ASN B C 1
ATOM 3201 O O . ASN B 1 133 ? 31.297 -20.391 -14.969 1 98 133 ASN B O 1
ATOM 3205 N N . GLU B 1 134 ? 31.891 -22.453 -15.023 1 95.31 134 GLU B N 1
ATOM 3206 C CA . GLU B 1 134 ? 33.25 -22.141 -14.562 1 95.31 134 GLU B CA 1
ATOM 3207 C C . GLU B 1 134 ? 33.938 -21.141 -15.477 1 95.31 134 GLU B C 1
ATOM 3209 O O . GLU B 1 134 ? 34.656 -20.266 -15.008 1 95.31 134 GLU B O 1
ATOM 3214 N N . SER B 1 135 ? 33.625 -21.297 -16.703 1 96.06 135 SER B N 1
ATOM 3215 C CA . SER B 1 135 ? 34.281 -20.453 -17.688 1 96.06 135 SER B CA 1
ATOM 3216 C C . SER B 1 135 ? 33.844 -19 -17.562 1 96.06 135 SER B C 1
ATOM 3218 O O . SER B 1 135 ? 34.5 -18.094 -18.078 1 96.06 135 SER B O 1
ATOM 3220 N N . LYS B 1 136 ? 32.75 -18.781 -16.906 1 97 136 LYS B N 1
ATOM 3221 C CA . LYS B 1 136 ? 32.219 -17.438 -16.766 1 97 136 LYS B CA 1
ATOM 3222 C C . LYS B 1 136 ? 32.719 -16.766 -15.5 1 97 136 LYS B C 1
ATOM 3224 O O . LYS B 1 136 ? 32.312 -15.648 -15.18 1 97 136 LYS B O 1
ATOM 3229 N N . ASN B 1 137 ? 33.562 -17.438 -14.719 1 96.19 137 ASN B N 1
ATOM 3230 C CA . ASN B 1 137 ? 34.125 -16.906 -13.477 1 96.19 137 ASN B CA 1
ATOM 3231 C C . ASN B 1 137 ? 33.031 -16.531 -12.492 1 96.19 137 ASN B C 1
ATOM 3233 O O . ASN B 1 137 ? 33.031 -15.438 -11.93 1 96.19 137 ASN B O 1
ATOM 3237 N N . VAL B 1 138 ? 32.031 -17.391 -12.375 1 97.06 138 VAL B N 1
ATOM 3238 C CA . VAL B 1 138 ? 30.938 -17.172 -11.422 1 97.06 138 VAL B CA 1
ATOM 3239 C C . VAL B 1 138 ? 31.406 -17.5 -10.008 1 97.06 138 VAL B C 1
ATOM 3241 O O . VAL B 1 138 ? 32.469 -18.109 -9.836 1 97.06 138 VAL B O 1
ATOM 3244 N N . ARG B 1 139 ? 30.797 -16.984 -8.953 1 95.62 139 ARG B N 1
ATOM 3245 C CA . ARG B 1 139 ? 31.141 -17.297 -7.566 1 95.62 139 ARG B CA 1
ATOM 3246 C C . ARG B 1 139 ? 29.875 -17.578 -6.746 1 95.62 139 ARG B C 1
ATOM 3248 O O . ARG B 1 139 ? 28.828 -17 -7.004 1 95.62 139 ARG B O 1
ATOM 3255 N N . VAL B 1 140 ? 30 -18.484 -5.82 1 96.12 140 VAL B N 1
ATOM 3256 C CA . VAL B 1 140 ? 28.922 -18.766 -4.891 1 96.12 140 VAL B CA 1
ATOM 3257 C C . VAL B 1 140 ? 28.906 -17.719 -3.777 1 96.12 140 VAL B C 1
ATOM 3259 O O . VAL B 1 140 ? 29.938 -17.422 -3.186 1 96.12 140 VAL B O 1
ATOM 3262 N N . LYS B 1 141 ? 27.797 -17.141 -3.561 1 95.38 141 LYS B N 1
ATOM 3263 C CA . LYS B 1 141 ? 27.594 -16.156 -2.496 1 95.38 141 LYS B CA 1
ATOM 3264 C C . LYS B 1 141 ? 26.25 -16.391 -1.796 1 95.38 141 LYS B C 1
ATOM 3266 O O . LYS B 1 141 ? 25.203 -16.188 -2.391 1 95.38 141 LYS B O 1
ATOM 3271 N N . LEU B 1 142 ? 26.328 -16.781 -0.525 1 94.25 142 LEU B N 1
ATOM 3272 C CA . LEU B 1 142 ? 25.109 -17.203 0.16 1 94.25 142 LEU B CA 1
ATOM 3273 C C . LEU B 1 142 ? 24.328 -15.984 0.647 1 94.25 142 LEU B C 1
ATOM 3275 O O . LEU B 1 142 ? 23.109 -16.062 0.834 1 94.25 142 LEU B O 1
ATOM 3279 N N . THR B 1 143 ? 25.078 -14.859 0.883 1 93.25 143 THR B N 1
ATOM 3280 C CA . THR B 1 143 ? 24.422 -13.648 1.372 1 93.25 143 THR B CA 1
ATOM 3281 C C . THR B 1 143 ? 24.312 -12.609 0.262 1 93.25 143 THR B C 1
ATOM 3283 O O . THR B 1 143 ? 25.328 -12.141 -0.261 1 93.25 143 THR B O 1
ATOM 3286 N N . ASP B 1 144 ? 23.188 -12.234 -0.179 1 93.31 144 ASP B N 1
ATOM 3287 C CA . ASP B 1 144 ? 22.859 -11.211 -1.172 1 93.31 144 ASP B CA 1
ATOM 3288 C C . ASP B 1 144 ? 23.516 -11.523 -2.514 1 93.31 144 ASP B C 1
ATOM 3290 O O . ASP B 1 144 ? 24.281 -10.703 -3.033 1 93.31 144 ASP B O 1
ATOM 3294 N N . PRO B 1 145 ? 23.266 -12.672 -3.074 1 97.69 145 PRO B N 1
ATOM 3295 C CA . PRO B 1 145 ? 23.812 -13.031 -4.387 1 97.69 145 PRO B CA 1
ATOM 3296 C C . PRO B 1 145 ? 23.156 -12.258 -5.527 1 97.69 145 PRO B C 1
ATOM 3298 O O . PRO B 1 145 ? 22.062 -11.688 -5.348 1 97.69 145 PRO B O 1
ATOM 3301 N N . ASP B 1 146 ? 23.828 -12.289 -6.625 1 96.81 146 ASP B N 1
ATOM 3302 C CA . ASP B 1 146 ? 23.234 -11.672 -7.812 1 96.81 146 ASP B CA 1
ATOM 3303 C C . ASP B 1 146 ? 22.047 -12.477 -8.312 1 96.81 146 ASP B C 1
ATOM 3305 O O . ASP B 1 146 ? 21.047 -11.906 -8.773 1 96.81 146 ASP B O 1
ATOM 3309 N N . VAL B 1 147 ? 22.219 -13.844 -8.211 1 97.94 147 VAL B N 1
ATOM 3310 C CA . VAL B 1 147 ? 21.172 -14.719 -8.703 1 97.94 147 VAL B CA 1
ATOM 3311 C C . VAL B 1 147 ? 20.891 -15.812 -7.672 1 97.94 147 VAL B C 1
ATOM 3313 O O . VAL B 1 147 ? 21.812 -16.391 -7.094 1 97.94 147 VAL B O 1
ATOM 3316 N N . ILE B 1 148 ? 19.656 -16.062 -7.469 1 98.56 148 ILE B N 1
ATOM 3317 C CA . ILE B 1 148 ? 19.25 -17.188 -6.633 1 98.56 148 ILE B CA 1
ATOM 3318 C C . ILE B 1 148 ? 18.531 -18.234 -7.484 1 98.56 148 ILE B C 1
ATOM 3320 O O . ILE B 1 148 ? 17.547 -17.922 -8.164 1 98.56 148 ILE B O 1
ATOM 3324 N N . PHE B 1 149 ? 19.016 -19.453 -7.496 1 98.56 149 PHE B N 1
ATOM 3325 C CA . PHE B 1 149 ? 18.312 -20.594 -8.094 1 98.56 149 PHE B CA 1
ATOM 3326 C C . PHE B 1 149 ? 17.453 -21.297 -7.055 1 98.56 149 PHE B C 1
ATOM 3328 O O . PHE B 1 149 ? 17.953 -21.797 -6.051 1 98.56 149 PHE B O 1
ATOM 3335 N N . PHE B 1 150 ? 16.203 -21.359 -7.375 1 98.56 150 PHE B N 1
ATOM 3336 C CA . PHE B 1 150 ? 15.289 -22.078 -6.5 1 98.56 150 PHE B CA 1
ATOM 3337 C C . PHE B 1 150 ? 15.055 -23.5 -7.012 1 98.56 150 PHE B C 1
ATOM 3339 O O . PHE B 1 150 ? 14.906 -23.703 -8.219 1 98.56 150 PHE B O 1
ATOM 3346 N N . ILE B 1 151 ? 15.055 -24.453 -6.078 1 98.5 151 ILE B N 1
ATOM 3347 C CA . ILE B 1 151 ? 14.742 -25.844 -6.402 1 98.5 151 ILE B CA 1
ATOM 3348 C C . ILE B 1 151 ? 13.688 -26.375 -5.434 1 98.5 151 ILE B C 1
ATOM 3350 O O . ILE B 1 151 ? 13.953 -26.516 -4.238 1 98.5 151 ILE B O 1
ATOM 3354 N N . GLU B 1 152 ? 12.555 -26.625 -5.98 1 97.44 152 GLU B N 1
ATOM 3355 C CA . GLU B 1 152 ? 11.484 -27.219 -5.191 1 97.44 152 GLU B CA 1
ATOM 3356 C C . GLU B 1 152 ? 11.289 -28.703 -5.547 1 97.44 152 GLU B C 1
ATOM 3358 O O . GLU B 1 152 ? 10.906 -29.031 -6.672 1 97.44 152 GLU B O 1
ATOM 3363 N N . VAL B 1 153 ? 11.578 -29.562 -4.547 1 97.06 153 VAL B N 1
ATOM 3364 C CA . VAL B 1 153 ? 11.391 -30.984 -4.742 1 97.06 153 VAL B CA 1
ATOM 3365 C C . VAL B 1 153 ? 10.07 -31.422 -4.113 1 97.06 153 VAL B C 1
ATOM 3367 O O . VAL B 1 153 ? 9.844 -31.219 -2.92 1 97.06 153 VAL B O 1
ATOM 3370 N N . ARG B 1 154 ? 9.227 -31.969 -4.898 1 94.19 154 ARG B N 1
ATOM 3371 C CA . ARG B 1 154 ? 7.938 -32.469 -4.422 1 94.19 154 ARG B CA 1
ATOM 3372 C C . ARG B 1 154 ? 7.68 -33.875 -4.891 1 94.19 154 ARG B C 1
ATOM 3374 O O . ARG B 1 154 ? 7.348 -34.125 -6.059 1 94.19 154 ARG B O 1
ATOM 3381 N N . ASN B 1 155 ? 7.781 -34.781 -3.986 1 93.25 155 ASN B N 1
ATOM 3382 C CA . ASN B 1 155 ? 7.625 -36.219 -4.258 1 93.25 155 ASN B CA 1
ATOM 3383 C C . ASN B 1 155 ? 8.578 -36.688 -5.359 1 93.25 155 ASN B C 1
ATOM 3385 O O . ASN B 1 155 ? 9.789 -36.719 -5.168 1 93.25 155 ASN B O 1
ATOM 3389 N N . ASN B 1 156 ? 7.984 -36.938 -6.52 1 94.5 156 ASN B N 1
ATOM 3390 C CA . ASN B 1 156 ? 8.836 -37.562 -7.535 1 94.5 156 ASN B CA 1
ATOM 3391 C C . ASN B 1 156 ? 9.258 -36.531 -8.594 1 94.5 156 ASN B C 1
ATOM 3393 O O . ASN B 1 156 ? 9.852 -36.906 -9.609 1 94.5 156 ASN B O 1
ATOM 3397 N N . LYS B 1 157 ? 8.984 -35.25 -8.312 1 95.44 157 LYS B N 1
ATOM 3398 C CA . LYS B 1 157 ? 9.328 -34.219 -9.281 1 95.44 157 LYS B CA 1
ATOM 3399 C C . LYS B 1 157 ? 10.094 -33.062 -8.617 1 95.44 157 LYS B C 1
ATOM 3401 O O . LYS B 1 157 ? 10 -32.875 -7.402 1 95.44 157 LYS B O 1
ATOM 3406 N N . ALA B 1 158 ? 10.875 -32.406 -9.398 1 97 158 ALA B N 1
ATOM 3407 C CA . ALA B 1 158 ? 11.602 -31.203 -8.953 1 97 158 ALA B CA 1
ATOM 3408 C C . ALA B 1 158 ? 11.422 -30.062 -9.945 1 97 158 ALA B C 1
ATOM 3410 O O . ALA B 1 158 ? 11.289 -30.281 -11.148 1 97 158 ALA B O 1
ATOM 3411 N N . TYR B 1 159 ? 11.398 -28.859 -9.43 1 97.19 159 TYR B N 1
ATOM 3412 C CA . TYR B 1 159 ? 11.18 -27.656 -10.211 1 97.19 159 TYR B CA 1
ATOM 3413 C C . TYR B 1 159 ? 12.297 -26.641 -9.969 1 97.19 159 TYR B C 1
ATOM 3415 O O . TYR B 1 159 ? 12.531 -26.219 -8.836 1 97.19 159 TYR B O 1
ATOM 3423 N N . VAL B 1 160 ? 12.977 -26.281 -11.055 1 97.88 160 VAL B N 1
ATOM 3424 C CA . VAL B 1 160 ? 14.094 -25.344 -10.977 1 97.88 160 VAL B CA 1
ATOM 3425 C C . VAL B 1 160 ? 13.703 -24.016 -11.609 1 97.88 160 VAL B C 1
ATOM 3427 O O . VAL B 1 160 ? 13.211 -23.984 -12.742 1 97.88 160 VAL B O 1
ATOM 3430 N N . PHE B 1 161 ? 13.875 -22.922 -10.82 1 97.88 161 PHE B N 1
ATOM 3431 C CA . PHE B 1 161 ? 13.508 -21.625 -11.367 1 97.88 161 PHE B CA 1
ATOM 3432 C C . PHE B 1 161 ? 14.297 -20.516 -10.695 1 97.88 161 PHE B C 1
ATOM 3434 O O . PHE B 1 161 ? 14.914 -20.719 -9.656 1 97.88 161 PHE B O 1
ATOM 3441 N N . VAL B 1 162 ? 14.289 -19.266 -11.32 1 97.19 162 VAL B N 1
ATOM 3442 C CA . VAL B 1 162 ? 15.023 -18.141 -10.758 1 97.19 162 VAL B CA 1
ATOM 3443 C C . VAL B 1 162 ? 14.086 -16.938 -10.594 1 97.19 162 VAL B C 1
ATOM 3445 O O . VAL B 1 162 ? 14.414 -15.992 -9.883 1 97.19 162 VAL B O 1
ATOM 3448 N N . THR B 1 163 ? 12.945 -16.984 -11.281 1 94.56 163 THR B N 1
ATOM 3449 C CA . THR B 1 163 ? 12.062 -15.82 -11.258 1 94.56 163 THR B CA 1
ATOM 3450 C C . THR B 1 163 ? 10.727 -16.156 -10.617 1 94.56 163 THR B C 1
ATOM 3452 O O . THR B 1 163 ? 10.242 -17.297 -10.734 1 94.56 163 THR B O 1
ATOM 3455 N N . THR B 1 164 ? 10.266 -15.281 -9.898 1 96.56 164 THR B N 1
ATOM 3456 C CA . THR B 1 164 ? 8.922 -15.344 -9.328 1 96.56 164 THR B CA 1
ATOM 3457 C C . THR B 1 164 ? 8.125 -14.094 -9.703 1 96.56 164 THR B C 1
ATOM 3459 O O . THR B 1 164 ? 8.586 -12.969 -9.508 1 96.56 164 THR B O 1
ATOM 3462 N N . VAL B 1 165 ? 7.035 -14.32 -10.352 1 96.69 165 VAL B N 1
ATOM 3463 C CA . VAL B 1 165 ? 6.125 -13.234 -10.711 1 96.69 165 VAL B CA 1
ATOM 3464 C C . VAL B 1 165 ? 5.023 -13.109 -9.664 1 96.69 165 VAL B C 1
ATOM 3466 O O . VAL B 1 165 ? 4.32 -14.078 -9.367 1 96.69 165 VAL B O 1
ATOM 3469 N N . ARG B 1 166 ? 4.883 -11.93 -9.164 1 96.12 166 ARG B N 1
ATOM 3470 C CA . ARG B 1 166 ? 3.879 -11.727 -8.125 1 96.12 166 ARG B CA 1
ATOM 3471 C C . ARG B 1 166 ? 2.486 -11.586 -8.734 1 96.12 166 ARG B C 1
ATOM 3473 O O . ARG B 1 166 ? 2.311 -10.906 -9.742 1 96.12 166 ARG B O 1
ATOM 3480 N N . GLY B 1 167 ? 1.558 -12.258 -8.117 1 96.62 167 GLY B N 1
ATOM 3481 C CA . GLY B 1 167 ? 0.151 -12.023 -8.406 1 96.62 167 GLY B CA 1
ATOM 3482 C C . GLY B 1 167 ? -0.496 -11.031 -7.449 1 96.62 167 GLY B C 1
ATOM 3483 O O . GLY B 1 167 ? 0.196 -10.352 -6.688 1 96.62 167 GLY B O 1
ATOM 3484 N N . HIS B 1 168 ? -1.842 -10.953 -7.539 1 96.44 168 HIS B N 1
ATOM 3485 C CA . HIS B 1 168 ? -2.557 -10.008 -6.691 1 96.44 168 HIS B CA 1
ATOM 3486 C C . HIS B 1 168 ? -2.918 -10.633 -5.348 1 96.44 168 HIS B C 1
ATOM 3488 O O . HIS B 1 168 ? -3.371 -9.93 -4.438 1 96.44 168 HIS B O 1
ATOM 3494 N N . ALA B 1 169 ? -2.732 -11.992 -5.219 1 96.56 169 ALA B N 1
ATOM 3495 C CA . ALA B 1 169 ? -3.141 -12.711 -4.016 1 96.56 169 ALA B CA 1
ATOM 3496 C C . ALA B 1 169 ? -4.645 -12.594 -3.791 1 96.56 169 ALA B C 1
ATOM 3498 O O . ALA B 1 169 ? -5.43 -12.656 -4.742 1 96.56 169 ALA B O 1
ATOM 3499 N N . GLY B 1 170 ? -5.012 -12.664 -2.613 1 96.5 170 GLY B N 1
ATOM 3500 C CA . GLY B 1 170 ? -6.438 -12.609 -2.33 1 96.5 170 GLY B CA 1
ATOM 3501 C C . GLY B 1 170 ? -7.102 -13.969 -2.359 1 96.5 170 GLY B C 1
ATOM 3502 O O . GLY B 1 170 ? -6.48 -14.977 -2.01 1 96.5 170 GLY B O 1
ATOM 3503 N N . LEU B 1 171 ? -8.422 -13.875 -2.682 1 97.69 171 LEU B N 1
ATOM 3504 C CA . LEU B 1 171 ? -9.227 -15.086 -2.713 1 97.69 171 LEU B CA 1
ATOM 3505 C C . LEU B 1 171 ? -9.805 -15.32 -4.105 1 97.69 171 LEU B C 1
ATOM 3507 O O . LEU B 1 171 ? -9.977 -14.375 -4.875 1 97.69 171 LEU B O 1
ATOM 3511 N N . PRO B 1 172 ? -10.062 -16.562 -4.418 1 98.12 172 PRO B N 1
ATOM 3512 C CA . PRO B 1 172 ? -10.641 -16.828 -5.738 1 98.12 172 PRO B CA 1
ATOM 3513 C C . PRO B 1 172 ? -11.984 -16.125 -5.941 1 98.12 172 PRO B C 1
ATOM 3515 O O . PRO B 1 172 ? -12.859 -16.203 -5.074 1 98.12 172 PRO B O 1
ATOM 3518 N N . LEU B 1 173 ? -12.109 -15.523 -7.074 1 98.12 173 LEU B N 1
ATOM 3519 C CA . LEU B 1 173 ? -13.344 -14.828 -7.418 1 98.12 173 LEU B CA 1
ATOM 3520 C C . LEU B 1 173 ? -14.547 -15.773 -7.309 1 98.12 173 LEU B C 1
ATOM 3522 O O . LEU B 1 173 ? -14.508 -16.891 -7.832 1 98.12 173 LEU B O 1
ATOM 3526 N N . GLY B 1 174 ? -15.578 -15.352 -6.547 1 96.25 174 GLY B N 1
ATOM 3527 C CA . GLY B 1 174 ? -16.797 -16.125 -6.426 1 96.25 174 GLY B CA 1
ATOM 3528 C C . GLY B 1 174 ? -16.891 -16.891 -5.117 1 96.25 174 GLY B C 1
ATOM 3529 O O . GLY B 1 174 ? -17.891 -17.547 -4.848 1 96.25 174 GLY B O 1
ATOM 3530 N N . THR B 1 175 ? -15.914 -16.766 -4.254 1 95.94 175 THR B N 1
ATOM 3531 C CA . THR B 1 175 ? -15.906 -17.547 -3.02 1 95.94 175 THR B CA 1
ATOM 3532 C C . THR B 1 175 ? -16.547 -16.75 -1.88 1 95.94 175 THR B C 1
ATOM 3534 O O . THR B 1 175 ? -16.859 -17.312 -0.83 1 95.94 175 THR B O 1
ATOM 3537 N N . GLN B 1 176 ? -16.672 -15.438 -2.131 1 94.31 176 GLN B N 1
ATOM 3538 C CA . GLN B 1 176 ? -17.156 -14.617 -1.027 1 94.31 176 GLN B CA 1
ATOM 3539 C C . GLN B 1 176 ? -18.406 -13.836 -1.43 1 94.31 176 GLN B C 1
ATOM 3541 O O . GLN B 1 176 ? -18.484 -12.625 -1.212 1 94.31 176 GLN B O 1
ATOM 3546 N N . GLY B 1 177 ? -19.359 -14.445 -2.061 1 91.81 177 GLY B N 1
ATOM 3547 C CA . GLY B 1 177 ? -20.641 -13.859 -2.383 1 91.81 177 GLY B CA 1
ATOM 3548 C C . GLY B 1 177 ? -20.594 -12.891 -3.551 1 91.81 177 GLY B C 1
ATOM 3549 O O . GLY B 1 177 ? -19.703 -13 -4.406 1 91.81 177 GLY B O 1
ATOM 3550 N N . LYS B 1 178 ? -21.703 -12.031 -3.611 1 93.81 178 LYS B N 1
ATOM 3551 C CA . LYS B 1 178 ? -21.844 -11.102 -4.727 1 93.81 178 LYS B CA 1
ATOM 3552 C C . LYS B 1 178 ? -22.219 -9.703 -4.234 1 93.81 178 LYS B C 1
ATOM 3554 O O . LYS B 1 178 ? -22.938 -9.562 -3.236 1 93.81 178 LYS B O 1
ATOM 3559 N N . VAL B 1 179 ? -21.703 -8.695 -4.969 1 94.88 179 VAL B N 1
ATOM 3560 C CA . VAL B 1 179 ? -22.094 -7.32 -4.691 1 94.88 179 VAL B CA 1
ATOM 3561 C C . VAL B 1 179 ? -22.484 -6.617 -5.992 1 94.88 179 VAL B C 1
ATOM 3563 O O . VAL B 1 179 ? -22.094 -7.055 -7.078 1 94.88 179 VAL B O 1
ATOM 3566 N N . LEU B 1 180 ? -23.328 -5.609 -5.801 1 95.56 180 LEU B N 1
ATOM 3567 C CA . LEU B 1 180 ? -23.609 -4.688 -6.891 1 95.56 180 LEU B CA 1
ATOM 3568 C C . LEU B 1 180 ? -22.688 -3.475 -6.828 1 95.56 180 LEU B C 1
ATOM 3570 O O . LEU B 1 180 ? -22.594 -2.816 -5.793 1 95.56 180 LEU B O 1
ATOM 3574 N N . ALA B 1 181 ? -22 -3.209 -7.934 1 96.69 181 ALA B N 1
ATOM 3575 C CA . ALA B 1 181 ? -21.094 -2.074 -7.961 1 96.69 181 ALA B CA 1
ATOM 3576 C C . ALA B 1 181 ? -21.656 -0.923 -8.781 1 96.69 181 ALA B C 1
ATOM 3578 O O . ALA B 1 181 ? -22.016 -1.104 -9.953 1 96.69 181 ALA B O 1
ATOM 3579 N N . GLU B 1 182 ? -21.797 0.195 -8.148 1 94.94 182 GLU B N 1
ATOM 3580 C CA . GLU B 1 182 ? -22.078 1.433 -8.867 1 94.94 182 GLU B CA 1
ATOM 3581 C C . GLU B 1 182 ? -20.797 2.143 -9.289 1 94.94 182 GLU B C 1
ATOM 3583 O O . GLU B 1 182 ? -20.094 2.717 -8.453 1 94.94 182 GLU B O 1
ATOM 3588 N N . VAL B 1 183 ? -20.547 2.09 -10.617 1 96.25 183 VAL B N 1
ATOM 3589 C CA . VAL B 1 183 ? -19.25 2.557 -11.086 1 96.25 183 VAL B CA 1
ATOM 3590 C C . VAL B 1 183 ? -19.422 3.809 -11.945 1 96.25 183 VAL B C 1
ATOM 3592 O O . VAL B 1 183 ? -19.938 3.732 -13.062 1 96.25 183 VAL B O 1
ATOM 3595 N N . LYS B 1 184 ? -19.047 4.93 -11.383 1 94.06 184 LYS B N 1
ATOM 3596 C CA . LYS B 1 184 ? -19.188 6.203 -12.078 1 94.06 184 LYS B CA 1
ATOM 3597 C C . LYS B 1 184 ? -17.859 6.969 -12.086 1 94.06 184 LYS B C 1
ATOM 3599 O O . LYS B 1 184 ? -17.734 8 -12.75 1 94.06 184 LYS B O 1
ATOM 3604 N N . SER B 1 185 ? -16.891 6.527 -11.305 1 95.12 185 SER B N 1
ATOM 3605 C CA . SER B 1 185 ? -15.602 7.191 -11.18 1 95.12 185 SER B CA 1
ATOM 3606 C C . SER B 1 185 ? -14.469 6.18 -11.047 1 95.12 185 SER B C 1
ATOM 3608 O O . SER B 1 185 ? -14.719 4.98 -10.906 1 95.12 185 SER B O 1
ATOM 3610 N N . GLU B 1 186 ? -13.281 6.668 -11.102 1 95.94 186 GLU B N 1
ATOM 3611 C CA . GLU B 1 186 ? -12.109 5.824 -10.891 1 95.94 186 GLU B CA 1
ATOM 3612 C C . GLU B 1 186 ? -12.117 5.203 -9.492 1 95.94 186 GLU B C 1
ATOM 3614 O O . GLU B 1 186 ? -11.719 4.051 -9.32 1 95.94 186 GLU B O 1
ATOM 3619 N N . ARG B 1 187 ? -12.531 5.945 -8.586 1 97.31 187 ARG B N 1
ATOM 3620 C CA . ARG B 1 187 ? -12.602 5.457 -7.215 1 97.31 187 ARG B CA 1
ATOM 3621 C C . ARG B 1 187 ? -13.586 4.293 -7.098 1 97.31 187 ARG B C 1
ATOM 3623 O O . ARG B 1 187 ? -13.344 3.352 -6.34 1 97.31 187 ARG B O 1
ATOM 3630 N N . ASP B 1 188 ? -14.672 4.344 -7.836 1 97.88 188 ASP B N 1
ATOM 3631 C CA . ASP B 1 188 ? -15.633 3.246 -7.875 1 97.88 188 ASP B CA 1
ATOM 3632 C C . ASP B 1 188 ? -15 1.981 -8.453 1 97.88 188 ASP B C 1
ATOM 3634 O O . ASP B 1 188 ? -15.242 0.878 -7.961 1 97.88 188 ASP B O 1
ATOM 3638 N N . VAL B 1 189 ? -14.227 2.223 -9.492 1 98.12 189 VAL B N 1
ATOM 3639 C CA . VAL B 1 189 ? -13.57 1.093 -10.148 1 98.12 189 VAL B CA 1
ATOM 3640 C C . VAL B 1 189 ? -12.648 0.387 -9.164 1 98.12 189 VAL B C 1
ATOM 3642 O O . VAL B 1 189 ? -12.688 -0.838 -9.031 1 98.12 189 VAL B O 1
ATOM 3645 N N . LEU B 1 190 ? -11.828 1.166 -8.469 1 98.5 190 LEU B N 1
ATOM 3646 C CA . LEU B 1 190 ? -10.906 0.575 -7.5 1 98.5 190 LEU B CA 1
ATOM 3647 C C . LEU B 1 190 ? -11.672 -0.136 -6.391 1 98.5 190 LEU B C 1
ATOM 3649 O O . LEU B 1 190 ? -11.266 -1.212 -5.941 1 98.5 190 LEU B O 1
ATOM 3653 N N . SER B 1 191 ? -12.758 0.46 -5.957 1 98.38 191 SER B N 1
ATOM 3654 C CA . SER B 1 191 ? -13.555 -0.148 -4.898 1 98.38 191 SER B CA 1
ATOM 3655 C C . SER B 1 191 ? -14.094 -1.511 -5.32 1 98.38 191 SER B C 1
ATOM 3657 O O . SER B 1 191 ? -14.031 -2.473 -4.555 1 98.38 191 SER B O 1
ATOM 3659 N N . ALA B 1 192 ? -14.609 -1.571 -6.52 1 98.38 192 ALA B N 1
ATOM 3660 C CA . ALA B 1 192 ? -15.086 -2.844 -7.055 1 98.38 192 ALA B CA 1
ATOM 3661 C C . ALA B 1 192 ? -13.953 -3.859 -7.152 1 98.38 192 ALA B C 1
ATOM 3663 O O . ALA B 1 192 ? -14.117 -5.023 -6.785 1 98.38 192 ALA B O 1
ATOM 3664 N N . TRP B 1 193 ? -12.789 -3.406 -7.637 1 98.75 193 TRP B N 1
ATOM 3665 C CA . TRP B 1 193 ? -11.617 -4.266 -7.801 1 98.75 193 TRP B CA 1
ATOM 3666 C C . TRP B 1 193 ? -11.18 -4.852 -6.461 1 98.75 193 TRP B C 1
ATOM 3668 O O . TRP B 1 193 ? -10.852 -6.035 -6.375 1 98.75 193 TRP B O 1
ATOM 3678 N N . LEU B 1 194 ? -11.18 -4.027 -5.469 1 98.62 194 LEU B N 1
ATOM 3679 C CA . LEU B 1 194 ? -10.781 -4.477 -4.141 1 98.62 194 LEU B CA 1
ATOM 3680 C C . LEU B 1 194 ? -11.719 -5.559 -3.621 1 98.62 194 LEU B C 1
ATOM 3682 O O . LEU B 1 194 ? -11.281 -6.512 -2.975 1 98.62 194 LEU B O 1
ATOM 3686 N N . MET B 1 195 ? -13.016 -5.402 -3.91 1 97.94 195 MET B N 1
ATOM 3687 C CA . MET B 1 195 ? -13.977 -6.43 -3.521 1 97.94 195 MET B CA 1
ATOM 3688 C C . MET B 1 195 ? -13.711 -7.73 -4.27 1 97.94 195 MET B C 1
ATOM 3690 O O . MET B 1 195 ? -13.781 -8.812 -3.688 1 97.94 195 MET B O 1
ATOM 3694 N N . MET B 1 196 ? -13.422 -7.59 -5.516 1 98.56 196 MET B N 1
ATOM 3695 C CA . MET B 1 196 ? -13.102 -8.766 -6.316 1 98.56 196 MET B CA 1
ATOM 3696 C C . MET B 1 196 ? -11.883 -9.484 -5.762 1 98.56 196 MET B C 1
ATOM 3698 O O . MET B 1 196 ? -11.875 -10.711 -5.648 1 98.56 196 MET B O 1
ATOM 3702 N N . LYS B 1 197 ? -10.859 -8.727 -5.434 1 98.12 197 LYS B N 1
ATOM 3703 C CA . LYS B 1 197 ? -9.625 -9.281 -4.887 1 98.12 197 LYS B CA 1
ATOM 3704 C C . LYS B 1 197 ? -9.898 -10.117 -3.643 1 98.12 197 LYS B C 1
ATOM 3706 O O . LYS B 1 197 ? -9.195 -11.094 -3.375 1 98.12 197 LYS B O 1
ATOM 3711 N N . ARG B 1 198 ? -11.008 -9.766 -2.988 1 97.56 198 ARG B N 1
ATOM 3712 C CA . ARG B 1 198 ? -11.367 -10.477 -1.765 1 97.56 198 ARG B CA 1
ATOM 3713 C C . ARG B 1 198 ? -12.336 -11.617 -2.057 1 97.56 198 ARG B C 1
ATOM 3715 O O . ARG B 1 198 ? -12.953 -12.164 -1.141 1 97.56 198 ARG B O 1
ATOM 3722 N N . GLY B 1 199 ? -12.57 -11.922 -3.281 1 97.06 199 GLY B N 1
ATOM 3723 C CA . GLY B 1 199 ? -13.305 -13.117 -3.652 1 97.06 199 GLY B CA 1
ATOM 3724 C C . GLY B 1 199 ? -14.758 -12.852 -3.973 1 97.06 199 GLY B C 1
ATOM 3725 O O . GLY B 1 199 ? -15.547 -13.789 -4.137 1 97.06 199 GLY B O 1
ATOM 3726 N N . CYS B 1 200 ? -15.148 -11.594 -4.082 1 96.38 200 CYS B N 1
ATOM 3727 C CA . CYS B 1 200 ? -16.531 -11.242 -4.352 1 96.38 200 CYS B CA 1
ATOM 3728 C C . CYS B 1 200 ? -16.781 -11.102 -5.848 1 96.38 200 CYS B C 1
ATOM 3730 O O . CYS B 1 200 ? -16.016 -10.453 -6.555 1 96.38 200 CYS B O 1
ATOM 3732 N N . LYS B 1 201 ? -17.859 -11.758 -6.293 1 96.25 201 LYS B N 1
ATOM 3733 C CA . LYS B 1 201 ? -18.328 -11.453 -7.641 1 96.25 201 LYS B CA 1
ATOM 3734 C C . LYS B 1 201 ? -18.984 -10.078 -7.699 1 96.25 201 LYS B C 1
ATOM 3736 O O . LYS B 1 201 ? -19.75 -9.711 -6.805 1 96.25 201 LYS B O 1
ATOM 3741 N N . VAL B 1 202 ? -18.703 -9.375 -8.758 1 96.69 202 VAL B N 1
ATOM 3742 C CA . VAL B 1 202 ? -19.219 -8.016 -8.883 1 96.69 202 VAL B CA 1
ATOM 3743 C C . VAL B 1 202 ? -20.141 -7.918 -10.086 1 96.69 202 VAL B C 1
ATOM 3745 O O . VAL B 1 202 ? -19.781 -8.336 -11.188 1 96.69 202 VAL B O 1
ATOM 3748 N N . ILE B 1 203 ? -21.344 -7.496 -9.797 1 96.56 203 ILE B N 1
ATOM 3749 C CA . ILE B 1 203 ? -22.281 -7.09 -10.844 1 96.56 203 ILE B CA 1
ATOM 3750 C C . ILE B 1 203 ? -22.219 -5.574 -11.023 1 96.56 203 ILE B C 1
ATOM 3752 O O . ILE B 1 203 ? -22.406 -4.824 -10.062 1 96.56 203 ILE B O 1
ATOM 3756 N N . VAL B 1 204 ? -21.969 -5.094 -12.242 1 97 204 VAL B N 1
ATOM 3757 C CA . VAL B 1 204 ? -21.75 -3.666 -12.453 1 97 204 VAL B CA 1
ATOM 3758 C C . VAL B 1 204 ? -23.062 -3.018 -12.906 1 97 204 VAL B C 1
ATOM 3760 O O . VAL B 1 204 ? -23.703 -3.498 -13.844 1 97 204 VAL B O 1
ATOM 3763 N N . ARG B 1 205 ? -23.422 -1.997 -12.148 1 94.38 205 ARG B N 1
ATOM 3764 C CA . ARG B 1 205 ? -24.531 -1.134 -12.57 1 94.38 205 ARG B CA 1
ATOM 3765 C C . ARG B 1 205 ? -24.016 0.043 -13.391 1 94.38 205 ARG B C 1
ATOM 3767 O O . ARG B 1 205 ? -23.406 0.968 -12.852 1 94.38 205 ARG B O 1
ATOM 3774 N N . GLY B 1 206 ? -24.281 0.055 -14.648 1 89.12 206 GLY B N 1
ATOM 3775 C CA . GLY B 1 206 ? -23.812 1.133 -15.5 1 89.12 206 GLY B CA 1
ATOM 3776 C C . GLY B 1 206 ? -23.078 0.64 -16.734 1 89.12 206 GLY B C 1
ATOM 3777 O O . GLY B 1 206 ? -23.438 -0.399 -17.297 1 89.12 206 GLY B O 1
ATOM 3778 N N . ASP B 1 207 ? -22.047 1.387 -17.188 1 92.94 207 ASP B N 1
ATOM 3779 C CA . ASP B 1 207 ? -21.359 1.137 -18.453 1 92.94 207 ASP B CA 1
ATOM 3780 C C . ASP B 1 207 ? -20.281 0.06 -18.281 1 92.94 207 ASP B C 1
ATOM 3782 O O . ASP B 1 207 ? -19.906 -0.274 -17.156 1 92.94 207 ASP B O 1
ATOM 3786 N N . LYS B 1 208 ? -19.906 -0.441 -19.422 1 94.62 208 LYS B N 1
ATOM 3787 C CA . LYS B 1 208 ? -18.844 -1.443 -19.453 1 94.62 208 LYS B CA 1
ATOM 3788 C C . LYS B 1 208 ? -17.594 -0.932 -18.734 1 94.62 208 LYS B C 1
ATOM 3790 O O . LYS B 1 208 ? -17.234 0.241 -18.875 1 94.62 208 LYS B O 1
ATOM 3795 N N . GLN B 1 209 ? -16.969 -1.831 -18.031 1 96.44 209 GLN B N 1
ATOM 3796 C CA . GLN B 1 209 ? -15.742 -1.536 -17.297 1 96.44 209 GLN B CA 1
ATOM 3797 C C . GLN B 1 209 ? -14.594 -2.43 -17.766 1 96.44 209 GLN B C 1
ATOM 3799 O O . GLN B 1 209 ? -14.32 -3.469 -17.156 1 96.44 209 GLN B O 1
ATOM 3804 N N . PRO B 1 210 ? -13.891 -1.995 -18.75 1 96.19 210 PRO B N 1
ATOM 3805 C CA . PRO B 1 210 ? -12.867 -2.842 -19.359 1 96.19 210 PRO B CA 1
ATOM 3806 C C . PRO B 1 210 ? -11.828 -3.346 -18.359 1 96.19 210 PRO B C 1
ATOM 3808 O O . PRO B 1 210 ? -11.414 -4.504 -18.422 1 96.19 210 PRO B O 1
ATOM 3811 N N . LEU B 1 211 ? -11.391 -2.506 -17.438 1 97.19 211 LEU B N 1
ATOM 3812 C CA . LEU B 1 211 ? -10.391 -2.93 -16.469 1 97.19 211 LEU B CA 1
ATOM 3813 C C . LEU B 1 211 ? -10.914 -4.082 -15.617 1 97.19 211 LEU B C 1
ATOM 3815 O O . LEU B 1 211 ? -10.219 -5.086 -15.438 1 97.19 211 LEU B O 1
ATOM 3819 N N . LEU B 1 212 ? -12.133 -3.986 -15.094 1 97.94 212 LEU B N 1
ATOM 3820 C CA . LEU B 1 212 ? -12.711 -5.027 -14.242 1 97.94 212 LEU B CA 1
ATOM 3821 C C . LEU B 1 212 ? -12.961 -6.301 -15.039 1 97.94 212 LEU B C 1
ATOM 3823 O O . LEU B 1 212 ? -12.812 -7.406 -14.516 1 97.94 212 LEU B O 1
ATOM 3827 N N . GLU B 1 213 ? -13.281 -6.188 -16.281 1 97 213 GLU B N 1
ATOM 3828 C CA . GLU B 1 213 ? -13.539 -7.328 -17.156 1 97 213 GLU B CA 1
ATOM 3829 C C . GLU B 1 213 ? -12.273 -8.164 -17.359 1 97 213 GLU B C 1
ATOM 3831 O O . GLU B 1 213 ? -12.352 -9.367 -17.625 1 97 213 GLU B O 1
ATOM 3836 N N . ARG B 1 214 ? -11.117 -7.484 -17.25 1 97 214 ARG B N 1
ATOM 3837 C CA . ARG B 1 214 ? -9.844 -8.195 -17.375 1 97 214 ARG B CA 1
ATOM 3838 C C . ARG B 1 214 ? -9.656 -9.188 -16.234 1 97 214 ARG B C 1
ATOM 3840 O O . ARG B 1 214 ? -8.867 -10.125 -16.344 1 97 214 ARG B O 1
ATOM 3847 N N . TYR B 1 215 ? -10.422 -9 -15.18 1 98.06 215 TYR B N 1
ATOM 3848 C CA . TYR B 1 215 ? -10.266 -9.836 -14 1 98.06 215 TYR B CA 1
ATOM 3849 C C . TYR B 1 215 ? -11.453 -10.773 -13.836 1 98.06 215 TYR B C 1
ATOM 3851 O O . TYR B 1 215 ? -11.438 -11.68 -13 1 98.06 215 TYR B O 1
ATOM 3859 N N . ASP B 1 216 ? -12.477 -10.586 -14.578 1 98.06 216 ASP B N 1
ATOM 3860 C CA . ASP B 1 216 ? -13.672 -11.43 -14.609 1 98.06 216 ASP B CA 1
ATOM 3861 C C . ASP B 1 216 ? -14.289 -11.445 -16 1 98.06 216 ASP B C 1
ATOM 3863 O O . ASP B 1 216 ? -15.188 -10.648 -16.297 1 98.06 216 ASP B O 1
ATOM 3867 N N . PRO B 1 217 ? -13.914 -12.398 -16.828 1 96.25 217 PRO B N 1
ATOM 3868 C CA . PRO B 1 217 ? -14.438 -12.438 -18.188 1 96.25 217 PRO B CA 1
ATOM 3869 C C . PRO B 1 217 ? -15.945 -12.672 -18.234 1 96.25 217 PRO B C 1
ATOM 3871 O O . PRO B 1 217 ? -16.578 -12.414 -19.266 1 96.25 217 PRO B O 1
ATOM 3874 N N . GLU B 1 218 ? -16.562 -13.094 -17.203 1 95.25 218 GLU B N 1
ATOM 3875 C CA . GLU B 1 218 ? -17.984 -13.391 -17.156 1 95.25 218 GLU B CA 1
ATOM 3876 C C . GLU B 1 218 ? -18.75 -12.305 -16.406 1 95.25 218 GLU B C 1
ATOM 3878 O O . GLU B 1 218 ? -19.859 -12.547 -15.922 1 95.25 218 GLU B O 1
ATOM 3883 N N . MET B 1 219 ? -18.141 -11.188 -16.281 1 96.25 219 MET B N 1
ATOM 3884 C CA . MET B 1 219 ? -18.75 -10.109 -15.516 1 96.25 219 MET B CA 1
ATOM 3885 C C . MET B 1 219 ? -20.156 -9.797 -16.031 1 96.25 219 MET B C 1
ATOM 3887 O O . MET B 1 219 ? -20.375 -9.727 -17.234 1 96.25 219 MET B O 1
ATOM 3891 N N . LYS B 1 220 ? -21.047 -9.594 -15.125 1 94.5 220 LYS B N 1
ATOM 3892 C CA . LYS B 1 220 ? -22.438 -9.266 -15.461 1 94.5 220 LYS B CA 1
ATOM 3893 C C . LYS B 1 220 ? -22.719 -7.785 -15.25 1 94.5 220 LYS B C 1
ATOM 3895 O O . LYS B 1 220 ? -22.141 -7.156 -14.352 1 94.5 220 LYS B O 1
ATOM 3900 N N . TYR B 1 221 ? -23.609 -7.336 -16.109 1 95.19 221 TYR B N 1
ATOM 3901 C CA . TYR B 1 221 ? -24.078 -5.957 -16 1 95.19 221 TYR B CA 1
ATOM 3902 C C . TYR B 1 221 ? -25.578 -5.906 -15.75 1 95.19 221 TYR B C 1
ATOM 3904 O O . TYR B 1 221 ? -26.328 -6.727 -16.266 1 95.19 221 TYR B O 1
ATOM 3912 N N . GLY B 1 222 ? -25.984 -4.973 -14.852 1 91 222 GLY B N 1
ATOM 3913 C CA . GLY B 1 222 ? -27.406 -4.812 -14.594 1 91 222 GLY B CA 1
ATOM 3914 C C . GLY B 1 222 ? -27.703 -4.234 -13.227 1 91 222 GLY B C 1
ATOM 3915 O O . GLY B 1 222 ? -26.797 -3.775 -12.523 1 91 222 GLY B O 1
ATOM 3916 N N . ASP B 1 223 ? -28.984 -4.137 -12.867 1 83.56 223 ASP B N 1
ATOM 3917 C CA . ASP B 1 223 ? -29.453 -3.52 -11.633 1 83.56 223 ASP B CA 1
ATOM 3918 C C . ASP B 1 223 ? -30.047 -4.562 -10.695 1 83.56 223 ASP B C 1
ATOM 3920 O O . ASP B 1 223 ? -30.812 -4.227 -9.789 1 83.56 223 ASP B O 1
ATOM 3924 N N . VAL B 1 224 ? -29.719 -5.758 -10.984 1 72.25 224 VAL B N 1
ATOM 3925 C CA . VAL B 1 224 ? -30.406 -6.828 -10.273 1 72.25 224 VAL B CA 1
ATOM 3926 C C . VAL B 1 224 ? -29.969 -6.848 -8.812 1 72.25 224 VAL B C 1
ATOM 3928 O O . VAL B 1 224 ? -28.781 -6.988 -8.516 1 72.25 224 VAL B O 1
ATOM 3931 N N . VAL B 1 225 ? -30.781 -6.414 -7.922 1 73.5 225 VAL B N 1
ATOM 3932 C CA . VAL B 1 225 ? -30.594 -6.648 -6.492 1 73.5 225 VAL B CA 1
ATOM 3933 C C . VAL B 1 225 ? -31.312 -7.93 -6.078 1 73.5 225 VAL B C 1
ATOM 3935 O O . VAL B 1 225 ? -32.531 -7.953 -5.961 1 73.5 225 VAL B O 1
ATOM 3938 N N . SER B 1 226 ? -30.547 -9.039 -6.168 1 75.94 226 SER B N 1
ATOM 3939 C CA . SER B 1 226 ? -31.062 -10.328 -5.73 1 75.94 226 SER B CA 1
ATOM 3940 C C . SER B 1 226 ? -30.75 -10.578 -4.262 1 75.94 226 SER B C 1
ATOM 3942 O O . SER B 1 226 ? -29.891 -9.922 -3.68 1 75.94 226 SER B O 1
ATOM 3944 N N . PRO B 1 227 ? -31.547 -11.422 -3.664 1 76.5 227 PRO B N 1
ATOM 3945 C CA . PRO B 1 227 ? -31.359 -11.695 -2.238 1 76.5 227 PRO B CA 1
ATOM 3946 C C . PRO B 1 227 ? -29.953 -12.219 -1.918 1 76.5 227 PRO B C 1
ATOM 3948 O O . PRO B 1 227 ? -29.516 -12.164 -0.765 1 76.5 227 PRO B O 1
ATOM 3951 N N . ASP B 1 228 ? -29.312 -12.648 -2.932 1 81.25 228 ASP B N 1
ATOM 3952 C CA . ASP B 1 228 ? -28.016 -13.25 -2.646 1 81.25 228 ASP B CA 1
ATOM 3953 C C . ASP B 1 228 ? -26.891 -12.219 -2.738 1 81.25 228 ASP B C 1
ATOM 3955 O O . ASP B 1 228 ? -25.719 -12.539 -2.518 1 81.25 228 ASP B O 1
ATOM 3959 N N . ILE B 1 229 ? -27.344 -10.93 -2.947 1 88.25 229 ILE B N 1
ATOM 3960 C CA . ILE B 1 229 ? -26.344 -9.867 -3.021 1 88.25 229 ILE B CA 1
ATOM 3961 C C . ILE B 1 229 ? -26.047 -9.344 -1.619 1 88.25 229 ILE B C 1
ATOM 3963 O O . ILE B 1 229 ? -26.953 -9.062 -0.845 1 88.25 229 ILE B O 1
ATOM 3967 N N . LEU B 1 230 ? -24.766 -9.219 -1.305 1 89 230 LEU B N 1
ATOM 3968 C CA . LEU B 1 230 ? -24.328 -8.766 0.013 1 89 230 LEU B CA 1
ATOM 3969 C C . LEU B 1 230 ? -24.656 -7.285 0.209 1 89 230 LEU B C 1
ATOM 3971 O O . LEU B 1 230 ? -24.875 -6.84 1.335 1 89 230 LEU B O 1
ATOM 3975 N N . GLY B 1 231 ? -24.594 -6.543 -0.875 1 91.19 231 GLY B N 1
ATOM 3976 C CA . GLY B 1 231 ? -24.797 -5.102 -0.809 1 91.19 231 GLY B CA 1
ATOM 3977 C C . GLY B 1 231 ? -24.297 -4.375 -2.043 1 91.19 231 GLY B C 1
ATOM 3978 O O . GLY B 1 231 ? -24.109 -4.98 -3.1 1 91.19 231 GLY B O 1
ATOM 3979 N N . ILE B 1 232 ? -24.234 -3.045 -1.846 1 92.88 232 ILE B N 1
ATOM 3980 C CA . ILE B 1 232 ? -23.75 -2.182 -2.924 1 92.88 232 ILE B CA 1
ATOM 3981 C C . ILE B 1 232 ? -22.359 -1.646 -2.584 1 92.88 232 ILE B C 1
ATOM 3983 O O . ILE B 1 232 ? -22.109 -1.254 -1.444 1 92.88 232 ILE B O 1
ATOM 3987 N N . VAL B 1 233 ? -21.484 -1.688 -3.557 1 95.44 233 VAL B N 1
ATOM 3988 C CA . VAL B 1 233 ? -20.156 -1.131 -3.361 1 95.44 233 VAL B CA 1
ATOM 3989 C C . VAL B 1 233 ? -20 0.141 -4.191 1 95.44 233 VAL B C 1
ATOM 3991 O O . VAL B 1 233 ? -20.438 0.196 -5.344 1 95.44 233 VAL B O 1
ATOM 3994 N N . ARG B 1 234 ? -19.453 1.153 -3.539 1 94.88 234 ARG B N 1
ATOM 3995 C CA . ARG B 1 234 ? -19.172 2.449 -4.152 1 94.88 234 ARG B CA 1
ATOM 3996 C C . ARG B 1 234 ? -17.844 3.02 -3.662 1 94.88 234 ARG B C 1
ATOM 3998 O O . ARG B 1 234 ? -17.391 2.678 -2.572 1 94.88 234 ARG B O 1
ATOM 4005 N N . GLY B 1 235 ? -17.266 3.822 -4.582 1 95.88 235 GLY B N 1
ATOM 4006 C CA . GLY B 1 235 ? -16.156 4.656 -4.145 1 95.88 235 GLY B CA 1
ATOM 4007 C C . GLY B 1 235 ? -16.609 5.973 -3.537 1 95.88 235 GLY B C 1
ATOM 4008 O O . GLY B 1 235 ? -17.375 6.711 -4.145 1 95.88 235 GLY B O 1
ATOM 4009 N N . ALA B 1 236 ? -16.188 6.199 -2.307 1 93.25 236 ALA B N 1
ATOM 4010 C CA . ALA B 1 236 ? -16.562 7.453 -1.657 1 93.25 236 ALA B CA 1
ATOM 4011 C C . ALA B 1 236 ? -15.453 7.934 -0.725 1 93.25 236 ALA B C 1
ATOM 4013 O O . ALA B 1 236 ? -14.789 7.129 -0.064 1 93.25 236 ALA B O 1
ATOM 4014 N N . SER B 1 237 ? -15.258 9.227 -0.786 1 90.75 237 SER B N 1
ATOM 4015 C CA . SER B 1 237 ? -14.445 9.859 0.246 1 90.75 237 SER B CA 1
ATOM 4016 C C . SER B 1 237 ? -15.289 10.266 1.444 1 90.75 237 SER B C 1
ATOM 4018 O O . SER B 1 237 ? -16.516 10.234 1.38 1 90.75 237 SER B O 1
ATOM 4020 N N . LEU B 1 238 ? -14.711 10.664 2.516 1 87.19 238 LEU B N 1
ATOM 4021 C CA . LEU B 1 238 ? -15.453 11.117 3.686 1 87.19 238 LEU B CA 1
ATOM 4022 C C . LEU B 1 238 ? -16.234 12.383 3.367 1 87.19 238 LEU B C 1
ATOM 4024 O O . LEU B 1 238 ? -17.359 12.562 3.867 1 87.19 238 LEU B O 1
ATOM 4028 N N . SER B 1 239 ? -15.633 13.18 2.545 1 85.06 239 SER B N 1
ATOM 4029 C CA . SER B 1 239 ? -16.344 14.391 2.129 1 85.06 239 SER B CA 1
ATOM 4030 C C . SER B 1 239 ? -17.625 14.039 1.388 1 85.06 239 SER B C 1
ATOM 4032 O O . SER B 1 239 ? -18.656 14.719 1.554 1 85.06 239 SER B O 1
ATOM 4034 N N . ASP B 1 240 ? -17.594 12.984 0.564 1 85.94 240 ASP B N 1
ATOM 4035 C CA . ASP B 1 240 ? -18.781 12.508 -0.138 1 85.94 240 ASP B CA 1
ATOM 4036 C C . ASP B 1 240 ? -19.844 12.039 0.847 1 85.94 240 ASP B C 1
ATOM 4038 O O . ASP B 1 240 ? -21.031 12.289 0.645 1 85.94 240 ASP B O 1
ATOM 4042 N N . LEU B 1 241 ? -19.391 11.43 1.889 1 83 241 LEU B N 1
ATOM 4043 C CA . LEU B 1 241 ? -20.297 10.75 2.809 1 83 241 LEU B CA 1
ATOM 4044 C C . LEU B 1 241 ? -20.953 11.75 3.764 1 83 241 LEU B C 1
ATOM 4046 O O . LEU B 1 241 ? -22.016 11.477 4.32 1 83 241 LEU B O 1
ATOM 4050 N N . GLU B 1 242 ? -20.297 12.828 3.963 1 78.69 242 GLU B N 1
ATOM 4051 C CA . GLU B 1 242 ? -20.891 13.891 4.777 1 78.69 242 GLU B CA 1
ATOM 4052 C C . GLU B 1 242 ? -22.141 14.461 4.113 1 78.69 242 GLU B C 1
ATOM 4054 O O . GLU B 1 242 ? -23.062 14.922 4.797 1 78.69 242 GLU B O 1
ATOM 4059 N N . GLN B 1 243 ? -22.141 14.289 2.834 1 74.88 243 GLN B N 1
ATOM 4060 C CA . GLN B 1 243 ? -23.219 14.922 2.08 1 74.88 243 GLN B CA 1
ATOM 4061 C C . GLN B 1 243 ? -24.281 13.906 1.687 1 74.88 243 GLN B C 1
ATOM 4063 O O . GLN B 1 243 ? -25.281 14.258 1.054 1 74.88 243 GLN B O 1
ATOM 4068 N N . GLN B 1 244 ? -24.031 12.664 2.068 1 71.62 244 GLN B N 1
ATOM 4069 C CA . GLN B 1 244 ? -24.938 11.617 1.625 1 71.62 244 GLN B CA 1
ATOM 4070 C C . GLN B 1 244 ? -25.594 10.922 2.814 1 71.62 244 GLN B C 1
ATOM 4072 O O . GLN B 1 244 ? -24.953 10.641 3.82 1 71.62 244 GLN B O 1
ATOM 4077 N N . ASP B 1 245 ? -26.922 10.859 2.723 1 69.56 245 ASP B N 1
ATOM 4078 C CA . ASP B 1 245 ? -27.641 10.039 3.703 1 69.56 245 ASP B CA 1
ATOM 4079 C C . ASP B 1 245 ? -27.656 8.578 3.279 1 69.56 245 ASP B C 1
ATOM 4081 O O . ASP B 1 245 ? -28.547 8.148 2.539 1 69.56 245 ASP B O 1
ATOM 4085 N N . VAL B 1 246 ? -26.734 7.77 3.814 1 68.12 246 VAL B N 1
ATOM 4086 C CA . VAL B 1 246 ? -26.547 6.387 3.391 1 68.12 246 VAL B CA 1
ATOM 4087 C C . VAL B 1 246 ? -27.594 5.5 4.047 1 68.12 246 VAL B C 1
ATOM 4089 O O . VAL B 1 246 ? -27.812 4.367 3.619 1 68.12 246 VAL B O 1
ATOM 4092 N N . THR B 1 247 ? -28.328 6.008 5 1 67.25 247 THR B N 1
ATOM 4093 C CA . THR B 1 247 ? -29.297 5.207 5.746 1 67.25 247 THR B CA 1
ATOM 4094 C C . THR B 1 247 ? -30.578 5.023 4.945 1 67.25 247 THR B C 1
ATOM 4096 O O . THR B 1 247 ? -31.422 4.188 5.289 1 67.25 247 THR B O 1
ATOM 4099 N N . GLU B 1 248 ? -30.562 5.668 3.865 1 67.88 248 GLU B N 1
ATOM 4100 C CA . GLU B 1 248 ? -31.75 5.562 3.025 1 67.88 248 GLU B CA 1
ATOM 4101 C C . GLU B 1 248 ? -31.75 4.258 2.24 1 67.88 248 GLU B C 1
ATOM 4103 O O . GLU B 1 248 ? -32.812 3.809 1.782 1 67.88 248 GLU B O 1
ATOM 4108 N N . TYR B 1 249 ? -30.609 3.602 2.248 1 71.62 249 TYR B N 1
ATOM 4109 C CA . TYR B 1 249 ? -30.5 2.377 1.466 1 71.62 249 TYR B CA 1
ATOM 4110 C C . TYR B 1 249 ? -30.953 1.167 2.277 1 71.62 249 TYR B C 1
ATOM 4112 O O . TYR B 1 249 ? -30.609 1.041 3.457 1 71.62 249 TYR B O 1
ATOM 4120 N N . LYS B 1 250 ? -31.859 0.317 1.734 1 74.38 250 LYS B N 1
ATOM 4121 C CA . LYS B 1 250 ? -32.375 -0.892 2.377 1 74.38 250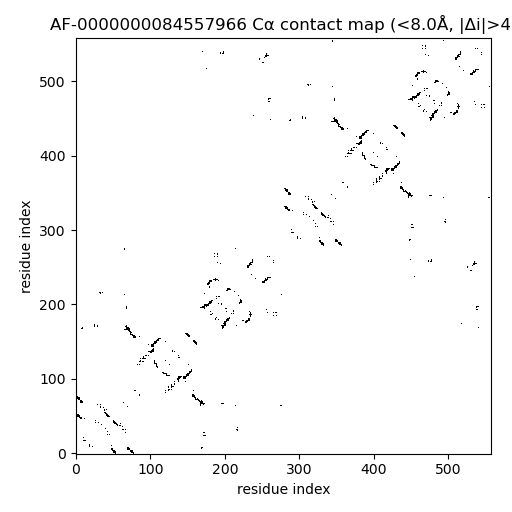 LYS B CA 1
ATOM 4122 C C . LYS B 1 250 ? -31.359 -2.035 2.271 1 74.38 250 LYS B C 1
ATOM 4124 O O . LYS B 1 250 ? -31.578 -3.121 2.807 1 74.38 250 LYS B O 1
ATOM 4129 N N . ILE B 1 251 ? -30.281 -1.793 1.574 1 81.62 251 ILE B N 1
ATOM 4130 C CA . ILE B 1 251 ? -29.219 -2.771 1.411 1 81.62 251 ILE B CA 1
ATOM 4131 C C . ILE B 1 251 ? -27.891 -2.168 1.866 1 81.62 251 ILE B C 1
ATOM 4133 O O . ILE B 1 251 ? -27.672 -0.962 1.733 1 81.62 251 ILE B O 1
ATOM 4137 N N . PRO B 1 252 ? -27.031 -2.979 2.391 1 86.25 252 PRO B N 1
ATOM 4138 C CA . PRO B 1 252 ? -25.75 -2.453 2.889 1 86.25 252 PRO B CA 1
ATOM 4139 C C . PRO B 1 252 ? -24.938 -1.754 1.802 1 86.25 252 PRO B C 1
ATOM 4141 O O . PRO B 1 252 ? -24.969 -2.168 0.64 1 86.25 252 PRO B O 1
ATOM 4144 N N . LEU B 1 253 ? -24.25 -0.676 2.238 1 91 253 LEU B N 1
ATOM 4145 C CA . LEU B 1 253 ? -23.297 0.013 1.369 1 91 253 LEU B CA 1
ATOM 4146 C C . LEU B 1 253 ? -21.875 -0.203 1.846 1 91 253 LEU B C 1
ATOM 4148 O O . LEU B 1 253 ? -21.578 -0.103 3.041 1 91 253 LEU B O 1
ATOM 4152 N N . TYR B 1 254 ? -21.016 -0.537 0.927 1 93.5 254 TYR B N 1
ATOM 4153 C CA . TYR B 1 254 ? -19.594 -0.74 1.239 1 93.5 254 TYR B CA 1
ATOM 4154 C C . TYR B 1 254 ? -18.734 0.293 0.533 1 93.5 254 TYR B C 1
ATOM 4156 O O . TYR B 1 254 ? -18.906 0.556 -0.659 1 93.5 254 TYR B O 1
ATOM 4164 N N . PHE B 1 255 ? -17.812 0.841 1.278 1 95.88 255 PHE B N 1
ATOM 4165 C CA . PHE B 1 255 ? -16.891 1.853 0.762 1 95.88 255 PHE B CA 1
ATOM 4166 C C . PHE B 1 255 ? -15.445 1.458 1.024 1 95.88 255 PHE B C 1
ATOM 4168 O O . PHE B 1 255 ? -14.773 2.066 1.858 1 95.88 255 PHE B O 1
ATOM 4175 N N . PRO B 1 256 ? -14.906 0.564 0.199 1 97.12 256 PRO B N 1
ATOM 4176 C CA . PRO B 1 256 ? -13.578 0.007 0.466 1 97.12 256 PRO B CA 1
ATOM 4177 C C . PRO B 1 256 ? -12.477 1.063 0.432 1 97.12 256 PRO B C 1
ATOM 4179 O O . PRO B 1 256 ? -11.414 0.873 1.029 1 97.12 256 PRO B O 1
ATOM 4182 N N . THR B 1 257 ? -12.711 2.188 -0.213 1 97.88 257 THR B N 1
ATOM 4183 C CA . THR B 1 257 ? -11.633 3.146 -0.418 1 97.88 257 THR B CA 1
ATOM 4184 C C . THR B 1 257 ? -11.828 4.379 0.459 1 97.88 257 THR B C 1
ATOM 4186 O O . THR B 1 257 ? -11.18 5.406 0.254 1 97.88 257 THR B O 1
ATOM 4189 N N . VAL B 1 258 ? -12.719 4.309 1.438 1 96.56 258 VAL B N 1
ATOM 4190 C CA . VAL B 1 258 ? -13.094 5.48 2.227 1 96.56 258 VAL B CA 1
ATOM 4191 C C . VAL B 1 258 ? -11.883 5.973 3.021 1 96.56 258 VAL B C 1
ATOM 4193 O O . VAL B 1 258 ? -11.781 7.164 3.326 1 96.56 258 VAL B O 1
ATOM 4196 N N . GLY B 1 259 ? -10.938 5.094 3.303 1 96.38 259 GLY B N 1
ATOM 4197 C CA . GLY B 1 259 ? -9.758 5.453 4.066 1 96.38 259 GLY B CA 1
ATOM 4198 C C . GLY B 1 259 ? -8.586 5.863 3.193 1 96.38 259 GLY B C 1
ATOM 4199 O O . GLY B 1 259 ? -7.473 6.062 3.689 1 96.38 259 GLY B O 1
ATOM 4200 N N . MET B 1 260 ? -8.773 6.039 1.926 1 96.75 260 MET B N 1
ATOM 4201 C CA . MET B 1 260 ? -7.699 6.336 0.988 1 96.75 260 MET B CA 1
ATOM 4202 C C . MET B 1 260 ? -7.824 7.758 0.444 1 96.75 260 MET B C 1
ATOM 4204 O O . MET B 1 260 ? -8.938 8.242 0.225 1 96.75 260 MET B O 1
ATOM 4208 N N . SER B 1 261 ? -6.715 8.391 0.182 1 95 261 SER B N 1
ATOM 4209 C CA . SER B 1 261 ? -6.691 9.672 -0.513 1 95 261 SER B CA 1
ATOM 4210 C C . SER B 1 261 ? -6.891 9.492 -2.014 1 95 261 SER B C 1
ATOM 4212 O O . SER B 1 261 ? -6.754 8.383 -2.535 1 95 261 SER B O 1
ATOM 4214 N N . ASP B 1 262 ? -7.25 10.602 -2.664 1 94.06 262 ASP B N 1
ATOM 4215 C CA . ASP B 1 262 ? -7.391 10.547 -4.113 1 94.06 262 ASP B CA 1
ATOM 4216 C C . ASP B 1 262 ? -6.078 10.141 -4.781 1 94.06 262 ASP B C 1
ATOM 4218 O O . ASP B 1 262 ? -6.078 9.398 -5.77 1 94.06 262 ASP B O 1
ATOM 4222 N N . GLU B 1 263 ? -5.004 10.562 -4.25 1 93.38 263 GLU B N 1
ATOM 4223 C CA . GLU B 1 263 ? -3.699 10.219 -4.805 1 93.38 263 GLU B CA 1
ATOM 4224 C C . GLU B 1 263 ? -3.41 8.727 -4.652 1 93.38 263 GLU B C 1
ATOM 4226 O O . GLU B 1 263 ? -2.893 8.094 -5.574 1 93.38 263 GLU B O 1
ATOM 4231 N N . GLU B 1 264 ? -3.662 8.195 -3.488 1 95.44 264 GLU B N 1
ATOM 4232 C CA . GLU B 1 264 ? -3.475 6.762 -3.26 1 95.44 264 GLU B CA 1
ATOM 4233 C C . GLU B 1 264 ? -4.324 5.934 -4.219 1 95.44 264 GLU B C 1
ATOM 4235 O O . GLU B 1 264 ? -3.857 4.93 -4.762 1 95.44 264 GLU B O 1
ATOM 4240 N N . VAL B 1 265 ? -5.574 6.344 -4.422 1 97.44 265 VAL B N 1
ATOM 4241 C CA . VAL B 1 265 ? -6.48 5.672 -5.348 1 97.44 265 VAL B CA 1
ATOM 4242 C C . VAL B 1 265 ? -5.898 5.707 -6.758 1 97.44 265 VAL B C 1
ATOM 4244 O O . VAL B 1 265 ? -5.824 4.676 -7.43 1 97.44 265 VAL B O 1
ATOM 4247 N N . SER B 1 266 ? -5.484 6.871 -7.168 1 96.69 266 SER B N 1
ATOM 4248 C CA . SER B 1 266 ? -4.941 7.055 -8.508 1 96.69 266 SER B CA 1
ATOM 4249 C C . SER B 1 266 ? -3.699 6.199 -8.727 1 96.69 266 SER B C 1
ATOM 4251 O O . SER B 1 266 ? -3.559 5.547 -9.766 1 96.69 266 SER B O 1
ATOM 4253 N N . LEU B 1 267 ? -2.812 6.211 -7.766 1 96.56 267 LEU B N 1
ATOM 4254 C CA . LEU B 1 267 ? -1.569 5.453 -7.875 1 96.56 267 LEU B CA 1
ATOM 4255 C C . LEU B 1 267 ? -1.85 3.957 -7.941 1 96.56 267 LEU B C 1
ATOM 4257 O O . LEU B 1 267 ? -1.256 3.246 -8.758 1 96.56 267 LEU B O 1
ATOM 4261 N N . MET B 1 268 ? -2.721 3.451 -7.074 1 97.38 268 MET B N 1
ATOM 4262 C CA . MET B 1 268 ? -3.066 2.031 -7.082 1 97.38 268 MET B CA 1
ATOM 4263 C C . MET B 1 268 ? -3.709 1.634 -8.406 1 97.38 268 MET B C 1
ATOM 4265 O O . MET B 1 268 ? -3.359 0.604 -8.984 1 97.38 268 MET B O 1
ATOM 4269 N N . LEU B 1 269 ? -4.605 2.436 -8.914 1 97.25 269 LEU B N 1
ATOM 4270 C CA . LEU B 1 269 ? -5.285 2.135 -10.172 1 97.25 269 LEU B CA 1
ATOM 4271 C C . LEU B 1 269 ? -4.297 2.111 -11.336 1 97.25 269 LEU B C 1
ATOM 4273 O O . LEU B 1 269 ? -4.406 1.274 -12.234 1 97.25 269 LEU B O 1
ATOM 4277 N N . ARG B 1 270 ? -3.395 3.064 -11.32 1 96.69 270 ARG B N 1
ATOM 4278 C CA . ARG B 1 270 ? -2.383 3.104 -12.375 1 96.69 270 ARG B CA 1
ATOM 4279 C C . ARG B 1 270 ? -1.583 1.807 -12.414 1 96.69 270 ARG B C 1
ATOM 4281 O O . ARG B 1 270 ? -1.352 1.246 -13.484 1 96.69 270 ARG B O 1
ATOM 4288 N N . THR B 1 271 ? -1.185 1.358 -11.227 1 95.5 271 THR B N 1
ATOM 4289 C CA . THR B 1 271 ? -0.435 0.111 -11.125 1 95.5 271 THR B CA 1
ATOM 4290 C C . THR B 1 271 ? -1.264 -1.061 -11.648 1 95.5 271 THR B C 1
ATOM 4292 O O . THR B 1 271 ? -0.769 -1.884 -12.414 1 95.5 271 THR B O 1
ATOM 4295 N N . ILE B 1 272 ? -2.506 -1.125 -11.281 1 96.88 272 ILE B N 1
ATOM 4296 C CA . ILE B 1 272 ? -3.408 -2.191 -11.695 1 96.88 272 ILE B CA 1
ATOM 4297 C C . ILE B 1 272 ? -3.584 -2.154 -13.211 1 96.88 272 ILE B C 1
ATOM 4299 O O . ILE B 1 272 ? -3.562 -3.197 -13.875 1 96.88 272 ILE B O 1
ATOM 4303 N N . LYS B 1 273 ? -3.732 -1.002 -13.758 1 95.19 273 LYS B N 1
ATOM 4304 C CA . LYS B 1 273 ? -3.93 -0.839 -15.195 1 95.19 273 LYS B CA 1
ATOM 4305 C C . LYS B 1 273 ? -2.693 -1.283 -15.977 1 95.19 273 LYS B C 1
ATOM 4307 O O . LYS B 1 273 ? -2.809 -1.939 -17.016 1 95.19 273 LYS B O 1
ATOM 4312 N N . GLU B 1 274 ? -1.543 -0.961 -15.469 1 92.69 274 GLU B N 1
ATOM 4313 C CA . GLU B 1 274 ? -0.298 -1.361 -16.109 1 92.69 274 GLU B CA 1
ATOM 4314 C C . GLU B 1 274 ? -0.155 -2.881 -16.141 1 92.69 274 GLU B C 1
ATOM 4316 O O . GLU B 1 274 ? 0.333 -3.441 -17.125 1 92.69 274 GLU B O 1
ATOM 4321 N N . GLU B 1 275 ? -0.604 -3.48 -15.125 1 88.25 275 GLU B N 1
ATOM 4322 C CA . GLU B 1 275 ? -0.525 -4.938 -15.039 1 88.25 275 GLU B CA 1
ATOM 4323 C C . GLU B 1 275 ? -1.582 -5.598 -15.922 1 88.25 275 GLU B C 1
ATOM 4325 O O . GLU B 1 275 ? -1.332 -6.645 -16.516 1 88.25 275 GLU B O 1
ATOM 4330 N N . ALA B 1 276 ? -2.721 -4.977 -15.977 1 87.69 276 ALA B N 1
ATOM 4331 C CA . ALA B 1 276 ? -3.844 -5.531 -16.734 1 87.69 276 ALA B CA 1
ATOM 4332 C C . ALA B 1 276 ? -3.654 -5.332 -18.234 1 87.69 276 ALA B C 1
ATOM 4334 O O . ALA B 1 276 ? -4.156 -6.117 -19.031 1 87.69 276 ALA B O 1
ATOM 4335 N N . PHE B 1 277 ? -2.998 -4.25 -18.578 1 85.75 277 PHE B N 1
ATOM 4336 C CA . PHE B 1 277 ? -2.764 -3.902 -19.969 1 85.75 277 PHE B CA 1
ATOM 4337 C C . PHE B 1 277 ? -1.277 -3.686 -20.234 1 85.75 277 PHE B C 1
ATOM 4339 O O . PHE B 1 277 ? -0.846 -2.562 -20.5 1 85.75 277 PHE B O 1
ATOM 4346 N N . PRO B 1 278 ? -0.561 -4.789 -20.141 1 75.06 278 PRO B N 1
ATOM 4347 C CA . PRO B 1 278 ? 0.876 -4.629 -20.375 1 75.06 278 PRO B CA 1
ATOM 4348 C C . PRO B 1 278 ? 1.193 -4.094 -21.781 1 75.06 278 PRO B C 1
ATOM 4350 O O . PRO B 1 278 ? 0.463 -4.379 -22.734 1 75.06 278 PRO B O 1
ATOM 4353 N N . SER B 1 279 ? 1.998 -3.018 -21.953 1 66.5 279 SER B N 1
ATOM 4354 C CA . SER B 1 279 ? 2.41 -2.482 -23.25 1 66.5 279 SER B CA 1
ATOM 4355 C C . SER B 1 279 ? 3.152 -3.533 -24.062 1 66.5 279 SER B C 1
ATOM 4357 O O . SER B 1 279 ? 3.803 -4.418 -23.516 1 66.5 279 SER B O 1
#

Nearest PDB structures (foldseek):
  1vbk-assembly1_A  TM=8.313E-01  e=1.384E-25  Pyrococcus horikoshii OT3
  1vbk-assembly1_B  TM=8.054E-01  e=3.422E-24  Pyrococcus horikoshii OT3
  4kr7-assembly1_A  TM=7.953E-01  e=1.008E-19  Thermotoga maritima MSB8
  2c5s-assembly1_A-2  TM=7.526E-01  e=1.847E-19  Bacillus anthracis str. Ames
  3tm5-assembly1_A  TM=5.134E-01  e=1.115E-10  Pyrococcus furiosus DSM 3638